Protein AF-0000000065975258 (afdb_homodimer)

Organism: Sulfurovum sp. (strain NBC37-1) (NCBI:txid387093)

Foldseek 3Di:
DEEEEAAFPPLCSVVLVVVVCVVPVQEAEAEPQPRDPVSVVLVVVLVVVPDPDLVVSLVSSLQSQLVCLVPPVVVQVVGHYYYHDDLLLSLLLSVLPDDDDLVVSVVSNCVSNVNDDGQEYEYRDEDDVVVVVVPDPDDDDPVRSVVSVSRNSSSVSSVVSCVVVVHHYHYDHSVDDSVVRSVVVCVSVVD/DEEEEAADPPLCSVVLVVVVCVVPVQEAEAEPQPRDPVSVVLVVVLVVVPDPDLVVSLVSSLQSQLVCLVPPVVVQVVGHYYYHDDLLLSLLLSVLPDDDDLVVSVVSNCVSNVNDDGQEYEYRDEDDVVVVVVPPPDDDDPVRSVVSVSRNSSSVSSVVSCVVVVHHYHYHHSVDDSVVRSVVVCVSVVD

InterPro domains:
  IPR018094 Thymidylate kinase [MF_001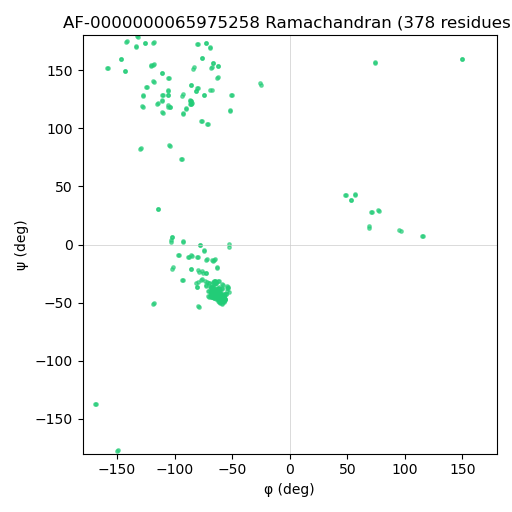65] (1-189)
  IPR018094 Thymidylate kinase [TIGR00041] (1-185)
  IPR027417 P-loop containing nucleoside triphosphate hydrolase [G3DSA:3.40.50.300] (1-191)
  IPR027417 P-loop containing nucleoside triphosphate hydrolase [SSF52540] (1-189)
  IPR039430 Thymidylate kinase-like domain [PF02223] (5-185)

Secondary structure (DSSP, 8-state):
-EEEEEESTTSSHHHHHHHHHHH-TT-EEEETTTSSHHHHHHHHHHHTT--S-HHHHHHHHHHHHHHHIIIIIGGGTTS-EEEES-HHHHHHHHHHHS---HHHHHHHHHHHTTT---SEEEEEE--HHHHHHHS-SS---HHHHHHHHHHHHHHHHHHHHHHHHT--EEEEETTS-HHHHHHHHHHHHT-/-EEEEEESTTSSHHHHHHHHHHH-TT-EEEETTTSSHHHHHHHHHHHTT--S-HHHHHHHHHHHHHHHIIIIIGGGTTS-EEEES-HHHHHHHHHHHS---HHHHHHHHHHHTTT---SEEEEEE--HHHHHHHS-SS---HHHHHHHHHHHHHHHHHHHHHHHHT--EEEEETTS-HHHHHHHHHHHHT-

Structure (mmCIF, N/CA/C/O backbone):
data_AF-0000000065975258-model_v1
#
loop_
_entity.id
_entity.type
_entity.pdbx_descript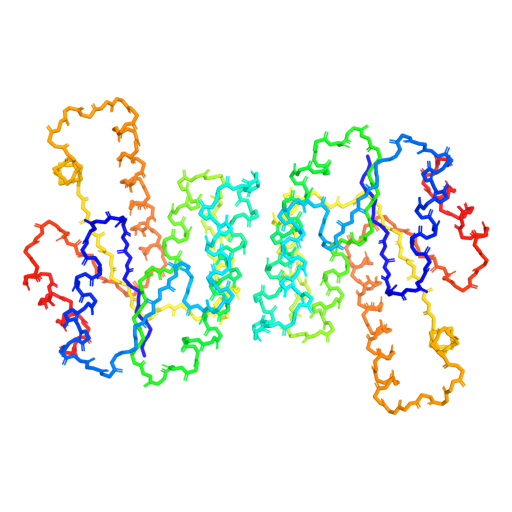ion
1 polymer 'Thymidylate kinase'
#
loop_
_atom_site.group_PDB
_atom_site.id
_atom_site.type_symbol
_atom_site.label_atom_id
_atom_site.label_alt_id
_atom_site.label_comp_id
_atom_site.label_asym_id
_atom_site.label_entity_id
_atom_site.label_seq_id
_atom_site.pdbx_PDB_ins_code
_atom_site.Cartn_x
_atom_site.Cartn_y
_atom_site.Cartn_z
_atom_site.occupancy
_atom_site.B_iso_or_equiv
_atom_site.auth_seq_id
_atom_site.auth_comp_id
_atom_site.auth_asym_id
_atom_site.auth_atom_id
_atom_site.pdbx_PDB_model_num
ATOM 1 N N . MET A 1 1 ? -16.219 18.641 6.871 1 95.94 1 MET A N 1
ATOM 2 C CA . MET A 1 1 ? -14.984 19.281 6.43 1 95.94 1 MET A CA 1
ATOM 3 C C . MET A 1 1 ? -13.766 18.5 6.922 1 95.94 1 MET A C 1
ATOM 5 O O . MET A 1 1 ? -13.648 18.203 8.109 1 95.94 1 MET A O 1
ATOM 9 N N . TYR A 1 2 ? -12.898 18.109 6.039 1 98.44 2 TYR A N 1
ATOM 10 C CA . TYR A 1 2 ? -11.688 17.344 6.336 1 98.44 2 TYR A CA 1
ATOM 11 C C . TYR A 1 2 ? -10.453 18.234 6.234 1 98.44 2 TYR A C 1
ATOM 13 O O . TYR A 1 2 ? -10.172 18.797 5.172 1 98.44 2 TYR A O 1
ATOM 21 N N . ILE A 1 3 ? -9.695 18.375 7.367 1 98.56 3 ILE A N 1
ATOM 22 C CA . ILE A 1 3 ? -8.57 19.312 7.457 1 98.56 3 ILE A CA 1
ATOM 23 C C . ILE A 1 3 ? -7.309 18.562 7.875 1 98.56 3 ILE A C 1
ATOM 25 O O . ILE A 1 3 ? -7.348 17.719 8.773 1 98.56 3 ILE A O 1
ATOM 29 N N . LEU A 1 4 ? -6.223 18.875 7.191 1 98.81 4 LEU A N 1
ATOM 30 C CA . LEU A 1 4 ? -4.945 18.297 7.59 1 98.81 4 LEU A CA 1
ATOM 31 C C . LEU A 1 4 ? -4.074 19.344 8.281 1 98.81 4 LEU A C 1
ATOM 33 O O . LEU A 1 4 ? -3.898 20.453 7.762 1 98.81 4 LEU A O 1
ATOM 37 N N . PHE A 1 5 ? -3.576 18.969 9.469 1 98.81 5 PHE A N 1
ATOM 38 C CA . PHE A 1 5 ? -2.443 19.672 10.062 1 98.81 5 PHE A CA 1
ATOM 39 C C . PHE A 1 5 ? -1.13 19 9.672 1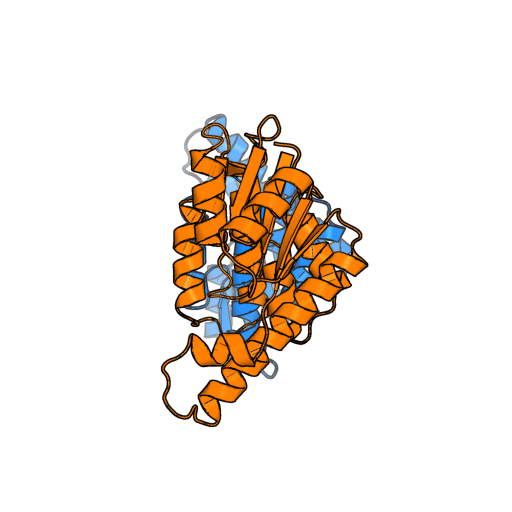 98.81 5 PHE A C 1
ATOM 41 O O . PHE A 1 5 ? -0.869 17.859 10.055 1 98.81 5 PHE A O 1
ATOM 48 N N . GLU A 1 6 ? -0.323 19.703 8.875 1 98.88 6 GLU A N 1
ATOM 49 C CA . GLU A 1 6 ? 0.906 19.156 8.305 1 98.88 6 GLU A CA 1
ATOM 50 C C . GLU A 1 6 ? 2.127 19.953 8.773 1 98.88 6 GLU A C 1
ATOM 52 O O . GLU A 1 6 ? 2.016 21.125 9.141 1 98.88 6 GLU A O 1
ATOM 57 N N . GLY A 1 7 ? 3.232 19.312 8.773 1 98.38 7 GLY A N 1
ATOM 58 C CA . GLY A 1 7 ? 4.488 19.906 9.219 1 98.38 7 GLY A CA 1
ATOM 59 C C . GLY A 1 7 ? 5.441 18.891 9.812 1 98.38 7 GLY A C 1
ATOM 60 O O . GLY A 1 7 ? 5.023 17.797 10.227 1 98.38 7 GLY A O 1
ATOM 61 N N . ILE A 1 8 ? 6.699 19.281 9.828 1 96.56 8 ILE A N 1
ATOM 62 C CA . ILE A 1 8 ? 7.695 18.406 10.43 1 96.56 8 ILE A CA 1
ATOM 63 C C . ILE A 1 8 ? 7.543 18.406 11.953 1 96.56 8 ILE A C 1
ATOM 65 O O . ILE A 1 8 ? 6.711 19.141 12.492 1 96.56 8 ILE A O 1
ATOM 69 N N . ASP A 1 9 ? 8.281 17.562 12.617 1 90.44 9 ASP A N 1
ATOM 70 C CA . ASP A 1 9 ? 8.156 17.406 14.062 1 90.44 9 ASP A CA 1
ATOM 71 C C . ASP A 1 9 ? 8.516 18.703 14.781 1 90.44 9 ASP A C 1
ATOM 73 O O . ASP A 1 9 ? 9.352 19.484 14.297 1 90.44 9 ASP A O 1
ATOM 77 N N . THR A 1 10 ? 7.848 19.031 15.844 1 87.06 10 THR A N 1
ATOM 78 C CA . THR A 1 10 ? 8.133 20.109 16.781 1 87.06 10 THR A CA 1
ATOM 79 C C . THR A 1 10 ? 7.707 21.453 16.203 1 87.06 10 THR A C 1
ATOM 81 O O . THR A 1 10 ? 8.312 22.484 16.516 1 87.06 10 THR A O 1
ATOM 84 N N . CYS A 1 11 ? 6.719 21.375 15.367 1 93.38 11 CYS A N 1
ATOM 85 C CA . CYS A 1 11 ? 6.281 22.625 14.766 1 93.38 11 CYS A CA 1
ATOM 86 C C . CYS A 1 11 ? 4.996 23.125 15.414 1 93.38 11 CYS A C 1
ATOM 88 O O . CYS A 1 11 ? 4.395 24.094 14.953 1 93.38 11 CYS A O 1
ATOM 90 N N . GLY A 1 12 ? 4.523 22.438 16.422 1 93.69 12 GLY A N 1
ATOM 91 C CA . GLY A 1 12 ? 3.436 22.953 17.234 1 93.69 12 GLY A CA 1
ATOM 92 C C . GLY A 1 12 ? 2.07 22.453 16.797 1 93.69 12 GLY A C 1
ATOM 93 O O . GLY A 1 12 ? 1.043 22.969 17.234 1 93.69 12 GLY A O 1
ATOM 94 N N . LYS A 1 13 ? 1.968 21.422 15.906 1 96.56 13 LYS A N 1
ATOM 95 C CA . LYS A 1 13 ? 0.709 20.875 15.414 1 96.56 13 LYS A CA 1
ATOM 96 C C . LYS A 1 13 ? -0.174 20.391 16.562 1 96.56 13 LYS A C 1
ATOM 98 O O . LYS A 1 13 ? -1.342 20.766 16.656 1 96.56 13 LYS A O 1
ATOM 103 N N . SER A 1 14 ? 0.444 19.594 17.469 1 95.88 14 SER A N 1
ATOM 104 C CA . SER A 1 14 ? -0.313 19 18.547 1 95.88 14 SER A CA 1
ATOM 105 C C . SER A 1 14 ? -0.888 20.047 19.484 1 95.88 14 SER A C 1
ATOM 107 O O . SER A 1 14 ? -2.029 19.938 19.938 1 95.88 14 SER A O 1
ATOM 109 N N . THR A 1 15 ? -0.123 21.078 19.766 1 97 15 THR A N 1
ATOM 110 C CA . THR A 1 15 ? -0.577 22.172 20.609 1 97 15 THR A CA 1
ATOM 111 C C . THR A 1 15 ? -1.782 22.875 19.984 1 97 15 THR A C 1
ATOM 113 O O . THR A 1 15 ? -2.775 23.141 20.672 1 97 15 THR A O 1
ATOM 116 N N . GLN A 1 16 ? -1.658 23.156 18.75 1 98.19 16 GLN A N 1
ATOM 117 C CA . GLN A 1 16 ? -2.727 23.891 18.078 1 98.19 16 GLN A CA 1
ATOM 118 C C . GLN A 1 16 ? -3.979 23.016 17.938 1 98.19 16 GLN A C 1
ATOM 120 O O . GLN A 1 16 ? -5.098 23.531 18 1 98.19 16 GLN A O 1
ATOM 125 N N . MET A 1 17 ? -3.826 21.734 17.703 1 97.38 17 MET A N 1
ATOM 126 C CA . MET A 1 17 ? -4.965 20.828 17.641 1 97.38 17 MET A CA 1
ATOM 127 C C . MET A 1 17 ? -5.699 20.766 18.969 1 97.38 17 MET A C 1
ATOM 129 O O . MET A 1 17 ? -6.93 20.734 19.016 1 97.38 17 MET A O 1
ATOM 133 N N . GLU A 1 18 ? -4.941 20.719 20.031 1 97.06 18 GLU A N 1
ATOM 134 C CA . GLU A 1 18 ? -5.527 20.688 21.375 1 97.06 18 GLU A CA 1
ATOM 135 C C . GLU A 1 18 ? -6.328 21.953 21.656 1 97.06 18 GLU A C 1
ATOM 137 O O . GLU A 1 18 ? -7.441 21.891 22.172 1 97.06 18 GLU A O 1
ATOM 142 N N . LEU A 1 19 ? -5.781 23.078 21.344 1 97.5 19 LEU A N 1
ATOM 143 C CA . LEU A 1 19 ? -6.461 24.359 21.547 1 97.5 19 LEU A CA 1
ATOM 144 C C . LEU A 1 19 ? -7.754 24.422 20.734 1 97.5 19 LEU A C 1
ATOM 146 O O . LEU A 1 19 ? -8.781 24.891 21.234 1 97.5 19 LEU A O 1
ATOM 150 N N . LEU A 1 20 ? -7.684 23.953 19.5 1 96.62 20 LEU A N 1
ATOM 151 C CA . LEU A 1 20 ? -8.836 23.953 18.609 1 96.62 20 LEU A CA 1
ATOM 152 C C . LEU A 1 20 ? -9.969 23.094 19.188 1 96.62 20 LEU A C 1
ATOM 154 O O . LEU A 1 20 ? -11.133 23.5 19.141 1 96.62 20 LEU A O 1
ATOM 158 N N . THR A 1 21 ? -9.633 21.906 19.703 1 95.06 21 THR A N 1
ATOM 159 C CA . THR A 1 21 ? -10.648 20.984 20.188 1 95.06 21 THR A CA 1
ATOM 160 C C . THR A 1 21 ? -11.234 21.469 21.516 1 95.06 21 THR A C 1
ATOM 162 O O . THR A 1 21 ? -12.406 21.219 21.812 1 95.06 21 THR A O 1
ATOM 165 N N . GLN A 1 22 ? -10.422 22.141 22.312 1 95.44 22 GLN A N 1
ATOM 166 C CA . GLN A 1 22 ? -10.922 22.734 23.547 1 95.44 22 GLN A CA 1
ATOM 167 C C . GLN A 1 22 ? -11.984 23.797 23.25 1 95.44 22 GLN A C 1
ATOM 169 O O . GLN A 1 22 ? -13 23.875 23.938 1 95.44 22 GLN A O 1
ATOM 174 N N . LYS A 1 23 ? -11.758 24.5 22.281 1 94.06 23 LYS A N 1
ATOM 175 C CA . LYS A 1 23 ? -12.68 25.578 21.906 1 94.06 23 LYS A CA 1
ATOM 176 C C . LYS A 1 23 ? -13.883 25.031 21.141 1 94.06 23 LYS A C 1
ATOM 178 O O . LYS A 1 23 ? -14.977 25.594 21.219 1 94.06 23 LYS A O 1
ATOM 183 N N . HIS A 1 24 ? -13.648 23.984 20.391 1 95.44 24 HIS A N 1
ATOM 184 C CA . HIS A 1 24 ? -14.695 23.375 19.578 1 95.44 24 HIS A CA 1
ATOM 185 C C . HIS A 1 24 ? -14.75 21.859 19.797 1 95.44 24 HIS A C 1
ATOM 187 O O . HIS A 1 24 ? -14.32 21.094 18.938 1 95.44 24 HIS A O 1
ATOM 193 N N . PRO A 1 25 ? -15.414 21.406 20.859 1 93.31 25 PRO A N 1
ATOM 194 C CA . PRO A 1 25 ? -15.398 19.984 21.25 1 93.31 25 PRO A CA 1
ATOM 195 C C . PRO A 1 25 ? -16.062 19.078 20.219 1 93.31 25 PRO A C 1
ATOM 197 O O . PRO A 1 25 ? -15.906 17.859 20.266 1 93.31 25 PRO A O 1
ATOM 200 N N . GLY A 1 26 ? -16.766 19.625 19.281 1 94.75 26 GLY A N 1
ATOM 201 C CA . GLY A 1 26 ? -17.422 18.828 18.25 1 94.75 26 GLY A CA 1
ATOM 202 C C . GLY A 1 26 ? -16.484 18.391 17.141 1 94.75 26 GLY A C 1
ATOM 203 O O . GLY A 1 26 ? -16.797 17.5 16.359 1 94.75 26 GLY A O 1
ATOM 204 N N . ILE A 1 27 ? -15.305 18.922 17.094 1 96.81 27 ILE A N 1
ATOM 205 C CA . ILE A 1 27 ? -14.312 18.578 16.094 1 96.81 27 ILE A CA 1
ATOM 206 C C . ILE A 1 27 ? -13.719 17.203 16.391 1 96.81 27 ILE A C 1
ATOM 208 O O . ILE A 1 27 ? -13.359 16.906 17.531 1 96.81 27 ILE A O 1
ATOM 212 N N . ILE A 1 28 ? -13.727 16.359 15.383 1 97.69 28 ILE A N 1
ATOM 213 C CA . ILE A 1 28 ? -13.094 15.047 15.484 1 97.69 28 ILE A CA 1
ATOM 214 C C . ILE A 1 28 ? -11.609 15.172 15.141 1 97.69 28 ILE A C 1
ATOM 216 O O . ILE A 1 28 ? -11.25 15.695 14.086 1 97.69 28 ILE A O 1
ATOM 220 N N . THR A 1 29 ? -10.758 14.734 16.109 1 98 29 THR A N 1
ATOM 221 C CA . THR A 1 29 ? -9.328 14.742 15.852 1 98 29 THR A CA 1
ATOM 222 C C . THR A 1 29 ? -8.82 13.32 15.602 1 98 29 THR A C 1
ATOM 224 O O . THR A 1 29 ? -9.32 12.367 16.188 1 98 29 THR A O 1
ATOM 227 N N . THR A 1 30 ? -7.867 13.164 14.688 1 98.44 30 THR A N 1
ATOM 228 C CA . THR A 1 30 ? -7.234 11.891 14.344 1 98.44 30 THR A CA 1
ATOM 229 C C . THR A 1 30 ? -5.793 12.109 13.898 1 98.44 30 THR A C 1
ATOM 231 O O . THR A 1 30 ? -5.23 13.195 14.102 1 98.44 30 THR A O 1
ATOM 234 N N . HIS A 1 31 ? -5.117 11.047 13.484 1 98.5 31 HIS A N 1
ATOM 235 C CA . HIS A 1 31 ? -3.723 11.188 13.086 1 98.5 31 HIS A CA 1
ATOM 236 C C . HIS A 1 31 ? -3.297 10.039 12.172 1 98.5 31 HIS A C 1
ATOM 238 O O . HIS A 1 31 ? -3.939 8.984 12.148 1 98.5 31 HIS A O 1
ATOM 244 N N . GLU A 1 32 ? -2.348 10.328 11.344 1 98.25 32 GLU A N 1
ATOM 245 C CA . GLU A 1 32 ? -1.677 9.312 10.539 1 98.25 32 GLU A CA 1
ATOM 246 C C . GLU A 1 32 ? -0.178 9.281 10.82 1 98.25 32 GLU A C 1
ATOM 248 O O . GLU A 1 32 ? 0.432 10.32 11.078 1 98.25 32 GLU A O 1
ATOM 253 N N . PRO A 1 33 ? 0.448 8.156 10.602 1 98.12 33 PRO A N 1
ATOM 254 C CA . PRO A 1 33 ? -0.196 6.844 10.656 1 98.12 33 PRO A CA 1
ATOM 255 C C . PRO A 1 33 ? -0.664 6.477 12.062 1 98.12 33 PRO A C 1
ATOM 257 O O . PRO A 1 33 ? -0.174 7.039 13.047 1 98.12 33 PRO A O 1
ATOM 260 N N . GLY A 1 34 ? -1.674 5.57 12.18 1 98.25 34 GLY A N 1
ATOM 261 C CA . GLY A 1 34 ? -1.959 4.996 13.484 1 98.25 34 GLY A CA 1
ATOM 262 C C . GLY A 1 34 ? -3.328 5.375 14.016 1 98.25 34 GLY A C 1
ATOM 263 O O . GLY A 1 34 ? -3.66 5.07 15.164 1 98.25 34 GLY A O 1
ATOM 264 N N . GLY A 1 35 ? -4.098 6.012 13.195 1 98.31 35 GLY A N 1
ATOM 265 C CA . GLY A 1 35 ? -5.379 6.512 13.664 1 98.31 35 GLY A CA 1
ATOM 266 C C . GLY A 1 35 ? -6.441 5.434 13.758 1 98.31 35 GLY A C 1
ATOM 267 O O . GLY A 1 35 ? -7.582 5.711 14.148 1 98.31 35 GLY A O 1
ATOM 268 N N . THR A 1 36 ? -6.133 4.176 13.406 1 98.5 36 THR A N 1
ATOM 269 C CA . THR A 1 36 ? -7 3.004 13.5 1 98.5 36 THR A CA 1
ATOM 270 C C . THR A 1 36 ? -6.25 1.828 14.125 1 98.5 36 THR A C 1
ATOM 272 O O . THR A 1 36 ? -5.039 1.896 14.328 1 98.5 36 THR A O 1
ATOM 275 N N . ALA A 1 37 ? -6.992 0.749 14.453 1 97.81 37 ALA A N 1
ATOM 276 C CA . ALA A 1 37 ? -6.336 -0.438 15 1 97.81 37 ALA A CA 1
ATOM 277 C C . ALA A 1 37 ? -5.285 -0.976 14.031 1 97.81 37 ALA A C 1
ATOM 279 O O . ALA A 1 37 ? -4.152 -1.255 14.438 1 97.81 37 ALA A O 1
ATOM 280 N N . PHE A 1 38 ? -5.688 -1.111 12.797 1 98.06 38 PHE A N 1
ATOM 281 C CA . PHE A 1 38 ? -4.711 -1.507 11.789 1 98.06 38 PHE A CA 1
ATOM 282 C C . PHE A 1 38 ? -3.584 -0.488 11.695 1 98.06 38 PHE A C 1
ATOM 284 O O . PHE A 1 38 ? -2.414 -0.858 11.57 1 98.06 38 PHE A O 1
ATOM 291 N N . GLY A 1 39 ? -3.971 0.781 11.695 1 98.19 39 GLY A N 1
ATOM 292 C CA . GLY A 1 39 ? -2.977 1.84 11.609 1 98.19 39 GLY A CA 1
ATOM 293 C C . GLY A 1 39 ? -1.902 1.736 12.672 1 98.19 39 GLY A C 1
ATOM 294 O O . GLY A 1 39 ? -0.735 2.037 12.414 1 98.19 39 GLY A O 1
ATOM 295 N N . GLN A 1 40 ? -2.307 1.331 13.859 1 97.75 40 GLN A N 1
ATOM 296 C CA . GLN A 1 40 ? -1.338 1.17 14.938 1 97.75 40 GLN A CA 1
ATOM 297 C C . GLN A 1 40 ? -0.341 0.059 14.617 1 97.75 40 GLN A C 1
ATOM 299 O O . GLN A 1 40 ? 0.853 0.189 14.898 1 97.75 40 GLN A O 1
ATOM 304 N N . GLN A 1 41 ? -0.791 -1.03 14.07 1 95.94 41 GLN A N 1
ATOM 305 C CA . GLN A 1 41 ? 0.099 -2.102 13.633 1 95.94 41 GLN A CA 1
ATOM 306 C C . GLN A 1 41 ? 1.048 -1.618 12.539 1 95.94 41 GLN A C 1
ATOM 308 O O . GLN A 1 41 ? 2.248 -1.892 12.586 1 95.94 41 GLN A O 1
ATOM 313 N N . ALA A 1 42 ? 0.451 -0.912 11.547 1 96.94 42 ALA A N 1
ATOM 314 C CA . ALA A 1 42 ? 1.261 -0.367 10.461 1 96.94 42 ALA A CA 1
ATOM 315 C C . ALA A 1 42 ? 2.332 0.58 10.992 1 96.94 42 ALA A C 1
ATOM 317 O O . ALA A 1 42 ? 3.482 0.535 10.555 1 96.94 42 ALA A O 1
ATOM 318 N N . ARG A 1 43 ? 1.918 1.402 11.906 1 96.56 43 ARG A N 1
ATOM 319 C CA . ARG A 1 43 ? 2.834 2.361 12.516 1 96.56 43 ARG A CA 1
ATOM 320 C C . ARG A 1 43 ? 4.012 1.65 13.18 1 96.56 43 ARG A C 1
ATOM 322 O O . ARG A 1 43 ? 5.156 2.09 13.055 1 96.56 43 ARG A O 1
ATOM 329 N N . GLU A 1 44 ? 3.717 0.604 13.867 1 95.19 44 GLU A N 1
ATOM 330 C CA . GLU A 1 44 ? 4.773 -0.162 14.523 1 95.19 44 GLU A CA 1
ATOM 331 C C . GLU A 1 44 ? 5.777 -0.699 13.508 1 95.19 44 GLU A C 1
ATOM 333 O O . GLU A 1 44 ? 6.988 -0.63 13.727 1 95.19 44 GLU A O 1
ATOM 338 N N . ILE A 1 45 ? 5.309 -1.179 12.414 1 95.38 45 ILE A N 1
ATOM 339 C CA . ILE A 1 45 ? 6.172 -1.709 11.367 1 95.38 45 ILE A CA 1
ATOM 340 C C . ILE A 1 45 ? 6.992 -0.577 10.75 1 95.38 45 ILE A C 1
ATOM 342 O O . ILE A 1 45 ? 8.203 -0.714 10.555 1 95.38 45 ILE A O 1
ATOM 346 N N . LEU A 1 46 ? 6.355 0.525 10.516 1 95.31 46 LEU A N 1
ATOM 347 C CA . LEU A 1 46 ? 6.992 1.671 9.867 1 95.31 46 LEU A CA 1
ATOM 348 C C . LEU A 1 46 ? 8.07 2.268 10.766 1 95.31 46 LEU A C 1
ATOM 350 O O . LEU A 1 46 ? 9.125 2.693 10.281 1 95.31 46 LEU A O 1
ATOM 354 N N . LEU A 1 47 ? 7.828 2.285 12.047 1 91.62 47 LEU A N 1
ATOM 355 C CA . LEU A 1 47 ? 8.758 2.873 13 1 91.62 47 LEU A CA 1
ATOM 356 C C . LEU A 1 47 ? 9.953 1.951 13.242 1 91.62 47 LEU A C 1
ATOM 358 O O . LEU A 1 47 ? 11.031 2.408 13.633 1 91.62 47 LEU A O 1
ATOM 362 N N . SER A 1 48 ? 9.758 0.665 12.984 1 89.31 48 SER A N 1
ATOM 363 C CA . SER A 1 48 ? 10.859 -0.28 13.164 1 89.31 48 SER A CA 1
ATOM 364 C C . SER A 1 48 ? 11.914 -0.118 12.07 1 89.31 48 SER A C 1
ATOM 366 O O . SER A 1 48 ? 13.031 -0.613 12.203 1 89.31 48 SER A O 1
ATOM 368 N N . ASP A 1 49 ? 11.617 0.591 11.031 1 86 49 ASP A N 1
ATOM 369 C CA . ASP A 1 49 ? 12.508 0.819 9.898 1 86 49 ASP A CA 1
ATOM 370 C C . ASP A 1 49 ? 13.109 -0.492 9.406 1 86 49 ASP A C 1
ATOM 372 O O . ASP A 1 49 ? 14.312 -0.563 9.125 1 86 49 ASP A O 1
ATOM 376 N N . SER A 1 50 ? 12.312 -1.506 9.328 1 89.56 50 SER A N 1
ATOM 377 C CA . SER A 1 50 ? 12.789 -2.84 8.977 1 89.56 50 SER A CA 1
ATOM 378 C C . SER A 1 50 ? 12.594 -3.125 7.492 1 89.56 50 SER A C 1
ATOM 380 O O . SER A 1 50 ? 13.109 -4.117 6.973 1 89.56 50 SER A O 1
ATOM 382 N N . LEU A 1 51 ? 11.891 -2.277 6.797 1 95.31 51 LEU A N 1
ATOM 383 C CA . LEU A 1 51 ? 11.617 -2.51 5.383 1 95.31 51 LEU A CA 1
ATOM 384 C C . LEU A 1 51 ? 12.805 -2.092 4.527 1 95.31 51 LEU A C 1
ATOM 386 O O . LEU A 1 51 ? 13.383 -1.022 4.738 1 95.31 51 LEU A O 1
ATOM 390 N N . ARG A 1 52 ? 13.172 -2.938 3.641 1 95.69 52 ARG A N 1
ATOM 391 C CA . ARG A 1 52 ? 14.234 -2.635 2.688 1 95.69 52 ARG A CA 1
ATOM 392 C C . ARG A 1 52 ? 13.711 -1.793 1.53 1 95.69 52 ARG A C 1
ATOM 394 O O . ARG A 1 52 ? 14.398 -0.891 1.048 1 95.69 52 ARG A O 1
ATOM 401 N N . SER A 1 53 ? 12.484 -2.051 1.104 1 96.94 53 SER A N 1
ATOM 402 C CA . SER A 1 53 ? 11.867 -1.411 -0.058 1 96.94 53 SER A CA 1
ATOM 403 C C . SER A 1 53 ? 11.211 -0.09 0.322 1 96.94 53 SER A C 1
ATOM 405 O O . SER A 1 53 ? 10.281 -0.065 1.133 1 96.94 53 SER A O 1
ATOM 407 N N . LYS A 1 54 ? 11.656 1.012 -0.31 1 96.31 54 LYS A N 1
ATOM 408 C CA . LYS A 1 54 ? 11 2.301 -0.132 1 96.31 54 LYS A CA 1
ATOM 409 C C . LYS A 1 54 ? 9.578 2.27 -0.685 1 96.31 54 LYS A C 1
ATOM 411 O O . LYS A 1 54 ? 8.68 2.934 -0.154 1 96.31 54 LYS A O 1
ATOM 416 N N . ARG A 1 55 ? 9.375 1.475 -1.705 1 97.69 55 ARG A N 1
ATOM 417 C CA . ARG A 1 55 ? 8.031 1.322 -2.268 1 97.69 55 ARG A CA 1
ATOM 418 C C . ARG A 1 55 ? 7.113 0.591 -1.298 1 97.69 55 ARG A C 1
ATOM 420 O O . ARG A 1 55 ? 5.941 0.946 -1.16 1 97.69 55 ARG A O 1
ATOM 427 N N . ALA A 1 56 ? 7.68 -0.467 -0.642 1 98.31 56 ALA A N 1
ATOM 428 C CA . ALA A 1 56 ? 6.887 -1.168 0.365 1 98.31 56 ALA A CA 1
ATOM 429 C C . ALA A 1 56 ? 6.48 -0.226 1.494 1 98.31 56 ALA A C 1
ATOM 431 O O . ALA A 1 56 ? 5.336 -0.259 1.956 1 98.31 56 ALA A O 1
ATOM 432 N N . GLU A 1 57 ? 7.414 0.587 1.929 1 97.62 57 GLU A N 1
ATOM 433 C CA . GLU A 1 57 ? 7.141 1.565 2.977 1 97.62 57 GLU A CA 1
ATOM 434 C C . GLU A 1 57 ? 6.023 2.52 2.566 1 97.62 57 GLU A C 1
ATOM 436 O O . GLU A 1 57 ? 5.074 2.738 3.324 1 97.62 57 GLU A O 1
ATOM 441 N N . LEU A 1 58 ? 6.172 3.068 1.398 1 98.06 58 LEU A N 1
ATOM 442 C CA . LEU A 1 58 ? 5.168 3.992 0.875 1 98.06 58 LEU A CA 1
ATOM 443 C C . LEU A 1 58 ? 3.801 3.324 0.796 1 98.06 58 LEU A C 1
ATOM 445 O O . LEU A 1 58 ? 2.797 3.902 1.22 1 98.06 58 LEU A O 1
ATOM 449 N N . LEU A 1 59 ? 3.773 2.121 0.27 1 98.75 59 LEU A N 1
ATOM 450 C CA . LEU A 1 59 ? 2.518 1.402 0.094 1 98.75 59 LEU A CA 1
ATOM 451 C C . LEU A 1 59 ? 1.888 1.07 1.443 1 98.75 59 LEU A C 1
ATOM 453 O O . LEU A 1 59 ? 0.661 1.05 1.572 1 98.75 59 LEU A O 1
ATOM 457 N N . LEU A 1 60 ? 2.705 0.796 2.449 1 98.62 60 LEU A N 1
ATOM 458 C CA . LEU A 1 60 ? 2.174 0.539 3.783 1 98.62 60 LEU A CA 1
ATOM 459 C C . LEU A 1 60 ? 1.559 1.802 4.375 1 98.62 60 LEU A C 1
ATOM 461 O O . LEU A 1 60 ? 0.512 1.742 5.023 1 98.62 60 LEU A O 1
ATOM 465 N N . PHE A 1 61 ? 2.207 2.986 4.168 1 98.5 61 PHE A N 1
ATOM 466 C CA . PHE A 1 61 ? 1.605 4.258 4.559 1 98.5 61 PHE A CA 1
ATOM 467 C C . PHE A 1 61 ? 0.253 4.445 3.885 1 98.5 61 PHE A C 1
ATOM 469 O O . PHE A 1 61 ? -0.703 4.902 4.516 1 98.5 61 PHE A O 1
ATOM 476 N N . LEU A 1 62 ? 0.206 4.105 2.625 1 98.88 62 LEU A N 1
ATOM 477 C CA . LEU A 1 62 ? -1.02 4.277 1.853 1 98.88 62 LEU A CA 1
ATOM 478 C C . LEU A 1 62 ? -2.105 3.32 2.338 1 98.88 62 LEU A C 1
ATOM 480 O O . LEU A 1 62 ? -3.289 3.66 2.322 1 98.88 62 LEU A O 1
ATOM 484 N N . ALA A 1 63 ? -1.699 2.111 2.717 1 98.81 63 ALA A N 1
ATOM 485 C CA . ALA A 1 63 ? -2.668 1.184 3.293 1 98.81 63 ALA A CA 1
ATOM 486 C C . ALA A 1 63 ? -3.275 1.748 4.574 1 98.81 63 ALA A C 1
ATOM 488 O O . ALA A 1 63 ? -4.488 1.684 4.773 1 98.81 63 ALA A O 1
ATOM 489 N N . ASP A 1 64 ? -2.439 2.309 5.457 1 98.81 64 ASP A N 1
ATOM 490 C CA . ASP A 1 64 ? -2.914 2.979 6.664 1 98.81 64 ASP A CA 1
ATOM 491 C C . ASP A 1 64 ? -3.893 4.102 6.32 1 98.81 64 ASP A C 1
ATOM 493 O O . ASP A 1 64 ? -4.953 4.215 6.938 1 98.81 64 ASP A O 1
ATOM 497 N N . ARG A 1 65 ? -3.518 4.891 5.363 1 98.88 65 ARG A N 1
ATOM 498 C CA . ARG A 1 65 ? -4.309 6.047 4.961 1 98.88 65 ARG A CA 1
ATOM 499 C C . ARG A 1 65 ? -5.676 5.621 4.43 1 98.88 65 ARG A C 1
ATOM 501 O O . ARG A 1 65 ? -6.691 6.234 4.754 1 98.88 65 ARG A O 1
ATOM 508 N N . ALA A 1 66 ? -5.691 4.574 3.578 1 98.81 66 ALA A N 1
ATOM 509 C CA . ALA A 1 66 ? -6.953 4.078 3.025 1 98.81 66 ALA A CA 1
ATOM 510 C C . ALA A 1 66 ? -7.879 3.59 4.133 1 98.81 66 ALA A C 1
ATOM 512 O O . ALA A 1 66 ? -9.086 3.861 4.109 1 98.81 66 ALA A O 1
ATOM 513 N N . GLU A 1 67 ? -7.32 2.863 5.062 1 98.81 67 GLU A N 1
ATOM 514 C CA . GLU A 1 67 ? -8.117 2.387 6.188 1 98.81 67 GLU A CA 1
ATOM 515 C C . GLU A 1 67 ? -8.625 3.549 7.035 1 98.81 67 GLU A C 1
ATOM 517 O O . GLU A 1 67 ? -9.781 3.561 7.457 1 98.81 67 GLU A O 1
ATOM 522 N N . HIS A 1 68 ? -7.746 4.504 7.309 1 98.88 68 HIS A N 1
ATOM 523 C CA . HIS A 1 68 ? -8.07 5.699 8.078 1 98.88 68 HIS A CA 1
ATOM 524 C C . HIS A 1 68 ? -9.211 6.477 7.43 1 98.88 68 HIS A C 1
ATOM 526 O O . HIS A 1 68 ? -10.156 6.891 8.109 1 98.88 68 HIS A O 1
ATOM 532 N N . TYR A 1 69 ? -9.102 6.617 6.133 1 98.81 69 TYR A N 1
ATOM 533 C CA . TYR A 1 69 ? -10.172 7.293 5.41 1 98.81 69 TYR A CA 1
ATOM 534 C C . TYR A 1 69 ? -11.492 6.551 5.57 1 98.81 69 TYR A C 1
ATOM 536 O O . TYR A 1 69 ? -12.523 7.164 5.867 1 98.81 69 TYR A O 1
ATOM 544 N N . GLU A 1 70 ? -11.422 5.27 5.387 1 98.62 70 GLU A N 1
ATOM 545 C CA . GLU A 1 70 ? -12.625 4.441 5.41 1 98.62 70 GLU A CA 1
ATOM 546 C C . GLU A 1 70 ? -13.25 4.422 6.801 1 98.62 70 GLU A C 1
ATOM 548 O O . GLU A 1 70 ? -14.477 4.477 6.938 1 98.62 70 GLU A O 1
ATOM 553 N N . GLU A 1 71 ? -12.492 4.402 7.797 1 98.5 71 GLU A N 1
ATOM 554 C CA . GLU A 1 71 ? -12.992 4.168 9.148 1 98.5 71 GLU A CA 1
ATOM 555 C C . GLU A 1 71 ? -13.289 5.484 9.859 1 98.5 71 GLU A C 1
ATOM 557 O O . GLU A 1 71 ? -14.188 5.555 10.703 1 98.5 71 GLU A O 1
ATOM 562 N N . VAL A 1 72 ? -12.586 6.523 9.555 1 98.62 72 VAL A N 1
ATOM 563 C CA . VAL A 1 72 ? -12.648 7.727 10.383 1 98.62 72 VAL A CA 1
ATOM 564 C C . VAL A 1 72 ? -13.18 8.891 9.555 1 98.62 72 VAL A C 1
ATOM 566 O O . VAL A 1 72 ? -14.156 9.547 9.945 1 98.62 72 VAL A O 1
ATOM 569 N N . VAL A 1 73 ? -12.656 9.156 8.383 1 98.69 73 VAL A N 1
ATOM 570 C CA . VAL A 1 73 ? -12.938 10.383 7.645 1 98.69 73 VAL A CA 1
ATOM 571 C C . VAL A 1 73 ? -14.289 10.266 6.945 1 98.69 73 VAL A C 1
ATOM 573 O O . VAL A 1 73 ? -15.188 11.086 7.164 1 98.69 73 VAL A O 1
ATOM 576 N N . GLU A 1 74 ? -14.438 9.18 6.176 1 98.38 74 GLU A N 1
ATOM 577 C CA . GLU A 1 74 ? -15.625 9.031 5.336 1 98.38 74 GLU A CA 1
ATOM 578 C C . GLU A 1 74 ? -16.891 8.984 6.18 1 98.38 74 GLU A C 1
ATOM 580 O O . GLU A 1 74 ? -17.891 9.641 5.855 1 98.38 74 GLU A O 1
ATOM 585 N N . PRO A 1 75 ? -16.906 8.219 7.293 1 98.31 75 PRO A N 1
ATOM 586 C CA . PRO A 1 75 ? -18.156 8.164 8.07 1 98.31 75 PRO A CA 1
ATOM 587 C C . PRO A 1 75 ? -18.484 9.5 8.742 1 98.31 75 PRO A C 1
ATOM 589 O O . PRO A 1 75 ? -19.609 9.695 9.211 1 98.31 75 PRO A O 1
ATOM 592 N N . ASN A 1 76 ? -17.562 10.453 8.82 1 98.19 76 ASN A N 1
ATOM 593 C CA . ASN A 1 76 ? -17.766 11.734 9.5 1 98.19 76 ASN A CA 1
ATOM 594 C C . ASN A 1 76 ? -17.734 12.898 8.523 1 98.19 76 ASN A C 1
ATOM 596 O O . ASN A 1 76 ? -17.25 13.984 8.859 1 98.19 76 ASN A O 1
ATOM 600 N N . HIS A 1 77 ? -18.156 12.633 7.305 1 95.19 77 HIS A N 1
ATOM 601 C CA . HIS A 1 77 ? -18.094 13.609 6.223 1 95.19 77 HIS A CA 1
ATOM 602 C C . HIS A 1 77 ? -18.969 14.828 6.531 1 95.19 77 HIS A C 1
ATOM 604 O O . HIS A 1 77 ? -18.766 15.898 5.949 1 95.19 77 HIS A O 1
ATOM 610 N N . ASP A 1 78 ? -19.922 14.664 7.453 1 96.25 78 ASP A N 1
ATOM 611 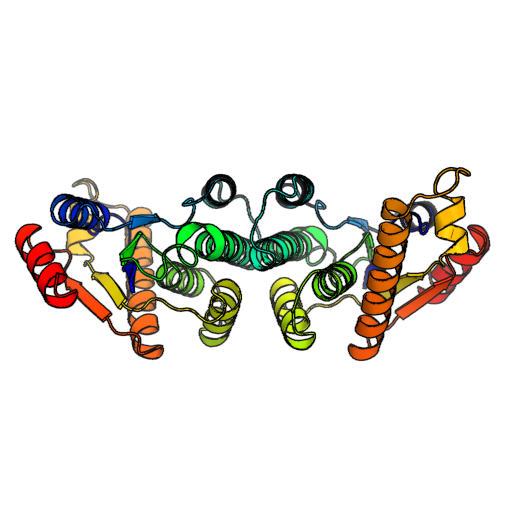C CA . ASP A 1 78 ? -20.828 15.758 7.797 1 96.25 78 ASP A CA 1
ATOM 612 C C . ASP A 1 78 ? -20.297 16.547 8.984 1 96.25 78 ASP A C 1
ATOM 614 O O . ASP A 1 78 ? -20.938 17.516 9.43 1 96.25 78 ASP A O 1
ATOM 618 N N . LYS A 1 79 ? -19.125 16.203 9.5 1 96.94 79 LYS A N 1
ATOM 619 C CA . LYS A 1 79 ? -18.469 16.859 10.633 1 96.94 79 LYS A CA 1
ATOM 620 C C . LYS A 1 79 ? -17.141 17.469 10.227 1 96.94 79 LYS A C 1
ATOM 622 O O . LYS A 1 79 ? -16.75 17.422 9.062 1 96.94 79 LYS A O 1
ATOM 627 N N . ILE A 1 80 ? -16.578 18.156 11.164 1 97.25 80 ILE A N 1
ATOM 628 C CA . ILE A 1 80 ? -15.211 18.641 10.977 1 97.25 80 ILE A CA 1
ATOM 629 C C . ILE A 1 80 ? -14.227 17.609 11.5 1 97.25 80 ILE A C 1
ATOM 631 O O . ILE A 1 80 ? -14.273 17.234 12.68 1 97.25 80 ILE A O 1
ATOM 635 N N . VAL A 1 81 ? -13.422 17.078 10.625 1 98.44 81 VAL A N 1
ATOM 636 C CA . VAL A 1 81 ? -12.367 16.141 10.977 1 98.44 81 VAL A CA 1
ATOM 637 C C . VAL A 1 81 ? -11 16.797 10.773 1 98.44 81 VAL A C 1
ATOM 639 O O . VAL A 1 81 ? -10.711 17.297 9.688 1 98.44 81 VAL A O 1
ATOM 642 N N . VAL A 1 82 ? -10.156 16.828 11.82 1 98.44 82 VAL A N 1
ATOM 643 C CA . VAL A 1 82 ? -8.797 17.359 11.742 1 98.44 82 VAL A CA 1
ATOM 644 C C . VAL A 1 82 ? -7.793 16.234 11.992 1 98.44 82 VAL A C 1
ATOM 646 O O . VAL A 1 82 ? -7.836 15.57 13.031 1 98.44 82 VAL A O 1
ATOM 649 N N . SER A 1 83 ? -6.965 16.016 11.062 1 98.69 83 SER A N 1
ATOM 650 C CA . SER A 1 83 ? -5.977 14.961 11.172 1 98.69 83 SER A CA 1
ATOM 651 C C . SER A 1 83 ? -4.57 15.523 11.336 1 98.69 83 SER A C 1
ATOM 653 O O . SER A 1 83 ? -4.156 16.406 10.578 1 98.69 83 SER A O 1
ATOM 655 N N . ASP A 1 84 ? -3.867 15.031 12.367 1 98.5 84 ASP A N 1
ATOM 656 C CA . ASP A 1 84 ? -2.43 15.273 12.461 1 98.5 84 ASP A CA 1
ATOM 657 C C . ASP A 1 84 ? -1.669 14.469 11.406 1 98.5 84 ASP A C 1
ATOM 659 O O . ASP A 1 84 ? -1.445 13.266 11.578 1 98.5 84 ASP A O 1
ATOM 663 N N . ARG A 1 85 ? -1.241 15.07 10.398 1 98.56 85 ARG A N 1
ATOM 664 C CA . ARG A 1 85 ? -0.555 14.516 9.234 1 98.56 85 ARG A CA 1
ATOM 665 C C . ARG A 1 85 ? -1.527 13.766 8.328 1 98.56 85 ARG A C 1
ATOM 667 O O . ARG A 1 85 ? -2.635 13.43 8.75 1 98.56 85 ARG A O 1
ATOM 674 N N . GLY A 1 86 ? -1.159 13.648 7.07 1 98.31 86 GLY A N 1
ATOM 675 C CA . GLY A 1 86 ? -1.847 12.922 6.012 1 98.31 86 GLY A CA 1
ATOM 676 C C . GLY A 1 86 ? -1.008 12.75 4.762 1 98.31 86 GLY A C 1
ATOM 677 O O . GLY A 1 86 ? 0.164 12.375 4.84 1 98.31 86 GLY A O 1
ATOM 678 N N . PHE A 1 87 ? -1.671 12.961 3.623 1 98.56 87 PHE A N 1
ATOM 679 C CA . PHE A 1 87 ? -1.017 12.594 2.373 1 98.56 87 PHE A CA 1
ATOM 680 C C . PHE A 1 87 ? 0.102 13.578 2.041 1 98.56 87 PHE A C 1
ATOM 682 O O . PHE A 1 87 ? 1.079 13.211 1.383 1 98.56 87 PHE A O 1
ATOM 689 N N . VAL A 1 88 ? 0.049 14.859 2.564 1 98.75 88 VAL A N 1
ATOM 690 C CA . VAL A 1 88 ? 1.09 15.844 2.277 1 98.75 88 VAL A CA 1
ATOM 691 C C . VAL A 1 88 ? 2.406 15.398 2.908 1 98.75 88 VAL A C 1
ATOM 693 O O . VAL A 1 88 ? 3.465 15.477 2.279 1 98.75 88 VAL A O 1
ATOM 696 N N . SER A 1 89 ? 2.27 14.969 4.168 1 98.19 89 SER A N 1
ATOM 697 C CA . SER A 1 89 ? 3.434 14.367 4.809 1 98.19 89 SER A CA 1
ATOM 698 C C . SER A 1 89 ? 3.949 13.172 4.008 1 98.19 89 SER A C 1
ATOM 700 O O . SER A 1 89 ? 5.152 13.047 3.771 1 98.19 89 SER A O 1
ATOM 702 N N . GLY A 1 90 ? 3.023 12.352 3.578 1 97.75 90 GLY A N 1
ATOM 703 C CA . GLY A 1 90 ? 3.406 11.188 2.795 1 97.75 90 GLY A CA 1
ATOM 704 C C . GLY A 1 90 ? 4.199 11.547 1.55 1 97.75 90 GLY A C 1
ATOM 705 O O . GLY A 1 90 ? 5.246 10.953 1.286 1 97.75 90 GLY A O 1
ATOM 706 N N . ILE A 1 91 ? 3.736 12.484 0.823 1 98.44 91 ILE A N 1
ATOM 707 C CA . ILE A 1 91 ? 4.391 12.898 -0.415 1 98.44 91 ILE A CA 1
ATOM 708 C C . ILE A 1 91 ? 5.727 13.57 -0.095 1 98.44 91 ILE A C 1
ATOM 710 O O . ILE A 1 91 ? 6.742 13.281 -0.733 1 98.44 91 ILE A O 1
ATOM 714 N N . GLY A 1 92 ? 5.754 14.461 0.896 1 98.31 92 GLY A N 1
ATOM 715 C CA . GLY A 1 92 ? 6.977 15.156 1.275 1 98.31 92 GLY A CA 1
ATOM 716 C C . GLY A 1 92 ? 8.109 14.211 1.627 1 98.31 92 GLY A C 1
ATOM 717 O O . GLY A 1 92 ? 9.227 14.359 1.124 1 98.31 92 GLY A O 1
ATOM 718 N N . TYR A 1 93 ? 7.793 13.242 2.426 1 96.88 93 TYR A N 1
ATOM 719 C CA . TYR A 1 93 ? 8.812 12.297 2.85 1 96.88 93 TYR A CA 1
ATOM 720 C C . TYR A 1 93 ? 9.234 11.391 1.693 1 96.88 93 TYR A C 1
ATOM 722 O O . TYR A 1 93 ? 10.414 11.055 1.555 1 96.88 93 TYR A O 1
ATOM 730 N N . ALA A 1 94 ? 8.297 10.953 0.882 1 97.38 94 ALA A N 1
ATOM 731 C CA . ALA A 1 94 ? 8.617 10.102 -0.259 1 97.38 94 ALA A CA 1
ATOM 732 C C . ALA A 1 94 ? 9.555 10.812 -1.229 1 97.38 94 ALA A C 1
ATOM 734 O O . ALA A 1 94 ? 10.523 10.227 -1.709 1 97.38 94 ALA A O 1
ATOM 735 N N . LEU A 1 95 ? 9.266 12.086 -1.508 1 97.38 95 LEU A N 1
ATOM 736 C CA . LEU A 1 95 ? 10.086 12.859 -2.428 1 97.38 95 LEU A CA 1
ATOM 737 C C . LEU A 1 95 ? 11.477 13.094 -1.847 1 97.38 95 LEU A C 1
ATOM 739 O O . LEU A 1 95 ? 12.461 13.141 -2.586 1 97.38 95 LEU A O 1
ATOM 743 N N . ALA A 1 96 ? 11.547 13.211 -0.515 1 95.31 96 ALA A N 1
ATOM 744 C CA . ALA A 1 96 ? 12.836 13.453 0.135 1 95.31 96 ALA A CA 1
ATOM 745 C C . ALA A 1 96 ? 13.664 12.18 0.201 1 95.31 96 ALA A C 1
ATOM 747 O O . ALA A 1 96 ? 14.898 12.234 0.243 1 95.31 96 ALA A O 1
ATOM 748 N N . ASN A 1 97 ? 13.07 10.984 0.289 1 90.06 97 ASN A N 1
ATOM 749 C CA . ASN A 1 97 ? 13.758 9.727 0.58 1 90.06 97 ASN A CA 1
ATOM 750 C C . ASN A 1 97 ? 13.977 8.898 -0.686 1 90.06 97 ASN A C 1
ATOM 752 O O . ASN A 1 97 ? 14.781 7.965 -0.69 1 90.06 97 ASN A O 1
ATOM 756 N N . GLY A 1 98 ? 13.258 9.18 -1.656 1 81.25 98 GLY A N 1
ATOM 757 C CA . GLY A 1 98 ? 13.32 8.273 -2.787 1 81.25 98 GLY A CA 1
ATOM 758 C C . GLY A 1 98 ? 13.234 8.977 -4.129 1 81.25 98 GLY A C 1
ATOM 759 O O . GLY A 1 98 ? 13.117 10.195 -4.184 1 81.25 98 GLY A O 1
ATOM 760 N N . ASP A 1 99 ? 13.406 8.141 -5.09 1 86.31 99 ASP A N 1
ATOM 761 C CA . ASP A 1 99 ? 13.227 8.609 -6.461 1 86.31 99 ASP A CA 1
ATOM 762 C C . ASP A 1 99 ? 11.805 8.336 -6.953 1 86.31 99 ASP A C 1
ATOM 764 O O . ASP A 1 99 ? 11.562 7.34 -7.633 1 86.31 99 ASP A O 1
ATOM 768 N N . PHE A 1 100 ? 10.938 9.133 -6.422 1 95.56 100 PHE A N 1
ATOM 769 C CA . PHE A 1 100 ? 9.547 9.023 -6.828 1 95.56 100 PHE A CA 1
ATOM 770 C C . PHE A 1 100 ? 9.117 10.242 -7.637 1 95.56 100 PHE A C 1
ATOM 772 O O . PHE A 1 100 ? 9.648 11.344 -7.441 1 95.56 100 PHE A O 1
ATOM 779 N N . ASP A 1 101 ? 8.25 9.984 -8.516 1 95.5 101 ASP A N 1
ATOM 780 C CA . ASP A 1 101 ? 7.637 11.039 -9.312 1 95.5 101 ASP A CA 1
ATOM 781 C C . ASP A 1 101 ? 6.43 11.641 -8.586 1 95.5 101 ASP A C 1
ATOM 783 O O . ASP A 1 101 ? 5.617 10.906 -8.016 1 95.5 101 ASP A O 1
ATOM 787 N N . PHE A 1 102 ? 6.348 12.977 -8.641 1 97.81 102 PHE A N 1
ATOM 788 C CA . PHE A 1 102 ? 5.281 13.672 -7.938 1 97.81 102 PHE A CA 1
ATOM 789 C C . PHE A 1 102 ? 3.914 13.195 -8.406 1 97.81 102 PHE A C 1
ATOM 791 O O . PHE A 1 102 ? 3.039 12.891 -7.594 1 97.81 102 PHE A O 1
ATOM 798 N N . ASP A 1 103 ? 3.74 13.062 -9.695 1 97.56 103 ASP A N 1
ATOM 799 C CA . ASP A 1 103 ? 2.438 12.695 -10.242 1 97.56 103 ASP A CA 1
ATOM 800 C C . ASP A 1 103 ? 2.072 11.258 -9.859 1 97.56 103 ASP A C 1
ATOM 802 O O . ASP A 1 103 ? 0.899 10.953 -9.633 1 97.56 103 ASP A O 1
ATOM 806 N N . GLU A 1 104 ? 3.039 10.422 -9.844 1 96.62 104 GLU A N 1
ATOM 807 C CA . GLU A 1 104 ? 2.822 9.047 -9.398 1 96.62 104 GLU A CA 1
ATOM 808 C C . GLU A 1 104 ? 2.365 9 -7.945 1 96.62 104 GLU A C 1
ATOM 810 O O . GLU A 1 104 ? 1.45 8.25 -7.602 1 96.62 104 GLU A O 1
ATOM 815 N N . LEU A 1 105 ? 3.008 9.812 -7.125 1 98.31 105 LEU A N 1
ATOM 816 C CA . LEU A 1 105 ? 2.646 9.883 -5.715 1 98.31 105 LEU A CA 1
ATOM 817 C C . LEU A 1 105 ? 1.223 10.406 -5.543 1 98.31 105 LEU A C 1
ATOM 819 O O . LEU A 1 105 ? 0.47 9.898 -4.703 1 98.31 105 LEU A O 1
ATOM 823 N N . VAL A 1 106 ? 0.862 11.375 -6.328 1 98.44 106 VAL A N 1
ATOM 824 C CA . VAL A 1 106 ? -0.482 11.945 -6.262 1 98.44 106 VAL A CA 1
ATOM 825 C C . VAL A 1 106 ? -1.508 10.883 -6.66 1 98.44 106 VAL A C 1
ATOM 827 O O . VAL A 1 106 ? -2.545 10.742 -6.012 1 98.44 106 VAL A O 1
ATOM 830 N N . ALA A 1 107 ? -1.21 10.125 -7.719 1 97.88 107 ALA A N 1
ATOM 831 C CA . ALA A 1 107 ? -2.123 9.094 -8.195 1 97.88 107 ALA A CA 1
ATOM 832 C C . ALA A 1 107 ? -2.328 8.016 -7.133 1 97.88 107 ALA A C 1
ATOM 834 O O . ALA A 1 107 ? -3.449 7.539 -6.926 1 97.88 107 ALA A O 1
ATOM 835 N N . LEU A 1 108 ? -1.296 7.633 -6.484 1 98.5 108 LEU A N 1
ATOM 836 C CA . LEU A 1 108 ? -1.368 6.629 -5.426 1 98.5 108 LEU A CA 1
ATOM 837 C C . LEU A 1 108 ? -2.234 7.121 -4.27 1 98.5 108 LEU A C 1
ATOM 839 O O . LEU A 1 108 ? -3.047 6.363 -3.734 1 98.5 108 LEU A O 1
ATOM 843 N N . ASN A 1 109 ? -2.039 8.367 -3.869 1 98.75 109 ASN A N 1
ATOM 844 C CA . ASN A 1 109 ? -2.85 8.93 -2.795 1 98.75 109 ASN A CA 1
ATOM 845 C C . ASN A 1 109 ? -4.309 9.094 -3.219 1 98.75 109 ASN A C 1
ATOM 847 O O . ASN A 1 109 ? -5.219 8.891 -2.412 1 98.75 109 ASN A O 1
ATOM 851 N N . ARG A 1 110 ? -4.512 9.492 -4.48 1 98.12 110 ARG A N 1
ATOM 852 C CA . ARG A 1 110 ? -5.871 9.562 -5.008 1 98.12 110 ARG A CA 1
ATOM 853 C C . ARG A 1 110 ? -6.566 8.211 -4.898 1 98.12 110 ARG A C 1
ATOM 855 O O . ARG A 1 110 ? -7.742 8.141 -4.531 1 98.12 110 ARG A O 1
ATOM 862 N N . PHE A 1 111 ? -5.887 7.184 -5.219 1 98.19 111 PHE A N 1
ATOM 863 C CA . PHE A 1 111 ? -6.422 5.832 -5.094 1 98.19 111 PHE A CA 1
ATOM 864 C C . PHE A 1 111 ? -6.781 5.527 -3.645 1 98.19 111 PHE A C 1
ATOM 866 O O . PHE A 1 111 ? -7.895 5.086 -3.354 1 98.19 111 PHE A O 1
ATOM 873 N N . ALA A 1 112 ? -5.852 5.781 -2.709 1 98.56 112 ALA A N 1
ATOM 874 C CA . ALA A 1 112 ? -6.039 5.449 -1.299 1 98.56 112 ALA A CA 1
ATOM 875 C C . ALA A 1 112 ? -7.227 6.203 -0.711 1 98.56 112 ALA A C 1
ATOM 877 O O . ALA A 1 112 ? -7.938 5.684 0.15 1 98.56 112 ALA A O 1
ATOM 878 N N . LEU A 1 113 ? -7.469 7.449 -1.255 1 98.5 113 LEU A N 1
ATOM 879 C CA . LEU A 1 113 ? -8.445 8.344 -0.648 1 98.5 113 LEU A CA 1
ATOM 880 C C . LEU A 1 113 ? -9.75 8.344 -1.438 1 98.5 113 LEU A C 1
ATOM 882 O O . LEU A 1 113 ? -10.641 9.148 -1.171 1 98.5 113 LEU A O 1
ATOM 886 N N . LYS A 1 114 ? -9.883 7.504 -2.408 1 96.81 114 LYS A N 1
ATOM 887 C CA . LYS A 1 114 ? -11.055 7.434 -3.27 1 96.81 114 LYS A CA 1
ATOM 888 C C . LYS A 1 114 ? -11.375 8.797 -3.879 1 96.81 114 LYS A C 1
ATOM 890 O O . LYS A 1 114 ? -12.531 9.219 -3.893 1 96.81 114 LYS A O 1
ATOM 895 N N . ASP A 1 115 ? -10.258 9.5 -4.219 1 96.5 115 ASP A N 1
ATOM 896 C CA . ASP A 1 115 ? -10.32 10.805 -4.867 1 96.5 115 ASP A CA 1
ATOM 897 C C . ASP A 1 115 ? -10.859 11.867 -3.914 1 96.5 115 ASP A C 1
ATOM 899 O O . ASP A 1 115 ? -11.266 12.953 -4.348 1 96.5 115 ASP A O 1
ATOM 903 N N . HIS A 1 116 ? -10.898 11.609 -2.623 1 97.56 116 HIS A N 1
ATOM 904 C CA . HIS A 1 116 ? -11.375 12.594 -1.652 1 97.56 116 HIS A CA 1
ATOM 905 C C . HIS A 1 116 ? -10.211 13.203 -0.877 1 97.56 116 HIS A C 1
ATOM 907 O O . HIS A 1 116 ? -9.906 12.766 0.236 1 97.56 116 HIS A O 1
ATOM 913 N N . PHE A 1 117 ? -9.641 14.211 -1.447 1 98.12 117 PHE A N 1
ATOM 914 C CA . PHE A 1 117 ? -8.586 14.969 -0.774 1 98.12 117 PHE A CA 1
ATOM 915 C C . PHE A 1 117 ? -9.18 15.883 0.286 1 98.12 117 PHE A C 1
ATOM 917 O O . PHE A 1 117 ? -10.383 16.156 0.28 1 98.12 117 PHE A O 1
ATOM 924 N N . PRO A 1 118 ? -8.375 16.328 1.233 1 98.5 118 PRO A N 1
ATOM 925 C CA . PRO A 1 118 ? -8.883 17.219 2.275 1 98.5 118 PRO A CA 1
ATOM 926 C C . PRO A 1 118 ? -9.406 18.547 1.716 1 98.5 118 PRO A C 1
ATOM 928 O O . PRO A 1 118 ? -8.938 19.016 0.671 1 98.5 118 PRO A O 1
ATOM 931 N N . ASP A 1 119 ? -10.328 19.094 2.488 1 98.25 119 ASP A N 1
ATOM 932 C CA . ASP A 1 119 ? -10.891 20.391 2.115 1 98.25 119 ASP A CA 1
ATOM 933 C C . ASP A 1 119 ? -9.875 21.516 2.342 1 98.25 119 ASP A C 1
ATOM 935 O O . ASP A 1 119 ? -9.875 22.516 1.618 1 98.25 119 ASP A O 1
ATOM 939 N N . ARG A 1 120 ? -9.102 21.375 3.369 1 98.44 120 ARG A N 1
ATOM 940 C CA . ARG A 1 120 ? -8.133 22.391 3.762 1 98.44 120 ARG A CA 1
ATOM 941 C C . ARG A 1 120 ? -6.852 21.75 4.297 1 98.44 120 ARG A C 1
ATOM 943 O O . ARG A 1 120 ? -6.895 20.672 4.898 1 98.44 120 ARG A O 1
ATOM 950 N N . ILE A 1 121 ? -5.785 22.469 4.07 1 98.88 121 ILE A N 1
ATOM 951 C CA . ILE A 1 121 ? -4.492 22.062 4.613 1 98.88 121 ILE A CA 1
ATOM 952 C C . ILE A 1 121 ? -3.871 23.234 5.379 1 98.88 121 ILE A C 1
ATOM 954 O O . ILE A 1 121 ? -3.84 24.359 4.887 1 98.88 121 ILE A O 1
ATOM 958 N N . ILE A 1 122 ? -3.484 22.953 6.566 1 98.88 122 ILE A N 1
ATOM 959 C CA . ILE A 1 122 ? -2.684 23.906 7.344 1 98.88 122 ILE A CA 1
ATOM 960 C C . ILE A 1 122 ? -1.266 23.359 7.508 1 98.88 122 ILE A C 1
ATOM 962 O O . ILE A 1 122 ? -1.062 22.328 8.156 1 98.88 122 ILE A O 1
ATOM 966 N N . LEU A 1 123 ? -0.293 24.047 6.898 1 98.94 123 LEU A N 1
ATOM 967 C CA . LEU A 1 123 ? 1.102 23.625 6.98 1 98.94 123 LEU A CA 1
ATOM 968 C C . LEU A 1 123 ? 1.881 24.5 7.945 1 98.94 123 LEU A C 1
ATOM 970 O O . LEU A 1 123 ? 1.983 25.719 7.742 1 98.94 123 LEU A O 1
ATOM 974 N N . PHE A 1 124 ? 2.385 23.859 8.969 1 98.75 124 PHE A N 1
ATOM 975 C CA . PHE A 1 124 ? 3.264 24.531 9.914 1 98.75 124 PHE A CA 1
ATOM 976 C C . PHE A 1 124 ? 4.707 24.516 9.422 1 98.75 124 PHE A C 1
ATOM 978 O O . PHE A 1 124 ? 5.281 23.453 9.211 1 98.75 124 PHE A O 1
ATOM 985 N N . MET A 1 125 ? 5.262 25.688 9.273 1 98.31 125 MET A N 1
ATOM 986 C CA . MET A 1 125 ? 6.617 25.781 8.734 1 98.31 125 MET A CA 1
ATOM 987 C C . MET A 1 125 ? 7.555 26.422 9.75 1 98.31 125 MET A C 1
ATOM 989 O O . MET A 1 125 ? 7.164 27.359 10.461 1 98.31 125 MET A O 1
ATOM 993 N N . THR A 1 126 ? 8.727 25.891 9.797 1 97.06 126 THR A N 1
ATOM 994 C CA . THR A 1 126 ? 9.75 26.422 10.703 1 97.06 126 THR A CA 1
ATOM 995 C C . THR A 1 126 ? 11.078 26.609 9.969 1 97.06 126 THR A C 1
ATOM 997 O O . THR A 1 126 ? 11.133 26.516 8.742 1 97.06 126 THR A O 1
ATOM 1000 N N . ASP A 1 127 ? 12.07 27.109 10.711 1 95.38 127 ASP A N 1
ATOM 1001 C CA . ASP A 1 127 ? 13.367 27.375 10.086 1 95.38 127 ASP A CA 1
ATOM 1002 C C . ASP A 1 127 ? 14.492 26.672 10.844 1 95.38 127 ASP A C 1
ATOM 1004 O O . ASP A 1 127 ? 14.266 26.078 11.898 1 95.38 127 ASP A O 1
ATOM 1008 N N . MET A 1 128 ? 15.641 26.766 10.242 1 93.88 128 MET A N 1
ATOM 1009 C CA . MET A 1 128 ? 16.812 26.062 10.773 1 93.88 128 MET A CA 1
ATOM 1010 C C . MET A 1 128 ? 17.141 26.547 12.18 1 93.88 128 MET A C 1
ATOM 1012 O O . MET A 1 128 ? 17.453 25.75 13.062 1 93.88 128 MET A O 1
ATOM 1016 N N . GLU A 1 129 ? 17.109 27.797 12.383 1 91.81 129 GLU A N 1
ATOM 1017 C CA . GLU A 1 129 ? 17.453 28.391 13.672 1 91.81 129 GLU A CA 1
ATOM 1018 C C . GLU A 1 129 ? 16.531 27.875 14.773 1 91.81 129 GLU A C 1
ATOM 1020 O O . GLU A 1 129 ? 17 27.516 15.852 1 91.81 129 GLU A O 1
ATOM 1025 N N . THR A 1 130 ? 15.305 27.906 14.5 1 91 130 THR A N 1
ATOM 1026 C CA . THR A 1 130 ? 14.312 27.438 15.461 1 91 130 THR A CA 1
ATOM 1027 C C . THR A 1 130 ? 14.492 25.953 15.742 1 91 130 THR A C 1
ATOM 1029 O O . THR A 1 130 ? 14.383 25.516 16.891 1 91 130 THR A O 1
ATOM 1032 N N . LEU A 1 131 ? 14.719 25.109 14.695 1 90.19 131 LEU A N 1
ATOM 1033 C CA . LEU A 1 131 ? 14.93 23.672 14.859 1 90.19 131 LEU A CA 1
ATOM 1034 C C . LEU A 1 131 ? 16.125 23.406 15.758 1 90.19 131 LEU A C 1
ATOM 1036 O O . LEU A 1 131 ? 16.094 22.5 16.594 1 90.19 131 LEU A O 1
ATOM 1040 N N . LYS A 1 132 ? 17.156 24.188 15.633 1 87.69 132 LYS A N 1
ATOM 1041 C CA . LYS A 1 132 ? 18.375 24.031 16.422 1 87.69 132 LYS A CA 1
ATOM 1042 C C . LYS A 1 132 ? 18.125 24.344 17.891 1 87.69 132 LYS A C 1
ATOM 1044 O O . LYS A 1 132 ? 18.672 23.672 18.766 1 87.69 132 LYS A O 1
ATOM 1049 N N . GLN A 1 133 ? 17.391 25.328 18.078 1 85.44 133 GLN A N 1
ATOM 1050 C CA . GLN A 1 133 ? 17.109 25.75 19.453 1 85.44 133 GLN A CA 1
ATOM 1051 C C . GLN A 1 133 ? 16.297 24.703 20.203 1 85.44 133 GLN A C 1
ATOM 1053 O O . GLN A 1 133 ? 16.438 24.547 21.406 1 85.44 133 GLN A O 1
ATOM 1058 N N . ARG A 1 134 ? 15.516 24.062 19.438 1 78.06 134 ARG A N 1
ATOM 1059 C CA . ARG A 1 134 ? 14.633 23.078 20.047 1 78.06 134 ARG A CA 1
ATOM 1060 C C . ARG A 1 134 ? 15.383 21.781 20.344 1 78.06 134 ARG A C 1
ATOM 1062 O O . ARG A 1 134 ? 14.961 21 21.188 1 78.06 134 ARG A O 1
ATOM 1069 N N . ILE A 1 135 ? 16.406 21.672 19.578 1 74.38 135 ILE A N 1
ATOM 1070 C CA . ILE A 1 135 ? 17.312 20.547 19.859 1 74.38 135 ILE A CA 1
ATOM 1071 C C . ILE A 1 135 ? 18.422 21 20.797 1 74.38 135 ILE A C 1
ATOM 1073 O O . ILE A 1 135 ? 18.812 22.172 20.797 1 74.38 135 ILE A O 1
ATOM 1077 N N . SER A 1 136 ? 18.688 20.344 21.844 1 65.31 136 SER A N 1
ATOM 1078 C CA . SER A 1 136 ? 19.625 20.75 22.891 1 65.31 136 SER A CA 1
ATOM 1079 C C . SER A 1 136 ? 20.672 21.703 22.359 1 65.31 136 SER A C 1
ATOM 1081 O O . SER A 1 136 ? 21.031 21.656 21.188 1 65.31 136 SER A O 1
ATOM 1083 N N . GLU A 1 137 ? 20.922 22.734 23.203 1 60.47 137 GLU A N 1
ATOM 1084 C CA . GLU A 1 137 ? 21.812 23.891 23.109 1 60.47 137 GLU A CA 1
ATOM 1085 C C . GLU A 1 137 ? 23.234 23.469 22.781 1 60.47 137 GLU A C 1
ATOM 1087 O O . GLU A 1 137 ? 24.109 24.312 22.562 1 60.47 137 GLU A O 1
ATOM 1092 N N . LYS A 1 138 ? 23.438 22.234 22.688 1 63.09 138 LYS A N 1
ATOM 1093 C CA . LYS A 1 138 ? 24.812 21.859 22.375 1 63.09 138 LYS A CA 1
ATOM 1094 C C . LYS A 1 138 ? 25.094 21.938 20.875 1 63.09 138 LYS A C 1
ATOM 1096 O O . LYS A 1 138 ? 24.156 21.984 20.078 1 63.09 138 LYS A O 1
ATOM 1101 N N . GLU A 1 139 ? 26.328 22.172 20.578 1 69.38 139 GLU A N 1
ATOM 1102 C CA . GLU A 1 139 ? 26.812 22.172 19.203 1 69.38 139 GLU A CA 1
ATOM 1103 C C . GLU A 1 139 ? 26.406 20.891 18.484 1 69.38 139 GLU A C 1
ATOM 1105 O O . GLU A 1 139 ? 26.703 19.797 18.953 1 69.38 139 GLU A O 1
ATOM 1110 N N . LEU A 1 140 ? 25.594 21.094 17.5 1 74.94 140 LEU A N 1
ATOM 1111 C CA . LEU A 1 140 ? 25.141 19.953 16.719 1 74.94 140 LEU A CA 1
ATOM 1112 C C . LEU A 1 140 ? 26.297 19.375 15.898 1 74.94 140 LEU A C 1
ATOM 1114 O O . LEU A 1 140 ? 27.078 20.125 15.305 1 74.94 140 LEU A O 1
ATOM 1118 N N . ASP A 1 141 ? 26.391 18.141 15.969 1 80.38 141 ASP A N 1
ATOM 1119 C CA . ASP A 1 141 ? 27.391 17.531 15.094 1 80.38 141 A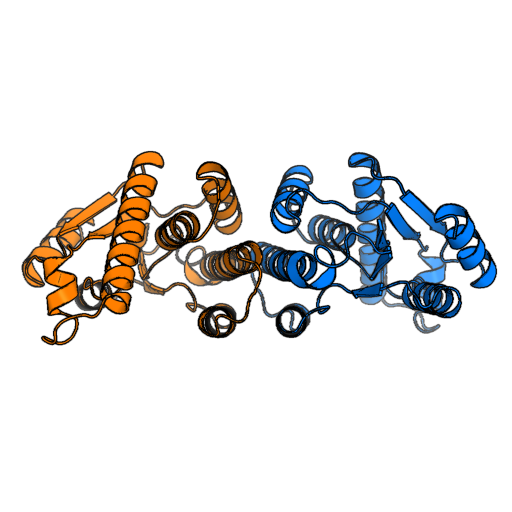SP A CA 1
ATOM 1120 C C . ASP A 1 141 ? 26.875 17.391 13.672 1 80.38 141 ASP A C 1
ATOM 1122 O O . ASP A 1 141 ? 25.766 17.828 13.359 1 80.38 141 ASP A O 1
ATOM 1126 N N . GLY A 1 142 ? 27.766 17 12.789 1 78.81 142 GLY A N 1
ATOM 1127 C CA . GLY A 1 142 ? 27.453 16.891 11.375 1 78.81 142 GLY A CA 1
ATOM 1128 C C . GLY A 1 142 ? 26.25 16.016 11.094 1 78.81 142 GLY A C 1
ATOM 1129 O O . GLY A 1 142 ? 25.438 16.328 10.211 1 78.81 142 GLY A O 1
ATOM 1130 N N . ILE A 1 143 ? 26.062 15 11.828 1 78.44 143 ILE A N 1
ATOM 1131 C CA . ILE A 1 143 ? 24.953 14.07 11.648 1 78.44 143 ILE A CA 1
ATOM 1132 C C . ILE A 1 143 ? 23.641 14.742 12.055 1 78.44 143 ILE A C 1
ATOM 1134 O O . ILE A 1 143 ? 22.641 14.664 11.344 1 78.44 143 ILE A O 1
ATOM 1138 N N . GLU A 1 144 ? 23.594 15.422 13.125 1 82.5 144 GLU A N 1
ATOM 1139 C CA . GLU A 1 144 ? 22.422 16.141 13.609 1 82.5 144 GLU A CA 1
ATOM 1140 C C . GLU A 1 144 ? 22.016 17.234 12.625 1 82.5 144 GLU A C 1
ATOM 1142 O O . GLU A 1 144 ? 20.828 17.422 12.352 1 82.5 144 GLU A O 1
ATOM 1147 N N . LEU A 1 145 ? 23.016 17.859 12.164 1 83.69 145 LEU A N 1
ATOM 1148 C CA . LEU A 1 145 ? 22.75 18.938 11.227 1 83.69 145 LEU A CA 1
ATOM 1149 C C . LEU A 1 145 ? 22.141 18.391 9.938 1 83.69 145 LEU A C 1
ATOM 1151 O O . LEU A 1 145 ? 21.219 18.984 9.375 1 83.69 145 LEU A O 1
ATOM 1155 N N . ARG A 1 146 ? 22.672 17.391 9.422 1 83.69 146 ARG A N 1
ATOM 1156 C CA . ARG A 1 146 ? 22.141 16.766 8.219 1 83.69 146 ARG A CA 1
ATOM 1157 C C . ARG A 1 146 ? 20.688 16.312 8.43 1 83.69 146 ARG A C 1
ATOM 1159 O O . ARG A 1 146 ? 19.875 16.375 7.512 1 83.69 146 ARG A O 1
ATOM 1166 N N . GLY A 1 147 ? 20.438 15.906 9.625 1 91.44 147 GLY A N 1
ATOM 1167 C CA . GLY A 1 147 ? 19.078 15.539 9.977 1 91.44 147 GLY A CA 1
ATOM 1168 C C . GLY A 1 147 ? 18.109 16.719 9.922 1 91.44 147 GLY A C 1
ATOM 1169 O O . GLY A 1 147 ? 17 16.578 9.422 1 91.44 147 GLY A O 1
ATOM 1170 N N . LEU A 1 148 ? 18.594 17.781 10.422 1 92.94 148 LEU A N 1
ATOM 1171 C CA . LEU A 1 148 ? 17.75 18.969 10.398 1 92.94 148 LEU A CA 1
ATOM 1172 C C . LEU A 1 148 ? 17.531 19.453 8.969 1 92.94 148 LEU A C 1
ATOM 1174 O O . LEU A 1 148 ? 16.438 19.875 8.602 1 92.94 148 LEU A O 1
ATOM 1178 N N . GLU A 1 149 ? 18.562 19.422 8.164 1 94.94 149 GLU A N 1
ATOM 1179 C CA . GLU A 1 149 ? 18.453 19.812 6.758 1 94.94 149 GLU A CA 1
ATOM 1180 C C . GLU A 1 149 ? 17.469 18.906 6.016 1 94.94 149 GLU A C 1
ATOM 1182 O O . GLU A 1 149 ? 16.719 19.375 5.156 1 94.94 149 GLU A O 1
ATOM 1187 N N . TYR A 1 150 ? 17.516 17.75 6.383 1 95.88 150 TYR A N 1
ATOM 1188 C CA . TYR A 1 150 ? 16.594 16.766 5.809 1 95.88 150 TYR A CA 1
ATOM 1189 C C . TYR A 1 150 ? 15.156 17.156 6.105 1 95.88 150 TYR A C 1
ATOM 1191 O O . TYR A 1 150 ? 14.312 17.172 5.207 1 95.88 150 TYR A O 1
ATOM 1199 N N . LEU A 1 151 ? 14.914 17.484 7.316 1 96.38 151 LEU A N 1
ATOM 1200 C CA . LEU A 1 151 ? 13.562 17.859 7.723 1 96.38 151 LEU A CA 1
ATOM 1201 C C . LEU A 1 151 ? 13.094 19.109 6.984 1 96.38 151 LEU A C 1
ATOM 1203 O O . LEU A 1 151 ? 11.93 19.188 6.578 1 96.38 151 LEU A O 1
ATOM 1207 N N . LEU A 1 152 ? 13.945 20 6.809 1 97.12 152 LEU A N 1
ATOM 1208 C CA . LEU A 1 152 ? 13.586 21.234 6.113 1 97.12 152 LEU A CA 1
ATOM 1209 C C . LEU A 1 152 ? 13.344 20.969 4.629 1 97.12 152 LEU A C 1
ATOM 1211 O O . LEU A 1 152 ? 12.5 21.609 4.008 1 97.12 152 LEU A O 1
ATOM 1215 N N . ARG A 1 153 ? 14.07 20.031 4.066 1 97.62 153 ARG A N 1
ATOM 1216 C CA . ARG A 1 153 ? 13.797 19.609 2.697 1 97.62 153 ARG A CA 1
ATOM 1217 C C . ARG A 1 153 ? 12.414 18.984 2.584 1 97.62 153 ARG A C 1
ATOM 1219 O O . ARG A 1 153 ? 11.68 19.234 1.624 1 97.62 153 ARG A O 1
ATOM 1226 N N . VAL A 1 154 ? 12.031 18.188 3.539 1 98.06 154 VAL A N 1
ATOM 1227 C CA . VAL A 1 154 ? 10.703 17.578 3.586 1 98.06 154 VAL A CA 1
ATOM 1228 C C . VAL A 1 154 ? 9.641 18.688 3.629 1 98.06 154 VAL A C 1
ATOM 1230 O O . VAL A 1 154 ? 8.664 18.641 2.877 1 98.06 154 VAL A O 1
ATOM 1233 N N . GLN A 1 155 ? 9.891 19.641 4.5 1 98.44 155 GLN A N 1
ATOM 1234 C CA . GLN A 1 155 ? 8.984 20.766 4.621 1 98.44 155 GLN A CA 1
ATOM 1235 C C . GLN A 1 155 ? 8.789 21.469 3.277 1 98.44 155 GLN A C 1
ATOM 1237 O O . GLN A 1 155 ? 7.664 21.812 2.906 1 98.44 155 GLN A O 1
ATOM 1242 N N . GLU A 1 156 ? 9.844 21.641 2.564 1 98.38 156 GLU A N 1
ATOM 1243 C CA . GLU A 1 156 ? 9.766 22.312 1.271 1 98.38 156 GLU A CA 1
ATOM 1244 C C . GLU A 1 156 ? 8.984 21.484 0.262 1 98.38 156 GLU A C 1
ATOM 1246 O O . GLU A 1 156 ? 8.211 22.016 -0.531 1 98.38 156 GLU A O 1
ATOM 1251 N N . HIS A 1 157 ? 9.188 20.203 0.266 1 98.5 157 HIS A N 1
ATOM 1252 C CA . HIS A 1 157 ? 8.43 19.312 -0.604 1 98.5 157 HIS A CA 1
ATOM 1253 C C . HIS A 1 157 ? 6.941 19.359 -0.276 1 98.5 157 HIS A C 1
ATOM 1255 O O . HIS A 1 157 ? 6.102 19.312 -1.178 1 98.5 157 HIS A O 1
ATOM 1261 N N . MET A 1 158 ? 6.641 19.469 1.022 1 98.75 158 MET A N 1
ATOM 1262 C CA . MET A 1 158 ? 5.242 19.594 1.426 1 98.75 158 MET A CA 1
ATOM 1263 C C . MET A 1 158 ? 4.625 20.875 0.862 1 98.75 158 MET A C 1
ATOM 1265 O O . MET A 1 158 ? 3.553 20.828 0.257 1 98.75 158 MET A O 1
ATOM 1269 N N . LYS A 1 159 ? 5.344 21.906 1.062 1 98.81 159 LYS A N 1
ATOM 1270 C CA . LYS A 1 159 ? 4.871 23.203 0.59 1 98.81 159 LYS A CA 1
ATOM 1271 C C . LYS A 1 159 ? 4.637 23.188 -0.918 1 98.81 159 LYS A C 1
ATOM 1273 O O . LYS A 1 159 ? 3.57 23.578 -1.391 1 98.81 159 LYS A O 1
ATOM 1278 N N . GLU A 1 160 ? 5.59 22.688 -1.654 1 98.5 160 GLU A N 1
ATOM 1279 C CA . GLU A 1 160 ? 5.5 22.641 -3.109 1 98.5 160 GLU A CA 1
ATOM 1280 C C . GLU A 1 160 ? 4.34 21.75 -3.561 1 98.5 160 GLU A C 1
ATOM 1282 O O . GLU A 1 160 ? 3.66 22.062 -4.539 1 98.5 160 GLU A O 1
ATOM 1287 N N . SER A 1 161 ? 4.137 20.688 -2.881 1 98.5 161 SER A N 1
ATOM 1288 C CA . SER A 1 161 ? 3.064 19.766 -3.221 1 98.5 161 SER A CA 1
ATOM 1289 C C . SER A 1 161 ? 1.694 20.406 -3.051 1 98.5 161 SER A C 1
ATOM 1291 O O . SER A 1 161 ? 0.811 20.234 -3.893 1 98.5 161 SER A O 1
ATOM 1293 N N . ILE A 1 162 ? 1.545 21.141 -1.963 1 98.75 162 ILE A N 1
ATOM 1294 C CA . ILE A 1 162 ? 0.288 21.828 -1.693 1 98.75 162 ILE A CA 1
ATOM 1295 C C . ILE A 1 162 ? -0.003 22.828 -2.812 1 98.75 162 ILE A C 1
ATOM 1297 O O . ILE A 1 162 ? -1.118 22.875 -3.336 1 98.75 162 ILE A O 1
ATOM 1301 N N . LEU A 1 163 ? 0.977 23.516 -3.191 1 98.62 163 LEU A N 1
ATOM 1302 C CA . LEU A 1 163 ? 0.827 24.547 -4.211 1 98.62 163 LEU A CA 1
ATOM 1303 C C . LEU A 1 163 ? 0.515 23.922 -5.57 1 98.62 163 LEU A C 1
ATOM 1305 O O . LEU A 1 163 ? -0.352 24.422 -6.297 1 98.62 163 LEU A O 1
ATOM 1309 N N . LYS A 1 164 ? 1.175 22.875 -5.91 1 98.31 164 LYS A N 1
ATOM 1310 C CA . LYS A 1 164 ? 0.959 22.203 -7.188 1 98.31 164 LYS A CA 1
ATOM 1311 C C . LYS A 1 164 ? -0.453 21.625 -7.273 1 98.31 164 LYS A C 1
ATOM 1313 O O . LYS A 1 164 ? -1.047 21.594 -8.352 1 98.31 164 LYS A O 1
ATOM 1318 N N . LEU A 1 165 ? -0.969 21.203 -6.168 1 98.12 165 LEU A N 1
ATOM 1319 C CA . LEU A 1 165 ? -2.273 20.547 -6.152 1 98.12 165 LEU A CA 1
ATOM 1320 C C . LEU A 1 165 ? -3.396 21.578 -6.07 1 98.12 165 LEU A C 1
ATOM 1322 O O . LEU A 1 165 ? -4.555 21.266 -6.348 1 98.12 165 LEU A O 1
ATOM 1326 N N . GLY A 1 166 ? -3.068 22.719 -5.621 1 98.12 166 GLY A N 1
ATOM 1327 C CA . GLY A 1 166 ? -4.035 23.812 -5.566 1 98.12 166 GLY A CA 1
ATOM 1328 C C . GLY A 1 166 ? -5.094 23.609 -4.5 1 98.12 166 GLY A C 1
ATOM 1329 O O . GLY A 1 166 ? -6.234 24.047 -4.66 1 98.12 166 GLY A O 1
ATOM 1330 N N . ILE A 1 167 ? -4.82 22.938 -3.494 1 97.88 167 ILE A N 1
ATOM 1331 C CA . ILE A 1 167 ? -5.758 22.734 -2.396 1 97.88 167 ILE A CA 1
ATOM 1332 C C . ILE A 1 167 ? -5.77 23.969 -1.488 1 97.88 167 ILE A C 1
ATOM 1334 O O . ILE A 1 167 ? -4.711 24.5 -1.154 1 97.88 167 ILE A O 1
ATOM 1338 N N . PRO A 1 168 ? -7.016 24.453 -1.073 1 98.62 168 PRO A N 1
ATOM 1339 C CA . PRO A 1 168 ? -7.039 25.578 -0.127 1 98.62 168 PRO A CA 1
ATOM 1340 C C . PRO A 1 168 ? -6.152 25.328 1.094 1 98.62 168 PRO A C 1
ATOM 1342 O O . PRO A 1 168 ? -6.223 24.266 1.706 1 98.62 168 PRO A O 1
ATOM 1345 N N . HIS A 1 169 ? -5.285 26.344 1.352 1 98.88 169 HIS A N 1
ATOM 1346 C CA . HIS A 1 169 ? -4.285 26.078 2.379 1 98.88 169 HIS A CA 1
ATOM 1347 C C . HIS A 1 169 ? -3.949 27.359 3.152 1 98.88 169 HIS A C 1
ATOM 1349 O O . HIS A 1 169 ? -4.309 28.453 2.729 1 98.88 169 HIS A O 1
ATOM 1355 N N . LEU A 1 170 ? -3.393 27.109 4.352 1 98.81 170 LEU A N 1
ATOM 1356 C CA . LEU A 1 170 ? -2.797 28.156 5.184 1 98.81 170 LEU A CA 1
ATOM 1357 C C . LEU A 1 170 ? -1.378 27.781 5.598 1 98.81 170 LEU A C 1
ATOM 1359 O O . LEU A 1 170 ? -1.16 26.719 6.18 1 98.81 170 LEU A O 1
ATOM 1363 N N . PHE A 1 171 ? -0.425 28.594 5.191 1 98.81 171 PHE A N 1
ATOM 1364 C CA . PHE A 1 171 ? 0.93 28.406 5.699 1 98.81 171 PHE A CA 1
ATOM 1365 C C . PHE A 1 171 ? 1.122 29.156 7.012 1 98.81 171 PHE A C 1
ATOM 1367 O O . PHE A 1 171 ? 0.887 30.359 7.082 1 98.81 171 PHE A O 1
ATOM 1374 N N . ILE A 1 172 ? 1.522 28.438 8 1 98.62 172 ILE A N 1
ATOM 1375 C CA . ILE A 1 172 ? 1.719 29.016 9.336 1 98.62 172 ILE A CA 1
ATOM 1376 C C . ILE A 1 172 ? 3.213 29.156 9.617 1 98.62 172 ILE A C 1
ATOM 1378 O O . ILE A 1 172 ? 3.986 28.219 9.391 1 98.62 172 ILE A O 1
ATOM 1382 N N . ASP A 1 173 ? 3.613 30.344 10.109 1 98.12 173 ASP A N 1
ATOM 1383 C CA . ASP A 1 173 ? 4.934 30.5 10.719 1 98.12 173 ASP A CA 1
ATOM 1384 C C . ASP A 1 173 ? 4.977 29.906 12.117 1 98.12 173 ASP A C 1
ATOM 1386 O O . ASP A 1 173 ? 4.527 30.531 13.078 1 98.12 173 ASP A O 1
ATOM 1390 N N . ALA A 1 174 ? 5.625 28.781 12.219 1 96.94 174 ALA A N 1
ATOM 1391 C CA . ALA A 1 174 ? 5.605 28.031 13.469 1 96.94 174 ALA A CA 1
ATOM 1392 C C . ALA A 1 174 ? 6.484 28.688 14.523 1 96.94 174 ALA A C 1
ATOM 1394 O O . ALA A 1 174 ? 6.512 28.266 15.68 1 96.94 174 ALA A O 1
ATOM 1395 N N . THR A 1 175 ? 7.176 29.75 14.117 1 95.69 175 THR A N 1
ATOM 1396 C CA . THR A 1 175 ? 8 30.469 15.086 1 95.69 175 THR A CA 1
ATOM 1397 C C . THR A 1 175 ? 7.191 31.547 15.797 1 95.69 175 THR A C 1
ATOM 1399 O O . THR A 1 175 ? 7.648 32.125 16.781 1 95.69 175 THR A O 1
ATOM 1402 N N . ASP A 1 176 ? 6.047 31.812 15.336 1 96.94 176 ASP A N 1
ATOM 1403 C CA . ASP A 1 176 ? 5.16 32.781 15.969 1 96.94 176 ASP A CA 1
ATOM 1404 C C . ASP A 1 176 ? 4.645 32.281 17.312 1 96.94 176 ASP A C 1
ATOM 1406 O O . ASP A 1 176 ? 4.875 31.125 17.672 1 96.94 176 ASP A O 1
ATOM 1410 N N . SER A 1 177 ? 4 33.156 18.078 1 97.19 177 SER A N 1
ATOM 1411 C CA . SER A 1 177 ? 3.465 32.75 19.375 1 97.19 177 SER A CA 1
ATOM 1412 C C . SER A 1 177 ? 2.297 31.781 19.219 1 97.19 177 SER A C 1
ATOM 1414 O O . SER A 1 177 ? 1.608 31.797 18.188 1 97.19 177 SER A O 1
ATOM 1416 N N . ILE A 1 178 ? 2.096 30.938 20.188 1 97.75 178 ILE A N 1
ATOM 1417 C CA . ILE A 1 178 ? 1.009 29.969 20.219 1 97.75 178 ILE A CA 1
ATOM 1418 C C . ILE A 1 178 ? -0.323 30.688 19.984 1 97.75 178 ILE A C 1
ATOM 1420 O O . ILE A 1 178 ? -1.151 30.219 19.188 1 97.75 178 ILE A O 1
ATOM 1424 N N . GLU A 1 179 ? -0.473 31.844 20.594 1 97.81 179 GLU A N 1
ATOM 1425 C CA . GLU A 1 179 ? -1.72 32.594 20.516 1 97.81 179 GLU A CA 1
ATOM 1426 C C . GLU A 1 179 ? -1.953 33.156 19.109 1 97.81 179 GLU A C 1
ATOM 1428 O O . GLU A 1 179 ? -3.068 33.094 18.594 1 97.81 179 GLU A O 1
ATOM 1433 N N . ASN A 1 180 ? -0.921 33.688 18.547 1 98.25 180 ASN A N 1
ATOM 1434 C CA . ASN A 1 180 ? -1.033 34.219 17.203 1 98.25 180 ASN A CA 1
ATOM 1435 C C . ASN A 1 180 ? -1.357 33.125 16.172 1 98.25 180 ASN A C 1
ATOM 1437 O O . ASN A 1 180 ? -2.186 33.344 15.289 1 98.25 180 ASN A O 1
ATOM 1441 N N . ILE A 1 181 ? -0.708 32.031 16.312 1 98.44 181 ILE A N 1
ATOM 1442 C CA . ILE A 1 181 ? -0.95 30.906 15.414 1 98.44 181 ILE A CA 1
ATOM 1443 C C . ILE A 1 181 ? -2.395 30.438 15.555 1 98.44 181 ILE A C 1
ATOM 1445 O O . ILE A 1 181 ? -3.086 30.219 14.555 1 98.44 181 ILE A O 1
ATOM 1449 N N . HIS A 1 182 ? -2.828 30.344 16.766 1 98.19 182 HIS A N 1
ATOM 1450 C CA . HIS A 1 182 ? -4.184 29.875 17.031 1 98.19 182 HIS A CA 1
ATOM 1451 C C . HIS A 1 182 ? -5.223 30.797 16.406 1 98.19 182 HIS A C 1
ATOM 1453 O O . HIS A 1 182 ? -6.184 30.328 15.789 1 98.19 182 HIS A O 1
ATOM 1459 N N . GLN A 1 183 ? -5.023 32.094 16.547 1 97.75 183 GLN A N 1
ATOM 1460 C CA . GLN A 1 183 ? -5.949 33.062 15.977 1 97.75 183 GLN A CA 1
ATOM 1461 C C . GLN A 1 183 ? -5.98 32.969 14.453 1 97.75 183 GLN A C 1
ATOM 1463 O O . GLN A 1 183 ? -7.043 33.094 13.836 1 97.75 183 GLN A O 1
ATOM 1468 N N . SER A 1 184 ? -4.82 32.781 13.836 1 98.19 184 SER A N 1
ATOM 1469 C CA . SER A 1 184 ? -4.734 32.656 12.383 1 98.19 184 SER A CA 1
ATOM 1470 C C . SER A 1 184 ? -5.52 31.422 11.906 1 98.19 184 SER A C 1
ATOM 1472 O O . SER A 1 184 ? -6.203 31.484 10.883 1 98.19 184 SER A O 1
ATOM 1474 N N . ILE A 1 185 ? -5.457 30.344 12.648 1 98.19 185 ILE A N 1
ATOM 1475 C CA . ILE A 1 185 ? -6.137 29.094 12.305 1 98.19 185 ILE A CA 1
ATOM 1476 C C . ILE A 1 185 ? -7.648 29.281 12.43 1 98.19 185 ILE A C 1
ATOM 1478 O O . ILE A 1 185 ? -8.398 28.906 11.523 1 98.19 185 ILE A O 1
ATOM 1482 N N . LEU A 1 186 ? -8.109 29.922 13.5 1 96.88 186 LEU A N 1
ATOM 1483 C CA . LEU A 1 186 ? -9.531 30.156 13.703 1 96.88 186 LEU A CA 1
ATOM 1484 C C . LEU A 1 186 ? -10.102 31.016 12.586 1 96.88 186 LEU A C 1
ATOM 1486 O O . LEU A 1 186 ? -11.195 30.734 12.078 1 96.88 186 LEU A O 1
ATOM 1490 N N . THR A 1 187 ? -9.391 32.031 12.297 1 97.38 187 THR A N 1
ATOM 1491 C CA . THR A 1 187 ? -9.828 32.938 11.234 1 97.38 187 THR A CA 1
ATOM 1492 C C . THR A 1 187 ? -9.938 32.188 9.906 1 97.38 187 THR A C 1
ATOM 1494 O O . THR A 1 187 ? -10.914 32.375 9.18 1 97.38 187 THR A O 1
ATOM 1497 N N . TYR A 1 188 ? -8.938 31.344 9.617 1 97.69 188 TYR A N 1
ATOM 1498 C CA . TYR A 1 188 ? -8.891 30.625 8.352 1 97.69 188 TYR A CA 1
ATOM 1499 C C . TYR A 1 188 ? -10.023 29.609 8.258 1 97.69 188 TYR A C 1
ATOM 1501 O O . TYR A 1 188 ? -10.641 29.453 7.203 1 97.69 188 TYR A O 1
ATOM 1509 N N . LEU A 1 189 ? -10.297 28.922 9.352 1 96.12 189 LEU A N 1
ATOM 1510 C CA . LEU A 1 189 ? -11.297 27.859 9.359 1 96.12 189 LEU A CA 1
ATOM 1511 C C . LEU A 1 189 ? -12.695 28.438 9.594 1 96.12 189 LEU A C 1
ATOM 1513 O O . LEU A 1 189 ? -13.688 27.719 9.43 1 96.12 189 LEU A O 1
ATOM 1517 N N . LYS A 1 190 ? -12.805 29.719 9.938 1 92 190 LYS A N 1
ATOM 1518 C CA . LYS A 1 190 ? -14.062 30.406 10.219 1 92 190 LYS A CA 1
ATOM 1519 C C . LYS A 1 190 ? -14.828 29.688 11.336 1 92 190 LYS A C 1
ATOM 1521 O O . LYS A 1 190 ? -16.016 29.391 11.18 1 92 190 LYS A O 1
ATOM 1526 N N . VAL A 1 191 ? -14.18 29.344 12.266 1 84.62 191 VAL A N 1
ATOM 1527 C CA . VAL A 1 191 ? -14.781 28.703 13.445 1 84.62 191 VAL A CA 1
ATOM 1528 C C . VAL A 1 191 ? -14.445 29.531 14.688 1 84.62 191 VAL A C 1
ATOM 1530 O O . VAL A 1 191 ? -13.469 30.281 14.703 1 84.62 191 VAL A O 1
ATOM 1533 N N . MET B 1 1 ? 15.398 -15.734 -14.258 1 95.88 1 MET B N 1
ATOM 1534 C CA . MET B 1 1 ? 14.031 -15.914 -14.734 1 95.88 1 MET B CA 1
ATOM 1535 C C . MET B 1 1 ? 13.047 -15.938 -13.578 1 95.88 1 MET B C 1
ATOM 1537 O O . MET B 1 1 ? 13.227 -16.688 -12.609 1 95.88 1 MET B O 1
ATOM 1541 N N . TYR B 1 2 ? 12.047 -15.094 -13.609 1 98.38 2 TYR B N 1
ATOM 1542 C CA . TYR B 1 2 ? 11.023 -14.977 -12.578 1 98.38 2 TYR B CA 1
ATOM 1543 C C . TYR B 1 2 ? 9.703 -15.586 -13.047 1 98.38 2 TYR B C 1
ATOM 1545 O O . TYR B 1 2 ? 9.133 -15.148 -14.047 1 98.38 2 TYR B O 1
ATOM 1553 N N . ILE B 1 3 ? 9.219 -16.641 -12.32 1 98.56 3 ILE B N 1
ATOM 1554 C CA . ILE B 1 3 ? 8.055 -17.406 -12.734 1 98.56 3 ILE B CA 1
ATOM 1555 C C . ILE B 1 3 ? 7.008 -17.406 -11.625 1 98.56 3 ILE B C 1
ATOM 1557 O O . ILE B 1 3 ? 7.336 -17.578 -10.445 1 98.56 3 ILE B O 1
ATOM 1561 N N . LEU B 1 4 ? 5.766 -17.188 -12.023 1 98.81 4 LEU B N 1
ATOM 1562 C CA . LEU B 1 4 ? 4.676 -17.281 -11.055 1 98.81 4 LEU B CA 1
ATOM 1563 C C . LEU B 1 4 ? 3.877 -18.562 -11.258 1 98.81 4 LEU B C 1
ATOM 1565 O O . LEU B 1 4 ? 3.477 -18.875 -12.383 1 98.81 4 LEU B O 1
ATOM 1569 N N . PHE B 1 5 ? 3.705 -19.297 -10.156 1 98.81 5 PHE B N 1
ATOM 1570 C CA . PHE B 1 5 ? 2.664 -20.328 -10.094 1 98.81 5 PHE B CA 1
ATOM 1571 C C . PHE B 1 5 ? 1.377 -19.75 -9.516 1 98.81 5 PHE B C 1
ATOM 1573 O O . PHE B 1 5 ? 1.334 -19.359 -8.344 1 98.81 5 PHE B O 1
ATOM 1580 N N . GLU B 1 6 ? 0.341 -19.656 -10.352 1 98.88 6 GLU B N 1
ATOM 1581 C CA . GLU B 1 6 ? -0.918 -19.016 -9.984 1 98.88 6 GLU B CA 1
ATOM 1582 C C . GLU B 1 6 ? -2.08 -20 -10.039 1 98.88 6 GLU B C 1
ATOM 1584 O O . GLU B 1 6 ? -2.016 -21 -10.758 1 98.88 6 GLU B O 1
ATOM 1589 N N 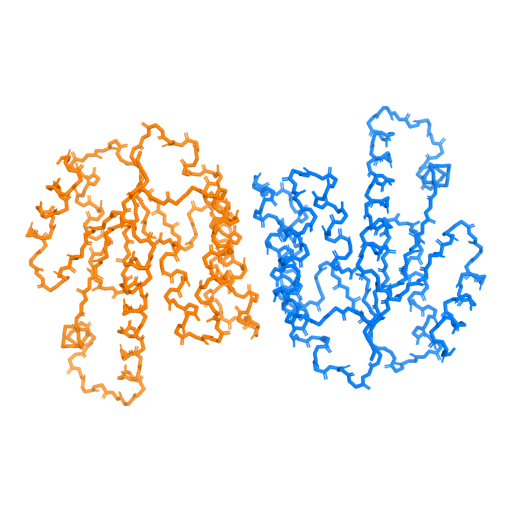. GLY B 1 7 ? -3.082 -19.719 -9.305 1 98.38 7 GLY B N 1
ATOM 1590 C CA . GLY B 1 7 ? -4.258 -20.562 -9.211 1 98.38 7 GLY B CA 1
ATOM 1591 C C . GLY B 1 7 ? -4.941 -20.484 -7.859 1 98.38 7 GLY B C 1
ATOM 1592 O O . GLY B 1 7 ? -4.332 -20.078 -6.871 1 98.38 7 GLY B O 1
ATOM 1593 N N . ILE B 1 8 ? -6.211 -20.891 -7.8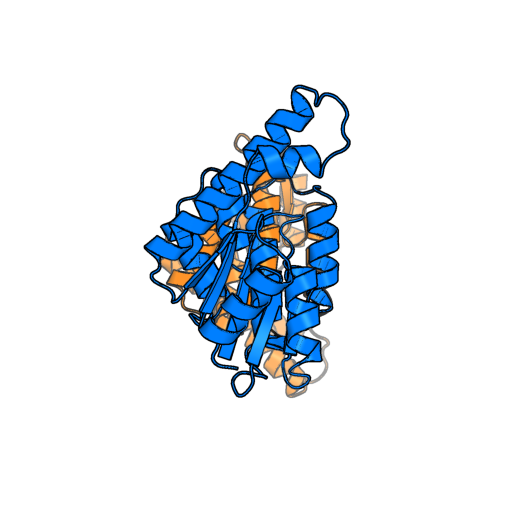83 1 96.56 8 ILE B N 1
ATOM 1594 C CA . ILE B 1 8 ? -6.945 -20.922 -6.621 1 96.56 8 ILE B CA 1
ATOM 1595 C C . ILE B 1 8 ? -6.457 -22.078 -5.758 1 96.56 8 ILE B C 1
ATOM 1597 O O . ILE B 1 8 ? -5.605 -22.859 -6.184 1 96.56 8 ILE B O 1
ATOM 1601 N N . ASP B 1 9 ? -6.934 -22.141 -4.531 1 90.44 9 ASP B N 1
ATOM 1602 C CA . ASP B 1 9 ? -6.469 -23.156 -3.586 1 90.44 9 ASP B CA 1
ATOM 1603 C C . ASP B 1 9 ? -6.797 -24.562 -4.086 1 90.44 9 ASP B C 1
ATOM 1605 O O . ASP B 1 9 ? -7.785 -24.766 -4.793 1 90.44 9 ASP B O 1
ATOM 1609 N N . THR B 1 10 ? -5.953 -25.5 -3.846 1 87 10 THR B N 1
ATOM 1610 C CA . THR B 1 10 ? -6.129 -26.938 -4.059 1 87 10 THR B CA 1
ATOM 1611 C C . THR B 1 10 ? -5.992 -27.281 -5.535 1 87 10 THR B C 1
ATOM 1613 O O . THR B 1 10 ? -6.617 -28.234 -6.016 1 87 10 THR B O 1
ATOM 1616 N N . CYS B 1 11 ? -5.203 -26.484 -6.199 1 93.44 11 CYS B N 1
ATOM 1617 C CA . CYS B 1 11 ? -5.051 -26.75 -7.625 1 93.44 11 CYS B CA 1
ATOM 1618 C C . CYS B 1 11 ? -3.717 -27.438 -7.914 1 93.44 11 CYS B C 1
ATOM 1620 O O . CYS B 1 11 ? -3.342 -27.609 -9.078 1 93.44 11 CYS B O 1
ATOM 1622 N N . GLY B 1 12 ? -2.953 -27.719 -6.887 1 93.69 12 GLY B N 1
ATOM 1623 C CA . GLY B 1 12 ? -1.779 -28.562 -7.059 1 93.69 12 GLY B CA 1
ATOM 1624 C C . GLY B 1 12 ? -0.498 -27.766 -7.227 1 93.69 12 GLY B C 1
ATOM 1625 O O . GLY B 1 12 ? 0.538 -28.312 -7.602 1 93.69 12 GLY B O 1
ATOM 1626 N N . LYS B 1 13 ? -0.489 -26.406 -6.977 1 96.62 13 LYS B N 1
ATOM 1627 C CA . LYS B 1 13 ? 0.68 -25.547 -7.133 1 96.62 13 LYS B CA 1
ATOM 1628 C C . LYS B 1 13 ? 1.844 -26.047 -6.277 1 96.62 13 LYS B C 1
ATOM 1630 O O . LYS B 1 13 ? 2.955 -26.234 -6.777 1 96.62 13 LYS B O 1
ATOM 1635 N N . SER B 1 14 ? 1.535 -26.312 -4.992 1 95.88 14 SER B N 1
ATOM 1636 C CA . SER B 1 14 ? 2.578 -26.703 -4.047 1 95.88 14 SER B CA 1
ATOM 1637 C C . SER B 1 14 ? 3.23 -28.016 -4.441 1 95.88 14 SER B C 1
ATOM 1639 O O . SER B 1 14 ? 4.449 -28.172 -4.344 1 95.88 14 SER B O 1
ATOM 1641 N N . THR B 1 15 ? 2.443 -28.953 -4.891 1 97 15 THR B N 1
ATOM 1642 C CA . THR B 1 15 ? 2.955 -30.25 -5.344 1 97 15 THR B CA 1
ATOM 1643 C C . THR B 1 15 ? 3.904 -30.062 -6.523 1 97 15 THR B C 1
ATOM 1645 O O . THR B 1 15 ? 4.992 -30.656 -6.547 1 97 15 THR B O 1
ATOM 1648 N N . GLN B 1 16 ? 3.477 -29.312 -7.441 1 98.19 16 GLN B N 1
ATOM 1649 C CA . GLN B 1 16 ? 4.281 -29.125 -8.648 1 98.19 16 GLN B CA 1
ATOM 1650 C C . GLN B 1 16 ? 5.555 -28.344 -8.344 1 98.19 16 GLN B C 1
ATOM 1652 O O . GLN B 1 16 ? 6.598 -28.594 -8.953 1 98.19 16 GLN B O 1
ATOM 1657 N N . MET B 1 17 ? 5.488 -27.375 -7.449 1 97.38 17 MET B N 1
ATOM 1658 C CA . MET B 1 17 ? 6.676 -26.625 -7.043 1 97.38 17 MET B CA 1
ATOM 1659 C C . MET B 1 17 ? 7.691 -27.547 -6.371 1 97.38 17 MET B C 1
ATOM 1661 O O . MET B 1 17 ? 8.898 -27.422 -6.602 1 97.38 17 MET B O 1
ATOM 1665 N N . GLU B 1 18 ? 7.207 -28.422 -5.535 1 97.06 18 GLU B N 1
ATOM 1666 C CA . GLU B 1 18 ? 8.086 -29.359 -4.852 1 97.06 18 GLU B CA 1
ATOM 1667 C C . GLU B 1 18 ? 8.781 -30.281 -5.852 1 97.06 18 GLU B C 1
ATOM 1669 O O . GLU B 1 18 ? 9.984 -30.531 -5.738 1 97.06 18 GLU B O 1
ATOM 1674 N N . LEU B 1 19 ? 8.062 -30.828 -6.781 1 97.56 19 LEU B N 1
ATOM 1675 C CA . LEU B 1 19 ? 8.633 -31.688 -7.809 1 97.56 19 LEU B CA 1
ATOM 1676 C C . LEU B 1 19 ? 9.688 -30.953 -8.625 1 97.56 19 LEU B C 1
ATOM 1678 O O . LEU B 1 19 ? 10.742 -31.516 -8.922 1 97.56 19 LEU B O 1
ATOM 1682 N N . LEU B 1 20 ? 9.398 -29.719 -8.969 1 96.69 20 LEU B N 1
ATOM 1683 C CA . LEU B 1 20 ? 10.312 -28.906 -9.758 1 96.69 20 LEU B CA 1
ATOM 1684 C C . LEU B 1 20 ? 11.625 -28.688 -9.016 1 96.69 20 LEU B C 1
ATOM 1686 O O . LEU B 1 20 ? 12.703 -28.781 -9.609 1 96.69 20 LEU B O 1
ATOM 1690 N N . THR B 1 21 ? 11.547 -28.375 -7.715 1 95.19 21 THR B N 1
ATOM 1691 C CA . THR B 1 21 ? 12.742 -28.078 -6.934 1 95.19 21 THR B CA 1
ATOM 1692 C C . THR B 1 21 ? 13.555 -29.328 -6.668 1 95.19 21 THR B C 1
ATOM 1694 O O . THR B 1 21 ? 14.781 -29.281 -6.559 1 95.19 21 THR B O 1
ATOM 1697 N N . GLN B 1 22 ? 12.875 -30.469 -6.539 1 95.5 22 GLN B N 1
ATOM 1698 C CA . GLN B 1 22 ? 13.57 -31.734 -6.387 1 95.5 22 GLN B CA 1
ATOM 1699 C C . GLN B 1 22 ? 14.422 -32.062 -7.617 1 95.5 22 GLN B C 1
ATOM 1701 O O . GLN B 1 22 ? 15.547 -32.531 -7.492 1 95.5 22 GLN B O 1
ATOM 1706 N N . LYS B 1 23 ? 13.906 -31.766 -8.672 1 94.06 23 LYS B N 1
ATOM 1707 C CA . LYS B 1 23 ? 14.594 -32.062 -9.93 1 94.06 23 LYS B CA 1
ATOM 1708 C C . LYS B 1 23 ? 15.656 -30.984 -10.234 1 94.06 23 LYS B C 1
ATOM 1710 O O . LYS B 1 23 ? 16.672 -31.281 -10.875 1 94.06 23 LYS B O 1
ATOM 1715 N N . HIS B 1 24 ? 15.359 -29.766 -9.82 1 95.5 24 HIS B N 1
ATOM 1716 C CA . HIS B 1 24 ? 16.266 -28.641 -10.055 1 95.5 24 HIS B CA 1
ATOM 1717 C C . HIS B 1 24 ? 16.531 -27.875 -8.766 1 95.5 24 HIS B C 1
ATOM 1719 O O . HIS B 1 24 ? 16 -26.781 -8.578 1 95.5 24 HIS B O 1
ATOM 1725 N N . PRO B 1 25 ? 17.469 -28.328 -7.941 1 93.25 25 PRO B N 1
ATOM 1726 C CA . PRO B 1 25 ? 17.703 -27.766 -6.613 1 93.25 25 PRO B CA 1
ATOM 1727 C C . PRO B 1 25 ? 18.203 -26.328 -6.668 1 93.25 25 PRO B C 1
ATOM 1729 O O . PRO B 1 25 ? 18.188 -25.625 -5.656 1 93.25 25 PRO B O 1
ATOM 1732 N N . GLY B 1 26 ? 18.609 -25.859 -7.793 1 94.75 26 GLY B N 1
ATOM 1733 C CA . GLY B 1 26 ? 19.094 -24.5 -7.93 1 94.75 26 GLY B CA 1
ATOM 1734 C C . GLY B 1 26 ? 17.984 -23.469 -8.039 1 94.75 26 GLY B C 1
ATOM 1735 O O . GLY B 1 26 ? 18.219 -22.266 -7.879 1 94.75 26 GLY B O 1
ATOM 1736 N N . ILE B 1 27 ? 16.781 -23.891 -8.211 1 96.81 27 ILE B N 1
ATOM 1737 C CA . ILE B 1 27 ? 15.625 -23 -8.32 1 96.81 27 ILE B CA 1
ATOM 1738 C C . ILE B 1 27 ? 15.273 -22.438 -6.945 1 96.81 27 ILE B C 1
ATOM 1740 O O . ILE B 1 27 ? 15.219 -23.172 -5.961 1 96.81 27 ILE B O 1
ATOM 1744 N N . ILE B 1 28 ? 15.148 -21.141 -6.891 1 97.69 28 ILE B N 1
ATOM 1745 C CA . ILE B 1 28 ? 14.688 -20.469 -5.672 1 97.69 28 ILE B CA 1
ATOM 1746 C C . ILE B 1 28 ? 13.164 -20.438 -5.641 1 97.69 28 ILE B C 1
ATOM 1748 O O . ILE B 1 28 ? 12.523 -19.984 -6.598 1 97.69 28 ILE B O 1
ATOM 1752 N N . THR B 1 29 ? 12.602 -21 -4.555 1 98 29 THR B N 1
ATOM 1753 C CA . THR B 1 29 ? 11.156 -20.969 -4.391 1 98 29 THR B CA 1
ATOM 1754 C C . THR B 1 29 ? 10.766 -19.938 -3.328 1 98 29 THR B C 1
ATOM 1756 O O . THR B 1 29 ? 11.484 -19.75 -2.348 1 98 29 THR B O 1
ATOM 1759 N N . THR B 1 30 ? 9.656 -19.25 -3.527 1 98.44 30 THR B N 1
ATOM 1760 C CA . THR B 1 30 ? 9.109 -18.25 -2.609 1 98.44 30 THR B CA 1
ATOM 1761 C C . THR B 1 30 ? 7.586 -18.203 -2.719 1 98.44 30 THR B C 1
ATOM 1763 O O . THR B 1 30 ? 6.973 -19.094 -3.311 1 98.44 30 THR B O 1
ATOM 1766 N N . HIS B 1 31 ? 6.957 -17.297 -1.981 1 98.44 31 HIS B N 1
ATOM 1767 C CA . HIS B 1 31 ? 5.5 -17.219 -2.012 1 98.44 31 HIS B CA 1
ATOM 1768 C C . HIS B 1 31 ? 5.008 -15.852 -1.571 1 98.44 31 HIS B C 1
ATOM 1770 O O . HIS B 1 31 ? 5.742 -15.109 -0.913 1 98.44 31 HIS B O 1
ATOM 1776 N N . GLU B 1 32 ? 3.877 -15.5 -2.074 1 98.25 32 GLU B N 1
ATOM 1777 C CA . GLU B 1 32 ? 3.154 -14.312 -1.623 1 98.25 32 GLU B CA 1
ATOM 1778 C C . GLU B 1 32 ? 1.773 -14.68 -1.09 1 98.25 32 GLU B C 1
ATOM 1780 O O . GLU B 1 32 ? 1.126 -15.594 -1.602 1 98.25 32 GLU B O 1
ATOM 1785 N N . PRO B 1 33 ? 1.231 -13.875 -0.206 1 98.12 33 PRO B N 1
ATOM 1786 C CA . PRO B 1 33 ? 2.012 -13.023 0.699 1 98.12 33 PRO B CA 1
ATOM 1787 C C . PRO B 1 33 ? 2.816 -13.836 1.716 1 98.12 33 PRO B C 1
ATOM 1789 O O . PRO B 1 33 ? 2.502 -15 1.975 1 98.12 33 PRO B O 1
ATOM 1792 N N . GLY B 1 34 ? 3.918 -13.25 2.252 1 98.25 34 GLY B N 1
ATOM 1793 C CA . GLY B 1 34 ? 4.547 -13.867 3.408 1 98.25 34 GLY B CA 1
ATOM 1794 C C . GLY B 1 34 ? 5.953 -14.359 3.127 1 98.25 34 GLY B C 1
ATOM 1795 O O . GLY B 1 34 ? 6.57 -15.008 3.977 1 98.25 34 GLY B O 1
ATOM 1796 N N . GLY B 1 35 ? 6.449 -14.047 1.976 1 98.31 35 GLY B N 1
ATOM 1797 C CA . GLY B 1 35 ? 7.738 -14.586 1.58 1 98.31 35 GLY B CA 1
ATOM 1798 C C . GLY B 1 35 ? 8.906 -13.867 2.232 1 98.31 35 GLY B C 1
ATOM 1799 O O . GLY B 1 35 ? 10.062 -14.219 2.002 1 98.31 35 GLY B O 1
ATOM 1800 N N . THR B 1 36 ? 8.664 -12.844 3.062 1 98.5 36 THR B N 1
ATOM 1801 C CA . THR B 1 36 ? 9.656 -12.094 3.832 1 98.5 36 THR B CA 1
ATOM 1802 C C . THR B 1 36 ? 9.195 -11.914 5.277 1 98.5 36 THR B C 1
ATOM 1804 O O . THR B 1 36 ? 8.055 -12.242 5.617 1 98.5 36 THR B O 1
ATOM 1807 N N . ALA B 1 37 ? 10.102 -11.414 6.137 1 97.75 37 ALA B N 1
ATOM 1808 C CA . ALA B 1 37 ? 9.719 -11.164 7.523 1 97.75 37 ALA B CA 1
ATOM 1809 C C . ALA B 1 37 ? 8.539 -10.195 7.602 1 97.75 37 ALA B C 1
ATOM 1811 O O . ALA B 1 37 ? 7.566 -10.453 8.312 1 97.75 37 ALA B O 1
ATOM 1812 N N . PHE B 1 38 ? 8.664 -9.117 6.891 1 98 38 PHE B N 1
ATOM 1813 C CA . PHE B 1 38 ? 7.539 -8.195 6.812 1 98 38 PHE B CA 1
ATOM 1814 C C . PHE B 1 38 ? 6.316 -8.883 6.223 1 98 38 PHE B C 1
ATOM 1816 O O . PHE B 1 38 ? 5.195 -8.672 6.691 1 98 38 PHE B O 1
ATOM 1823 N N . GLY B 1 39 ? 6.551 -9.625 5.148 1 98.19 39 GLY B N 1
ATOM 1824 C CA . GLY B 1 39 ? 5.453 -10.328 4.504 1 98.19 39 GLY B CA 1
ATOM 1825 C C . GLY B 1 39 ? 4.66 -11.203 5.457 1 98.19 39 GLY B C 1
ATOM 1826 O O . GLY B 1 39 ? 3.441 -11.32 5.332 1 98.19 39 GLY B O 1
ATOM 1827 N N . GLN B 1 40 ? 5.363 -11.82 6.383 1 97.69 40 GLN B N 1
ATOM 1828 C CA . GLN B 1 40 ? 4.684 -12.656 7.367 1 97.69 40 GLN B CA 1
ATOM 1829 C C . GLN B 1 40 ? 3.771 -11.828 8.266 1 97.69 40 GLN B C 1
ATOM 1831 O O . GLN B 1 40 ? 2.664 -12.25 8.594 1 97.69 40 GLN B O 1
ATOM 1836 N N . GLN B 1 41 ? 4.211 -10.672 8.68 1 95.88 41 GLN B N 1
ATOM 1837 C CA . GLN B 1 41 ? 3.371 -9.766 9.453 1 95.88 41 GLN B CA 1
ATOM 1838 C C . GLN B 1 41 ? 2.152 -9.328 8.641 1 95.88 41 GLN B C 1
ATOM 1840 O O . GLN B 1 41 ? 1.03 -9.32 9.156 1 95.88 41 GLN B O 1
ATOM 1845 N N . ALA B 1 42 ? 2.424 -8.938 7.371 1 96.94 42 ALA B N 1
ATOM 1846 C CA . ALA B 1 42 ? 1.336 -8.523 6.488 1 96.94 42 ALA B CA 1
ATOM 1847 C C . ALA B 1 42 ? 0.316 -9.641 6.309 1 96.94 42 ALA B C 1
ATOM 1849 O O . ALA B 1 42 ? -0.893 -9.398 6.34 1 96.94 42 ALA B O 1
ATOM 1850 N N . ARG B 1 43 ? 0.828 -10.82 6.121 1 96.56 43 ARG B N 1
ATOM 1851 C CA . ARG B 1 43 ? -0.029 -11.984 5.941 1 96.56 43 ARG B CA 1
ATOM 1852 C C . ARG B 1 43 ? -0.944 -12.18 7.145 1 96.56 43 ARG B C 1
ATOM 1854 O O . ARG B 1 43 ? -2.129 -12.484 6.988 1 96.56 43 ARG B O 1
ATOM 1861 N N . GLU B 1 44 ? -0.39 -12.031 8.312 1 95.12 44 GLU B N 1
ATOM 1862 C CA . GLU B 1 44 ? -1.184 -12.18 9.523 1 95.12 44 GLU B CA 1
ATOM 1863 C C . GLU B 1 44 ? -2.324 -11.164 9.562 1 95.12 44 GLU B C 1
ATOM 1865 O O . GLU B 1 44 ? -3.455 -11.508 9.914 1 95.12 44 GLU B O 1
ATOM 1870 N N . ILE B 1 45 ? -2.057 -9.969 9.18 1 95.31 45 ILE B N 1
ATOM 1871 C CA . ILE B 1 45 ? -3.072 -8.922 9.164 1 95.31 45 ILE B CA 1
ATOM 1872 C C . ILE B 1 45 ? -4.129 -9.242 8.109 1 95.31 45 ILE B C 1
ATOM 1874 O O . ILE B 1 45 ? -5.328 -9.133 8.375 1 95.31 45 ILE B O 1
ATOM 1878 N N . LEU B 1 46 ? -3.688 -9.68 6.98 1 95.19 46 LEU B N 1
ATOM 1879 C CA . LEU B 1 46 ? -4.57 -9.961 5.855 1 95.19 46 LEU B CA 1
ATOM 1880 C C . LEU B 1 46 ? -5.48 -11.148 6.164 1 95.19 46 LEU B C 1
ATOM 1882 O O . LEU B 1 46 ? -6.652 -11.156 5.785 1 95.19 46 LEU B O 1
ATOM 1886 N N . LEU B 1 47 ? -4.957 -12.125 6.852 1 91.38 47 LEU B N 1
ATOM 1887 C CA . LEU B 1 47 ? -5.707 -13.336 7.172 1 91.38 47 LEU B CA 1
ATOM 1888 C C . LEU B 1 47 ? -6.707 -13.07 8.289 1 91.38 47 LEU B C 1
ATOM 1890 O O . LEU B 1 47 ? -7.715 -13.773 8.414 1 91.38 47 LEU B O 1
ATOM 1894 N N . SER B 1 48 ? -6.43 -12.055 9.102 1 89.19 48 SER B N 1
ATOM 1895 C CA . SER B 1 48 ? -7.352 -11.719 10.18 1 89.19 48 SER B CA 1
ATOM 1896 C C . SER B 1 48 ? -8.633 -11.086 9.641 1 89.19 48 SER B C 1
ATOM 1898 O O . SER B 1 48 ? -9.633 -11 10.352 1 89.19 48 SER B O 1
ATOM 1900 N N . ASP B 1 49 ? -8.664 -10.695 8.406 1 85.69 49 ASP B N 1
ATOM 1901 C CA . ASP B 1 49 ? -9.805 -10.055 7.754 1 85.69 49 ASP B CA 1
ATOM 1902 C C . ASP B 1 49 ? -10.359 -8.922 8.609 1 85.69 49 ASP B C 1
ATOM 1904 O O . ASP B 1 49 ? -11.57 -8.797 8.773 1 85.69 49 ASP B O 1
ATOM 1908 N N . SER B 1 50 ? -9.484 -8.148 9.172 1 89.44 50 SER B N 1
ATOM 1909 C CA . SER B 1 50 ? -9.875 -7.102 10.102 1 89.44 50 SER B CA 1
ATOM 1910 C C . SER B 1 50 ? -9.992 -5.75 9.406 1 89.44 50 SER B C 1
ATOM 1912 O O . SER B 1 50 ? -10.5 -4.789 9.977 1 89.44 50 SER B O 1
ATOM 1914 N N . LEU B 1 51 ? -9.562 -5.66 8.172 1 95.31 51 LEU B N 1
ATOM 1915 C CA . LEU B 1 51 ? -9.594 -4.391 7.457 1 95.31 51 LEU B CA 1
ATOM 1916 C C . LEU B 1 51 ? -10.984 -4.121 6.895 1 95.31 51 LEU B C 1
ATOM 1918 O O . LEU B 1 51 ? -11.617 -5.016 6.324 1 95.31 51 LEU B O 1
ATOM 1922 N N . ARG B 1 52 ? -11.445 -2.943 7.117 1 95.69 52 ARG B N 1
ATOM 1923 C CA . ARG B 1 52 ? -12.719 -2.51 6.559 1 95.69 52 ARG B CA 1
ATOM 1924 C C . ARG B 1 52 ? -12.562 -2.082 5.105 1 95.69 52 ARG B C 1
ATOM 1926 O O . ARG B 1 52 ? -13.438 -2.352 4.277 1 95.69 52 ARG B O 1
ATOM 1933 N N . SER B 1 53 ? -11.453 -1.466 4.766 1 96.94 53 SER B N 1
ATOM 1934 C CA . SER B 1 53 ? -11.188 -0.901 3.445 1 96.94 53 SER B CA 1
ATOM 1935 C C . SER B 1 53 ? -10.609 -1.949 2.5 1 96.94 53 SER B C 1
ATOM 1937 O O . SER B 1 53 ? -9.531 -2.49 2.752 1 96.94 53 SER B O 1
ATOM 1939 N N . LYS B 1 54 ? -11.297 -2.195 1.377 1 96.31 54 LYS B N 1
ATOM 1940 C CA . LYS B 1 54 ? -10.758 -3.064 0.336 1 96.31 54 LYS B CA 1
ATOM 1941 C C . LYS B 1 54 ? -9.5 -2.461 -0.288 1 96.31 54 LYS B C 1
ATOM 1943 O O . LYS B 1 54 ? -8.594 -3.189 -0.689 1 96.31 54 LYS B O 1
ATOM 1948 N N . ARG B 1 55 ? -9.445 -1.153 -0.326 1 97.69 55 ARG B N 1
ATOM 1949 C CA . ARG B 1 55 ? -8.266 -0.477 -0.843 1 97.69 55 ARG B CA 1
ATOM 1950 C C . ARG B 1 55 ? -7.07 -0.668 0.09 1 97.69 55 ARG B C 1
ATOM 1952 O O . ARG B 1 55 ? -5.945 -0.87 -0.368 1 97.69 55 ARG B O 1
ATOM 1959 N N . ALA B 1 56 ? -7.363 -0.572 1.427 1 98.31 56 ALA B N 1
ATOM 1960 C CA . ALA B 1 56 ? -6.289 -0.824 2.387 1 98.31 56 ALA B CA 1
ATOM 1961 C C . ALA B 1 56 ? -5.742 -2.24 2.236 1 98.31 56 ALA B C 1
ATOM 1963 O O . ALA B 1 56 ? -4.527 -2.451 2.279 1 98.31 56 ALA B O 1
ATOM 1964 N N . GLU B 1 57 ? -6.637 -3.188 2.068 1 97.62 57 GLU B N 1
ATOM 1965 C CA . GLU B 1 57 ? -6.242 -4.578 1.874 1 97.62 57 GLU B CA 1
ATOM 1966 C C . GLU B 1 57 ? -5.355 -4.734 0.641 1 97.62 57 GLU B C 1
ATOM 1968 O O . GLU B 1 57 ? -4.293 -5.355 0.708 1 97.62 57 GLU B O 1
ATOM 1973 N N . LEU B 1 58 ? -5.828 -4.199 -0.441 1 98.06 58 LEU B N 1
ATOM 1974 C CA . LEU B 1 58 ? -5.078 -4.262 -1.69 1 98.06 58 LEU B CA 1
ATOM 1975 C C . LEU B 1 58 ? -3.695 -3.637 -1.525 1 98.06 58 LEU B C 1
ATOM 1977 O O . LEU B 1 58 ? -2.691 -4.215 -1.945 1 98.06 58 LEU B O 1
ATOM 1981 N N . LEU B 1 59 ? -3.654 -2.471 -0.916 1 98.75 59 LEU B N 1
ATOM 1982 C CA . LEU B 1 59 ? -2.398 -1.749 -0.745 1 98.75 59 LEU B CA 1
ATOM 1983 C C . LEU B 1 59 ? -1.451 -2.516 0.172 1 98.75 59 LEU B C 1
ATOM 1985 O O . LEU B 1 59 ? -0.232 -2.471 -0.01 1 98.75 59 LEU B O 1
ATOM 1989 N N . LEU B 1 60 ? -1.987 -3.211 1.162 1 98.62 60 LEU B N 1
ATOM 1990 C CA . LEU B 1 60 ? -1.146 -4.023 2.033 1 98.62 60 LEU B CA 1
ATOM 1991 C C . LEU B 1 60 ? -0.554 -5.203 1.271 1 98.62 60 LEU B C 1
ATOM 1993 O O . LEU B 1 60 ? 0.612 -5.555 1.467 1 98.62 60 LEU B O 1
ATOM 1997 N N . PHE B 1 61 ? -1.356 -5.859 0.373 1 98.5 61 PHE B N 1
ATOM 1998 C CA . PHE B 1 61 ? -0.824 -6.891 -0.511 1 98.5 61 PHE B CA 1
ATOM 1999 C C . PHE B 1 61 ? 0.314 -6.34 -1.361 1 98.5 61 PHE B C 1
ATOM 2001 O O . PHE B 1 61 ? 1.332 -7.008 -1.553 1 98.5 61 PHE B O 1
ATOM 2008 N N . LEU B 1 62 ? 0.111 -5.148 -1.86 1 98.88 62 LEU B N 1
ATOM 2009 C CA . LEU B 1 62 ? 1.107 -4.527 -2.725 1 98.88 62 LEU B CA 1
ATOM 2010 C C . LEU B 1 62 ? 2.371 -4.188 -1.941 1 98.88 62 LEU B C 1
ATOM 2012 O O . LEU B 1 62 ? 3.479 -4.262 -2.479 1 98.88 62 LEU B O 1
ATOM 2016 N N . ALA B 1 63 ? 2.189 -3.766 -0.677 1 98.81 63 ALA B N 1
ATOM 2017 C CA . ALA B 1 63 ? 3.359 -3.525 0.166 1 98.81 63 ALA B CA 1
ATOM 2018 C C . ALA B 1 63 ? 4.172 -4.805 0.353 1 98.81 63 ALA B C 1
ATOM 2020 O O . ALA B 1 63 ? 5.398 -4.785 0.249 1 98.81 63 ALA B O 1
ATOM 2021 N N . ASP B 1 64 ? 3.504 -5.926 0.629 1 98.81 64 ASP B N 1
ATOM 2022 C CA . ASP B 1 64 ? 4.16 -7.227 0.718 1 98.81 64 ASP B CA 1
ATOM 2023 C C . ASP B 1 64 ? 4.91 -7.551 -0.572 1 98.81 64 ASP B C 1
ATOM 2025 O O . ASP B 1 64 ? 6.062 -7.984 -0.533 1 98.81 64 ASP B O 1
ATOM 2029 N N . ARG B 1 65 ? 4.25 -7.348 -1.672 1 98.88 65 ARG B N 1
ATOM 2030 C CA . ARG B 1 65 ? 4.801 -7.676 -2.982 1 98.88 65 ARG B CA 1
ATOM 2031 C C . ARG B 1 65 ? 6.051 -6.852 -3.273 1 98.88 65 ARG B C 1
ATOM 2033 O O . ARG B 1 65 ? 7.043 -7.375 -3.785 1 98.88 65 ARG B O 1
ATOM 2040 N N . ALA B 1 66 ? 5.984 -5.535 -2.971 1 98.81 66 ALA B N 1
ATOM 2041 C CA . ALA B 1 66 ? 7.133 -4.66 -3.197 1 98.81 66 ALA B CA 1
ATOM 2042 C C . ALA B 1 66 ? 8.336 -5.109 -2.369 1 98.81 66 ALA B C 1
ATOM 2044 O O . ALA B 1 66 ? 9.469 -5.133 -2.865 1 98.81 66 ALA B O 1
ATOM 2045 N N . GLU B 1 67 ? 8.086 -5.434 -1.1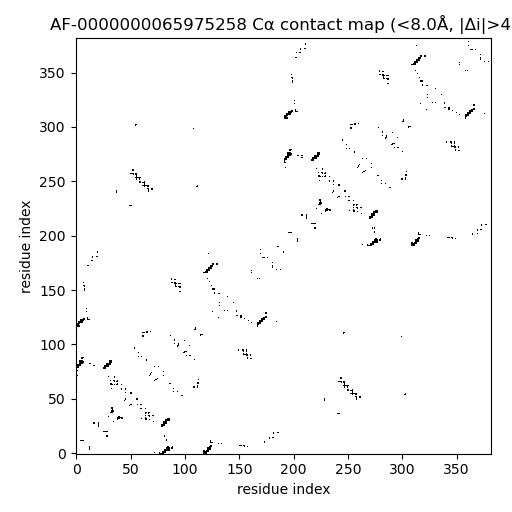36 1 98.81 67 GLU B N 1
ATOM 2046 C CA . GLU B 1 67 ? 9.172 -5.918 -0.282 1 98.81 67 GLU B CA 1
ATOM 2047 C C . GLU B 1 67 ? 9.719 -7.246 -0.789 1 98.81 67 GLU B C 1
ATOM 2049 O O . GLU B 1 67 ? 10.938 -7.453 -0.81 1 98.81 67 GLU B O 1
ATOM 2054 N N . HIS B 1 68 ? 8.82 -8.148 -1.165 1 98.88 68 HIS B N 1
ATOM 2055 C CA . HIS B 1 68 ? 9.18 -9.453 -1.71 1 98.88 68 HIS B CA 1
ATOM 2056 C C . HIS B 1 68 ? 10.055 -9.312 -2.947 1 98.88 68 HIS B C 1
ATOM 2058 O O . HIS B 1 68 ? 11.078 -9.992 -3.072 1 98.88 68 HIS B O 1
ATOM 2064 N N . TYR B 1 69 ? 9.641 -8.422 -3.801 1 98.81 69 TYR B N 1
ATOM 2065 C CA . TYR B 1 69 ? 10.445 -8.164 -4.992 1 98.81 69 TYR B CA 1
ATOM 2066 C C . TYR B 1 69 ? 11.836 -7.684 -4.621 1 98.81 69 TYR B C 1
ATOM 2068 O O . TYR B 1 69 ? 12.836 -8.18 -5.152 1 98.81 69 TYR B O 1
ATOM 2076 N N . GLU B 1 70 ? 11.859 -6.738 -3.723 1 98.62 70 GLU B N 1
ATOM 2077 C CA . GLU B 1 70 ? 13.125 -6.113 -3.332 1 98.62 70 GLU B CA 1
ATOM 2078 C C . GLU B 1 70 ? 14.039 -7.109 -2.635 1 98.62 70 GLU B C 1
ATOM 2080 O O . GLU B 1 70 ? 15.25 -7.117 -2.873 1 98.62 70 GLU B O 1
ATOM 2085 N N . GLU B 1 71 ? 13.531 -7.945 -1.857 1 98.5 71 GLU B N 1
ATOM 2086 C CA . GLU B 1 71 ? 14.344 -8.797 -0.988 1 98.5 71 GLU B CA 1
ATOM 2087 C C . GLU B 1 71 ? 14.648 -10.133 -1.652 1 98.5 71 GLU B C 1
ATOM 2089 O O . GLU B 1 71 ? 15.703 -10.727 -1.406 1 98.5 71 GLU B O 1
ATOM 2094 N N . VAL B 1 72 ? 13.797 -10.625 -2.486 1 98.62 72 VAL B N 1
ATOM 2095 C CA . VAL B 1 72 ? 13.906 -12.008 -2.939 1 98.62 72 VAL B CA 1
ATOM 2096 C C . VAL B 1 72 ? 14.117 -12.039 -4.453 1 98.62 72 VAL B C 1
ATOM 2098 O O . VAL B 1 72 ? 15.078 -12.633 -4.941 1 98.62 72 VAL B O 1
ATOM 2101 N N . VAL B 1 73 ? 13.305 -11.359 -5.23 1 98.69 73 VAL B N 1
ATOM 2102 C CA . VAL B 1 73 ? 13.281 -11.523 -6.68 1 98.69 73 VAL B CA 1
ATOM 2103 C C . VAL B 1 73 ? 14.453 -10.758 -7.305 1 98.69 73 VAL B C 1
ATOM 2105 O O . VAL B 1 73 ? 15.273 -11.344 -8.016 1 98.69 73 VAL B O 1
ATOM 2108 N N . GLU B 1 74 ? 14.539 -9.469 -6.961 1 98.38 74 GLU B N 1
ATOM 2109 C CA . GLU B 1 74 ? 15.516 -8.602 -7.613 1 98.38 74 GLU B CA 1
ATOM 2110 C C . GLU B 1 74 ? 16.938 -9.078 -7.363 1 98.38 74 GLU B C 1
ATOM 2112 O O . GLU B 1 74 ? 17.75 -9.125 -8.289 1 98.38 74 GLU B O 1
ATOM 2117 N N . PRO B 1 75 ? 17.281 -9.453 -6.109 1 98.31 75 PRO B N 1
ATOM 2118 C CA . PRO B 1 75 ? 18.656 -9.891 -5.887 1 98.31 75 PRO B CA 1
ATOM 2119 C C . PRO B 1 75 ? 18.984 -11.203 -6.598 1 98.31 75 PRO B C 1
ATOM 2121 O O . PRO B 1 75 ? 20.156 -11.562 -6.723 1 98.31 75 PRO B O 1
ATOM 2124 N N . ASN B 1 76 ? 18.016 -11.961 -7.082 1 98.19 76 ASN B N 1
ATOM 2125 C CA . ASN B 1 76 ? 18.234 -13.266 -7.711 1 98.19 76 ASN B CA 1
ATOM 2126 C C . ASN B 1 76 ? 17.859 -13.234 -9.188 1 98.19 76 ASN B C 1
ATOM 2128 O O . ASN B 1 76 ? 17.359 -14.227 -9.727 1 98.19 76 ASN B O 1
ATOM 2132 N N . HIS B 1 77 ? 18.016 -12.094 -9.805 1 95.12 77 HIS B N 1
ATOM 2133 C CA . HIS B 1 77 ? 17.609 -11.875 -11.188 1 95.12 77 HIS B CA 1
ATOM 2134 C C . HIS B 1 77 ? 18.391 -12.781 -12.133 1 95.12 77 HIS B C 1
ATOM 2136 O O . HIS B 1 77 ? 17.953 -13.023 -13.266 1 95.12 77 HIS B O 1
ATOM 2142 N N . ASP B 1 78 ? 19.531 -13.281 -11.68 1 96.19 78 ASP B N 1
ATOM 2143 C CA . ASP B 1 78 ? 20.375 -14.133 -12.516 1 96.19 78 ASP B CA 1
ATOM 2144 C C . ASP B 1 78 ? 20.047 -15.609 -12.305 1 96.19 78 ASP B C 1
ATOM 2146 O O . ASP B 1 78 ? 20.656 -16.484 -12.922 1 96.19 78 ASP B O 1
ATOM 2150 N N . LYS B 1 79 ? 19.047 -15.914 -11.477 1 96.88 79 LYS B N 1
ATOM 2151 C CA . LYS B 1 79 ? 18.609 -17.266 -11.156 1 96.88 79 LYS B CA 1
ATOM 2152 C C . LYS B 1 79 ? 17.156 -17.484 -11.57 1 96.88 79 LYS B C 1
ATOM 2154 O O . LYS B 1 79 ? 16.516 -16.594 -12.141 1 96.88 79 LYS B O 1
ATOM 2159 N N . ILE B 1 80 ? 16.75 -18.703 -11.438 1 97.25 80 ILE B N 1
ATOM 2160 C CA . ILE B 1 80 ? 15.336 -19 -11.617 1 97.25 80 ILE B CA 1
ATOM 2161 C C . ILE B 1 80 ? 14.609 -18.875 -10.273 1 97.25 80 ILE B C 1
ATOM 2163 O O . ILE B 1 80 ? 14.969 -19.531 -9.305 1 97.25 80 ILE B O 1
ATOM 2167 N N . VAL B 1 81 ? 13.695 -17.953 -10.211 1 98.44 81 VAL B N 1
ATOM 2168 C CA . VAL B 1 81 ? 12.852 -17.75 -9.031 1 98.44 81 VAL B CA 1
ATOM 2169 C C . VAL B 1 81 ? 11.414 -18.141 -9.352 1 98.44 81 VAL B C 1
ATOM 2171 O O . VAL B 1 81 ? 10.828 -17.641 -10.32 1 98.44 81 VAL B O 1
ATOM 2174 N N . VAL B 1 82 ? 10.836 -19.078 -8.578 1 98.44 82 VAL B N 1
ATOM 2175 C CA . VAL B 1 82 ? 9.445 -19.484 -8.727 1 98.44 82 VAL B CA 1
ATOM 2176 C C . VAL B 1 82 ? 8.648 -19.094 -7.488 1 98.44 82 VAL B C 1
ATOM 2178 O O . VAL B 1 82 ? 8.992 -19.469 -6.371 1 98.44 82 VAL B O 1
ATOM 2181 N N . SER B 1 83 ? 7.652 -18.328 -7.691 1 98.69 83 SER B N 1
ATOM 2182 C CA . SER B 1 83 ? 6.832 -17.859 -6.578 1 98.69 83 SER B CA 1
ATOM 2183 C C . SER B 1 83 ? 5.445 -18.484 -6.605 1 98.69 83 SER B C 1
ATOM 2185 O O . SER B 1 83 ? 4.781 -18.5 -7.645 1 98.69 83 SER B O 1
ATOM 2187 N N . ASP B 1 84 ? 5.055 -19.047 -5.453 1 98.5 84 ASP B N 1
ATOM 2188 C CA . ASP B 1 84 ? 3.656 -19.438 -5.262 1 98.5 84 ASP B CA 1
ATOM 2189 C C . ASP B 1 84 ? 2.771 -18.203 -5.094 1 98.5 84 ASP B C 1
ATOM 2191 O O . ASP B 1 84 ? 2.727 -17.609 -4.016 1 98.5 84 ASP B O 1
ATOM 2195 N N . ARG B 1 85 ? 2.062 -17.844 -6.066 1 98.5 85 ARG B N 1
ATOM 2196 C CA . ARG B 1 85 ? 1.196 -16.672 -6.18 1 98.5 85 ARG B CA 1
ATOM 2197 C C . ARG B 1 85 ? 2.016 -15.398 -6.352 1 98.5 85 ARG B C 1
ATOM 2199 O O . ARG B 1 85 ? 3.221 -15.391 -6.094 1 98.5 85 ARG B O 1
ATOM 2206 N N . GLY B 1 86 ? 1.388 -14.391 -6.914 1 98.31 86 GLY B N 1
ATOM 2207 C CA . GLY B 1 86 ? 1.897 -13.047 -7.133 1 98.31 86 GLY B CA 1
ATOM 2208 C C . GLY B 1 86 ? 0.823 -12.062 -7.559 1 98.31 86 GLY B C 1
ATOM 2209 O O . GLY B 1 86 ? -0.256 -12.016 -6.961 1 98.31 86 GLY B O 1
ATOM 2210 N N . PHE B 1 87 ? 1.189 -11.242 -8.539 1 98.56 87 PHE B N 1
ATOM 2211 C CA . PHE B 1 87 ? 0.315 -10.117 -8.852 1 98.56 87 PHE B CA 1
ATOM 2212 C C . PHE B 1 87 ? -0.949 -10.594 -9.555 1 98.56 87 PHE B C 1
ATOM 2214 O O . PHE B 1 87 ? -2.002 -9.969 -9.445 1 98.56 87 PHE B O 1
ATOM 2221 N N . VAL B 1 88 ? -0.918 -11.781 -10.25 1 98.75 88 VAL B N 1
ATOM 2222 C CA . VAL B 1 88 ? -2.098 -12.289 -10.945 1 98.75 88 VAL B CA 1
ATOM 2223 C C . VAL B 1 88 ? -3.184 -12.641 -9.938 1 98.75 88 VAL B C 1
ATOM 2225 O O . VAL B 1 88 ? -4.355 -12.32 -10.133 1 98.75 88 VAL B O 1
ATOM 2228 N N . SER B 1 89 ? -2.727 -13.336 -8.891 1 98.12 89 SER B N 1
ATOM 2229 C CA . SER B 1 89 ? -3.645 -13.578 -7.785 1 98.12 89 SER B CA 1
ATOM 2230 C C . SER B 1 89 ? -4.191 -12.273 -7.223 1 98.12 89 SER B C 1
ATOM 2232 O O . SER B 1 89 ? -5.395 -12.141 -7 1 98.12 89 SER B O 1
ATOM 2234 N N . GLY B 1 90 ? -3.303 -11.336 -7.043 1 97.75 90 GLY B N 1
ATOM 2235 C CA . GLY B 1 90 ? -3.721 -10.039 -6.52 1 97.75 90 GLY B CA 1
ATOM 2236 C C . GLY B 1 90 ? -4.805 -9.383 -7.352 1 97.75 90 GLY B C 1
ATOM 2237 O O . GLY B 1 90 ? -5.816 -8.93 -6.812 1 97.75 90 GLY B O 1
ATOM 2238 N N . ILE B 1 91 ? -4.621 -9.352 -8.617 1 98.38 91 ILE B N 1
ATOM 2239 C CA . ILE B 1 91 ? -5.574 -8.727 -9.523 1 98.38 91 ILE B CA 1
ATOM 2240 C C . ILE B 1 91 ? -6.871 -9.531 -9.547 1 98.38 91 ILE B C 1
ATOM 2242 O O . ILE B 1 91 ? -7.965 -8.969 -9.477 1 98.38 91 ILE B O 1
ATOM 2246 N N . GLY B 1 92 ? -6.777 -10.867 -9.648 1 98.31 92 GLY B N 1
ATOM 2247 C CA . GLY B 1 92 ? -7.953 -11.727 -9.688 1 98.31 92 GLY B CA 1
ATOM 2248 C C . GLY B 1 92 ? -8.867 -11.531 -8.492 1 98.31 92 GLY B C 1
ATOM 2249 O O . GLY B 1 92 ? -10.078 -11.359 -8.656 1 98.31 92 GLY B O 1
ATOM 2250 N N . TYR B 1 93 ? -8.273 -11.516 -7.34 1 96.81 93 TYR B N 1
ATOM 2251 C CA . TYR B 1 93 ? -9.07 -11.359 -6.125 1 96.81 93 TYR B CA 1
ATOM 2252 C C . TYR B 1 93 ? -9.633 -9.953 -6.02 1 96.81 93 TYR B C 1
ATOM 2254 O O . TYR B 1 93 ? -10.773 -9.766 -5.574 1 96.81 93 TYR B O 1
ATOM 2262 N N . ALA B 1 94 ? -8.859 -8.945 -6.371 1 97.38 94 ALA B N 1
ATOM 2263 C CA . ALA B 1 94 ? -9.336 -7.562 -6.316 1 97.38 94 ALA B CA 1
ATOM 2264 C C . ALA B 1 94 ? -10.539 -7.363 -7.234 1 97.38 94 ALA B C 1
ATOM 2266 O O . ALA B 1 94 ? -11.523 -6.734 -6.848 1 97.38 94 ALA B O 1
ATOM 2267 N N . LEU B 1 95 ? -10.461 -7.902 -8.445 1 97.38 95 LEU B N 1
ATOM 2268 C CA . LEU B 1 95 ? -11.547 -7.766 -9.406 1 97.38 95 LEU B CA 1
ATOM 2269 C C . LEU B 1 95 ? -12.789 -8.516 -8.93 1 97.38 95 LEU B C 1
ATOM 2271 O O . LEU B 1 95 ? -13.914 -8.086 -9.188 1 97.38 95 LEU B O 1
ATOM 2275 N N . ALA B 1 96 ? -12.57 -9.633 -8.219 1 95.25 96 ALA B N 1
ATOM 2276 C CA . ALA B 1 96 ? -13.695 -10.43 -7.73 1 95.25 96 ALA B CA 1
ATOM 2277 C C . ALA B 1 96 ? -14.352 -9.773 -6.52 1 95.25 96 ALA B C 1
ATOM 2279 O O . ALA B 1 96 ? -15.539 -9.977 -6.258 1 95.25 96 ALA B O 1
ATOM 2280 N N . ASN B 1 97 ? -13.633 -9.016 -5.676 1 90 97 ASN B N 1
ATOM 2281 C CA . ASN B 1 97 ? -14.094 -8.523 -4.379 1 90 97 ASN B CA 1
ATOM 2282 C C . ASN B 1 97 ? -14.5 -7.059 -4.445 1 90 97 ASN B C 1
ATOM 2284 O O . ASN B 1 97 ? -15.188 -6.559 -3.555 1 90 97 ASN B O 1
ATOM 2288 N N . GLY B 1 98 ? -14.023 -6.398 -5.391 1 81.12 98 GLY B N 1
ATOM 2289 C CA . GLY B 1 98 ? -14.242 -4.961 -5.344 1 81.12 98 GLY B CA 1
ATOM 2290 C C . GLY B 1 98 ? -14.539 -4.355 -6.703 1 81.12 98 GLY B C 1
ATOM 2291 O O . GLY B 1 98 ? -14.57 -5.066 -7.711 1 81.12 98 GLY B O 1
ATOM 2292 N N . ASP B 1 99 ? -14.828 -3.117 -6.578 1 86.19 99 ASP B N 1
ATOM 2293 C CA . ASP B 1 99 ? -15.016 -2.326 -7.789 1 86.19 99 ASP B CA 1
ATOM 2294 C C . ASP B 1 99 ? -13.719 -1.626 -8.195 1 86.19 99 ASP B C 1
ATOM 2296 O O . ASP B 1 99 ? -13.516 -0.454 -7.871 1 86.19 99 ASP B O 1
ATOM 2300 N N . PHE B 1 100 ? -12.852 -2.438 -8.703 1 95.5 100 PHE B N 1
ATOM 2301 C CA . PHE B 1 100 ? -11.578 -1.904 -9.172 1 95.5 100 PHE B CA 1
ATOM 2302 C C . PHE B 1 100 ? -11.484 -1.991 -10.688 1 95.5 100 PHE B C 1
ATOM 2304 O O . PHE B 1 100 ? -12.062 -2.889 -11.305 1 95.5 100 PHE B O 1
ATOM 2311 N N . ASP B 1 101 ? -10.812 -1.047 -11.203 1 95.5 101 ASP B N 1
ATOM 2312 C CA . ASP B 1 101 ? -10.508 -1.025 -12.625 1 95.5 101 ASP B CA 1
ATOM 2313 C C . ASP B 1 101 ? -9.242 -1.83 -12.93 1 95.5 101 ASP B C 1
ATOM 2315 O O . ASP B 1 101 ? -8.25 -1.729 -12.203 1 95.5 101 ASP B O 1
ATOM 2319 N N . PHE B 1 102 ? -9.32 -2.629 -14.031 1 97.81 102 PHE B N 1
ATOM 2320 C CA . PHE B 1 102 ? -8.203 -3.494 -14.391 1 97.81 102 PHE B CA 1
ATOM 2321 C C . PHE B 1 102 ? -6.934 -2.68 -14.602 1 97.81 102 PHE B C 1
ATOM 2323 O O . PHE B 1 102 ? -5.871 -3.029 -14.086 1 97.81 102 PHE B O 1
ATOM 2330 N N . ASP B 1 103 ? -7.039 -1.578 -15.305 1 97.56 103 ASP B N 1
ATOM 2331 C CA . ASP B 1 103 ? -5.859 -0.784 -15.625 1 97.56 103 ASP B CA 1
ATOM 2332 C C . ASP B 1 103 ? -5.266 -0.145 -14.375 1 97.56 103 ASP B C 1
ATOM 2334 O O . ASP B 1 103 ? -4.047 -0.001 -14.258 1 97.56 103 ASP B O 1
ATOM 2338 N N . GLU B 1 104 ? -6.105 0.261 -13.492 1 96.62 104 GLU B N 1
ATOM 2339 C CA . GLU B 1 104 ? -5.648 0.8 -12.219 1 96.62 104 GLU B CA 1
ATOM 2340 C C . GLU B 1 104 ? -4.875 -0.248 -11.422 1 96.62 104 GLU B C 1
ATOM 2342 O O . GLU B 1 104 ? -3.832 0.051 -10.836 1 96.62 104 GLU B O 1
ATOM 2347 N N . LEU B 1 105 ? -5.402 -1.459 -11.422 1 98.31 105 LEU B N 1
ATOM 2348 C CA . LEU B 1 105 ? -4.746 -2.555 -10.719 1 98.31 105 LEU B CA 1
ATOM 2349 C C . LEU B 1 105 ? -3.387 -2.859 -11.336 1 98.31 105 LEU B C 1
ATOM 2351 O O . LEU B 1 105 ? -2.416 -3.111 -10.617 1 98.31 105 LEU B O 1
ATOM 2355 N N . VAL B 1 106 ? -3.322 -2.824 -12.641 1 98.44 106 VAL B N 1
ATOM 2356 C CA . VAL B 1 106 ? -2.068 -3.082 -13.336 1 98.44 106 VAL B CA 1
ATOM 2357 C C . VAL B 1 106 ? -1.049 -2 -12.984 1 98.44 106 VAL B C 1
ATOM 2359 O O . VAL B 1 106 ? 0.118 -2.301 -12.719 1 98.44 106 VAL B O 1
ATOM 2362 N N . ALA B 1 107 ? -1.483 -0.737 -12.961 1 97.88 107 ALA B N 1
ATOM 2363 C CA . ALA B 1 107 ? -0.593 0.376 -12.641 1 97.88 107 ALA B CA 1
ATOM 2364 C C . ALA B 1 107 ? -0.042 0.251 -11.227 1 97.88 107 ALA B C 1
ATOM 2366 O O . ALA B 1 107 ? 1.141 0.508 -10.984 1 97.88 107 ALA B O 1
ATOM 2367 N N . LEU B 1 108 ? -0.859 -0.13 -10.32 1 98.5 108 LEU B N 1
ATOM 2368 C CA . LEU B 1 108 ? -0.442 -0.313 -8.938 1 98.5 108 LEU B CA 1
ATOM 2369 C C . LEU B 1 108 ? 0.601 -1.42 -8.82 1 98.5 108 LEU B C 1
ATOM 2371 O O . LEU B 1 108 ? 1.591 -1.275 -8.102 1 98.5 108 LEU B O 1
ATOM 2375 N N . ASN B 1 109 ? 0.364 -2.529 -9.5 1 98.75 109 ASN B N 1
ATOM 2376 C CA . ASN B 1 109 ? 1.33 -3.621 -9.484 1 98.75 109 ASN B CA 1
ATOM 2377 C C . ASN B 1 109 ? 2.629 -3.236 -10.188 1 98.75 109 ASN B C 1
ATOM 2379 O O . ASN B 1 109 ? 3.713 -3.639 -9.758 1 98.75 109 ASN B O 1
ATOM 2383 N N . ARG B 1 110 ? 2.508 -2.482 -11.281 1 98.12 110 ARG B N 1
ATOM 2384 C CA . ARG B 1 110 ? 3.697 -1.968 -11.953 1 98.12 110 ARG B CA 1
ATOM 2385 C C . ARG B 1 110 ? 4.543 -1.131 -11 1 98.12 110 ARG B C 1
ATOM 2387 O O . ARG B 1 110 ? 5.773 -1.241 -10.992 1 98.12 110 ARG B O 1
ATOM 2394 N N . PHE B 1 111 ? 3.926 -0.318 -10.25 1 98.19 111 PHE B N 1
ATOM 2395 C CA . PHE B 1 111 ? 4.621 0.484 -9.25 1 98.19 111 PHE B CA 1
ATOM 2396 C C . PHE B 1 111 ? 5.328 -0.408 -8.234 1 98.19 111 PHE B C 1
ATOM 2398 O O . PHE B 1 111 ? 6.52 -0.238 -7.977 1 98.19 111 PHE B O 1
ATOM 2405 N N . ALA B 1 112 ? 4.609 -1.396 -7.672 1 98.56 112 ALA B N 1
ATOM 2406 C CA . ALA B 1 112 ? 5.141 -2.262 -6.625 1 98.56 112 ALA B CA 1
ATOM 2407 C C . ALA B 1 112 ? 6.34 -3.059 -7.129 1 98.56 112 ALA B C 1
ATOM 2409 O O . ALA B 1 112 ? 7.281 -3.316 -6.375 1 98.56 112 ALA B O 1
ATOM 2410 N N . LEU B 1 113 ? 6.316 -3.389 -8.461 1 98.5 113 LEU B N 1
ATOM 2411 C CA . LEU B 1 113 ? 7.301 -4.312 -9.016 1 98.5 113 LEU B CA 1
ATOM 2412 C C . LEU B 1 113 ? 8.383 -3.559 -9.781 1 98.5 113 LEU B C 1
ATOM 2414 O O . LEU B 1 113 ? 9.227 -4.172 -10.445 1 98.5 113 LEU B O 1
ATOM 2418 N N . LYS B 1 114 ? 8.383 -2.281 -9.742 1 96.88 114 LYS B N 1
ATOM 2419 C CA . LYS B 1 114 ? 9.336 -1.443 -10.469 1 96.88 114 LYS B CA 1
ATOM 2420 C C . LYS B 1 114 ? 9.359 -1.792 -11.953 1 96.88 114 LYS B C 1
ATOM 2422 O O . LYS B 1 114 ? 10.43 -1.924 -12.547 1 96.88 114 LYS B O 1
ATOM 2427 N N . ASP B 1 115 ? 8.117 -2.09 -12.445 1 96.5 115 ASP B N 1
ATOM 2428 C CA . ASP B 1 115 ? 7.887 -2.402 -13.852 1 96.5 115 ASP B CA 1
ATOM 2429 C C . ASP B 1 115 ? 8.508 -3.746 -14.227 1 96.5 115 ASP B C 1
ATOM 2431 O O . ASP B 1 115 ? 8.672 -4.055 -15.406 1 96.5 115 ASP B O 1
ATOM 2435 N N . HIS B 1 116 ? 8.891 -4.574 -13.266 1 97.56 116 HIS B N 1
ATOM 2436 C CA . HIS B 1 116 ? 9.461 -5.887 -13.547 1 97.56 116 HIS B CA 1
ATOM 2437 C C . HIS B 1 116 ? 8.438 -6.992 -13.297 1 97.56 116 HIS B C 1
ATOM 2439 O O . HIS B 1 116 ? 8.453 -7.629 -12.242 1 97.56 116 HIS B O 1
ATOM 2445 N N . PHE B 1 117 ? 7.645 -7.23 -14.289 1 98.12 117 PHE B N 1
ATOM 2446 C CA . PHE B 1 117 ? 6.691 -8.336 -14.234 1 98.12 117 PHE B CA 1
ATOM 2447 C C . PHE B 1 117 ? 7.398 -9.664 -14.453 1 98.12 117 PHE B C 1
ATOM 2449 O O . PHE B 1 117 ? 8.531 -9.703 -14.938 1 98.12 117 PHE B O 1
ATOM 2456 N N . PRO B 1 118 ? 6.77 -10.766 -14.055 1 98.5 118 PRO B N 1
ATOM 2457 C CA . PRO B 1 118 ? 7.395 -12.078 -14.242 1 98.5 118 PRO B CA 1
ATOM 2458 C C . PRO B 1 118 ? 7.633 -12.414 -15.711 1 98.5 118 PRO B C 1
ATOM 2460 O O . PRO B 1 118 ? 6.891 -11.945 -16.578 1 98.5 118 PRO B O 1
ATOM 2463 N N . ASP B 1 119 ? 8.641 -13.25 -15.891 1 98.19 119 ASP B N 1
ATOM 2464 C CA . ASP B 1 119 ? 8.961 -13.711 -17.25 1 98.19 119 ASP B CA 1
ATOM 2465 C C . ASP B 1 119 ? 7.914 -14.695 -17.75 1 98.19 119 ASP B C 1
ATOM 2467 O O . ASP B 1 119 ? 7.641 -14.758 -18.953 1 98.19 119 ASP B O 1
ATOM 2471 N N . ARG B 1 120 ? 7.41 -15.484 -16.859 1 98.44 120 ARG B N 1
ATOM 2472 C CA . ARG B 1 120 ? 6.449 -16.531 -17.188 1 98.44 120 ARG B CA 1
ATOM 2473 C C . ARG B 1 120 ? 5.402 -16.688 -16.094 1 98.44 120 ARG B C 1
ATOM 2475 O O . ARG B 1 120 ? 5.695 -16.469 -14.914 1 98.44 120 ARG B O 1
ATOM 2482 N N . ILE B 1 121 ? 4.246 -17.078 -16.547 1 98.88 121 ILE B N 1
ATOM 2483 C CA . ILE B 1 121 ? 3.162 -17.391 -15.625 1 98.88 121 ILE B CA 1
ATOM 2484 C C . ILE B 1 121 ? 2.604 -18.766 -15.93 1 98.88 121 ILE B C 1
ATOM 2486 O O . ILE B 1 121 ? 2.342 -19.094 -17.094 1 98.88 121 ILE B O 1
ATOM 2490 N N . ILE B 1 122 ? 2.529 -19.562 -14.938 1 98.88 122 ILE B N 1
ATOM 2491 C CA . ILE B 1 122 ? 1.825 -20.828 -15.023 1 98.88 122 ILE B CA 1
ATOM 2492 C C . ILE B 1 122 ? 0.55 -20.781 -14.188 1 98.88 122 ILE B C 1
ATOM 2494 O O . ILE B 1 122 ? 0.61 -20.641 -12.961 1 98.88 122 ILE B O 1
ATOM 2498 N N . LEU B 1 123 ? -0.604 -20.844 -14.867 1 98.94 123 LEU B N 1
ATOM 2499 C CA . LEU B 1 123 ? -1.891 -20.781 -14.18 1 98.94 123 LEU B CA 1
ATOM 2500 C C . LEU B 1 123 ? -2.527 -22.172 -14.109 1 98.94 123 LEU B C 1
ATOM 2502 O O . LEU B 1 123 ? -2.807 -22.781 -15.148 1 98.94 123 LEU B O 1
ATOM 2506 N N . PHE B 1 124 ? -2.719 -22.625 -12.891 1 98.75 124 PHE B N 1
ATOM 2507 C CA . PHE B 1 124 ? -3.43 -23.875 -12.656 1 98.75 124 PHE B CA 1
ATOM 2508 C C . PHE B 1 124 ? -4.934 -23.641 -12.609 1 98.75 124 PHE B C 1
ATOM 2510 O O . PHE B 1 124 ? -5.422 -22.859 -11.773 1 98.75 124 PHE B O 1
ATOM 2517 N N . MET B 1 125 ? -5.633 -24.297 -13.477 1 98.31 125 MET B N 1
ATOM 2518 C CA . MET B 1 125 ? -7.078 -24.094 -13.57 1 98.31 125 MET B CA 1
ATOM 2519 C C . MET B 1 125 ? -7.828 -25.391 -13.258 1 98.31 125 MET B C 1
ATOM 2521 O O . MET B 1 125 ? -7.391 -26.469 -13.648 1 98.31 125 MET B O 1
ATOM 2525 N N . THR B 1 126 ? -8.898 -25.234 -12.547 1 97.06 126 THR B N 1
ATOM 2526 C CA . THR B 1 126 ? -9.742 -26.359 -12.188 1 97.06 126 THR B CA 1
ATOM 2527 C C . THR B 1 126 ? -11.211 -26.062 -12.469 1 97.06 126 THR B C 1
ATOM 2529 O O . THR B 1 126 ? -11.531 -25.047 -13.102 1 97.06 126 THR B O 1
ATOM 2532 N N . ASP B 1 127 ? -12.062 -27.062 -12.203 1 95.38 127 ASP B N 1
ATOM 2533 C CA . ASP B 1 127 ? -13.484 -26.875 -12.477 1 95.38 127 ASP B CA 1
ATOM 2534 C C . ASP B 1 127 ? -14.32 -27.156 -11.234 1 95.38 127 ASP B C 1
ATOM 2536 O O . ASP B 1 127 ? -13.797 -27.562 -10.203 1 95.38 127 ASP B O 1
ATOM 2540 N N . MET B 1 128 ? -15.586 -26.859 -11.398 1 93.88 128 MET B N 1
ATOM 2541 C CA . MET B 1 128 ? -16.516 -26.953 -10.273 1 93.88 128 MET B CA 1
ATOM 2542 C C . MET B 1 128 ? -16.578 -28.391 -9.742 1 93.88 128 MET B C 1
ATOM 2544 O O . MET B 1 128 ? -16.578 -28.594 -8.531 1 93.88 128 MET B O 1
ATOM 2548 N N . GLU B 1 129 ? -16.641 -29.312 -10.594 1 91.88 129 GLU B N 1
ATOM 2549 C CA . GLU B 1 129 ? -16.75 -30.719 -10.211 1 91.88 129 GLU B CA 1
ATOM 2550 C C . GLU B 1 129 ? -15.547 -31.156 -9.367 1 91.88 129 GLU B C 1
ATOM 2552 O O . GLU B 1 129 ? -15.711 -31.797 -8.328 1 91.88 129 GLU B O 1
ATOM 2557 N N . THR B 1 130 ? -14.422 -30.828 -9.836 1 90.88 130 THR B N 1
ATOM 2558 C CA . THR B 1 130 ? -13.195 -31.172 -9.125 1 90.88 130 THR B CA 1
ATOM 2559 C C . THR B 1 130 ? -13.141 -30.484 -7.766 1 90.88 130 THR B C 1
ATOM 2561 O O . THR B 1 130 ? -12.727 -31.078 -6.77 1 90.88 130 THR B O 1
ATOM 2564 N N . LEU B 1 131 ? -13.5 -29.156 -7.672 1 90.12 131 LEU B N 1
ATOM 2565 C CA . LEU B 1 131 ? -13.508 -28.406 -6.422 1 90.12 131 LEU B CA 1
ATOM 2566 C C . LEU B 1 131 ? -14.438 -29.062 -5.406 1 90.12 131 LEU B C 1
ATOM 2568 O O . LEU B 1 131 ? -14.109 -29.141 -4.219 1 90.12 131 LEU B O 1
ATOM 2572 N N . LYS B 1 132 ? -15.547 -29.578 -5.867 1 87.69 132 LYS B N 1
ATOM 2573 C CA . LYS B 1 132 ? -16.531 -30.219 -5 1 87.69 132 LYS B CA 1
ATOM 2574 C C . LYS B 1 132 ? -15.977 -31.516 -4.418 1 87.69 132 LYS B C 1
ATOM 2576 O O . LYS B 1 132 ? -16.234 -31.844 -3.254 1 87.69 132 LYS B O 1
ATOM 2581 N N . GLN B 1 133 ? -15.344 -32.219 -5.246 1 85.06 133 GLN B N 1
ATOM 2582 C CA . GLN B 1 133 ? -14.805 -33.5 -4.828 1 85.06 133 GLN B CA 1
ATOM 2583 C C . GLN B 1 133 ? -13.734 -33.344 -3.752 1 85.06 133 GLN B C 1
ATOM 2585 O O . GLN B 1 133 ? -13.578 -34.188 -2.881 1 85.06 133 GLN B O 1
ATOM 2590 N N . ARG B 1 134 ? -13.078 -32.25 -3.895 1 77.69 134 ARG B N 1
ATOM 2591 C CA . ARG B 1 134 ? -11.977 -32.031 -2.967 1 77.69 134 ARG B CA 1
ATOM 2592 C C . ARG B 1 134 ? -12.492 -31.531 -1.621 1 77.69 134 ARG B C 1
ATOM 2594 O O . ARG B 1 134 ? -11.805 -31.641 -0.606 1 77.69 134 ARG B O 1
ATOM 2601 N N . ILE B 1 135 ? -13.656 -31 -1.734 1 74.25 135 ILE B N 1
ATOM 2602 C CA . ILE B 1 135 ? -14.344 -30.609 -0.504 1 74.25 135 ILE B CA 1
ATOM 2603 C C . ILE B 1 135 ? -15.25 -31.75 -0.04 1 74.25 135 ILE B C 1
ATOM 2605 O O . ILE B 1 135 ? -15.781 -32.5 -0.86 1 74.25 135 ILE B O 1
ATOM 2609 N N . SER B 1 136 ? -15.172 -32.188 1.146 1 65.06 136 SER B N 1
ATOM 2610 C CA . SER B 1 136 ? -15.867 -33.375 1.669 1 65.06 136 SER B CA 1
ATOM 2611 C C . SER B 1 136 ? -17.141 -33.656 0.87 1 65.06 136 SER B C 1
ATOM 2613 O O . SER B 1 136 ? -17.75 -32.75 0.308 1 65.06 136 SER B O 1
ATOM 2615 N N . GLU B 1 137 ? -17.312 -35 0.631 1 60.06 137 GLU B N 1
ATOM 2616 C CA . GLU B 1 137 ? -18.344 -35.719 -0.104 1 60.06 137 GLU B CA 1
ATOM 2617 C C . GLU B 1 137 ? -19.734 -35.344 0.375 1 60.06 137 GLU B C 1
ATOM 2619 O O . GLU B 1 137 ? -20.734 -35.781 -0.191 1 60.06 137 GLU B O 1
ATOM 2624 N N . LYS B 1 138 ? -19.812 -34.5 1.279 1 63 138 LYS B N 1
ATOM 2625 C CA . LYS B 1 138 ? -21.156 -34.156 1.724 1 63 138 LYS B CA 1
ATOM 2626 C C . LYS B 1 138 ? -21.781 -33.094 0.825 1 63 138 LYS B C 1
ATOM 2628 O O . LYS B 1 138 ? -21.078 -32.406 0.077 1 63 138 LYS B O 1
ATOM 2633 N N . GLU B 1 139 ? -23.078 -33.156 0.762 1 69.12 139 GLU B N 1
ATOM 2634 C CA . GLU B 1 139 ? -23.859 -32.125 0.053 1 69.12 139 GLU B CA 1
ATOM 2635 C C . GLU B 1 139 ? -23.5 -30.734 0.513 1 69.12 139 GLU B C 1
ATOM 2637 O O . GLU B 1 139 ? -23.547 -30.422 1.706 1 69.12 139 GLU B O 1
ATOM 2642 N N . LEU B 1 140 ? -22.938 -30.016 -0.42 1 74.56 140 LEU B N 1
ATOM 2643 C CA . LEU B 1 140 ? -22.562 -28.641 -0.116 1 74.56 140 LEU B CA 1
ATOM 2644 C C . LEU B 1 140 ? -23.797 -27.781 0.099 1 74.56 140 LEU B C 1
ATOM 2646 O O . LEU B 1 140 ? -24.781 -27.891 -0.647 1 74.56 140 LEU B O 1
ATOM 2650 N N . ASP B 1 141 ? -23.75 -27.062 1.114 1 80.25 141 ASP B N 1
ATOM 2651 C CA . ASP B 1 141 ? -24.844 -26.125 1.29 1 80.25 141 ASP B CA 1
ATOM 2652 C C . ASP B 1 141 ? -24.641 -24.875 0.434 1 80.25 141 ASP B C 1
ATOM 2654 O O . ASP B 1 141 ? -23.703 -24.797 -0.345 1 80.25 141 ASP B O 1
ATOM 2658 N N . GLY B 1 142 ? -25.656 -24.062 0.418 1 78.88 142 GLY B N 1
ATOM 2659 C CA . GLY B 1 142 ? -25.656 -22.859 -0.413 1 78.88 142 GLY B CA 1
ATOM 2660 C C . GLY B 1 142 ? -24.453 -21.969 -0.185 1 78.88 142 GLY B C 1
ATOM 2661 O O . GLY B 1 142 ? -23.906 -21.391 -1.132 1 78.88 142 GLY B O 1
ATOM 2662 N N . ILE B 1 143 ? -24 -21.875 0.997 1 78.31 143 ILE B N 1
ATOM 2663 C CA . ILE B 1 143 ? -22.875 -21.031 1.352 1 78.31 143 ILE B CA 1
ATOM 2664 C C . ILE B 1 143 ? -21.594 -21.625 0.777 1 78.31 143 ILE B C 1
ATOM 2666 O O . ILE B 1 143 ? -20.781 -20.906 0.186 1 78.31 143 ILE B O 1
ATOM 2670 N N . GLU B 1 144 ? -21.375 -22.859 0.885 1 82.38 144 GLU B N 1
ATOM 2671 C CA . GLU B 1 144 ? -20.219 -23.562 0.34 1 82.38 144 GLU B CA 1
ATOM 2672 C C . GLU B 1 144 ? -20.156 -23.438 -1.18 1 82.38 144 GLU B C 1
ATOM 2674 O O . GLU B 1 144 ? -19.094 -23.203 -1.754 1 82.38 144 GLU B O 1
ATOM 2679 N N . LEU B 1 145 ? -21.297 -23.594 -1.701 1 83.94 145 LEU B N 1
ATOM 2680 C CA . LEU B 1 145 ? -21.375 -23.5 -3.156 1 83.94 145 LEU B CA 1
ATOM 2681 C C . LEU B 1 145 ? -21.016 -22.109 -3.639 1 83.94 145 LEU B C 1
ATOM 2683 O O . LEU B 1 145 ? -20.312 -21.953 -4.645 1 83.94 145 LEU B O 1
ATOM 2687 N N . ARG B 1 146 ? -21.547 -21.125 -3.041 1 83.88 146 ARG B N 1
ATOM 2688 C CA . ARG B 1 146 ? -21.219 -19.75 -3.396 1 83.88 146 ARG B CA 1
ATOM 2689 C C . ARG B 1 146 ? -19.734 -19.484 -3.25 1 83.88 146 ARG B C 1
ATOM 2691 O O . ARG B 1 146 ? -19.156 -18.719 -4.027 1 83.88 146 ARG B O 1
ATOM 2698 N N . GLY B 1 147 ? -19.188 -20.125 -2.271 1 91.5 147 GLY B N 1
ATOM 2699 C CA . GLY B 1 147 ? -17.734 -20.016 -2.092 1 91.5 147 GLY B CA 1
ATOM 2700 C C . GLY B 1 147 ? -16.953 -20.594 -3.246 1 91.5 147 GLY B C 1
ATOM 2701 O O . GLY B 1 147 ? -15.969 -20.016 -3.699 1 91.5 147 GLY B O 1
ATOM 2702 N N . LEU B 1 148 ? -17.422 -21.703 -3.67 1 93 148 LEU B N 1
ATOM 2703 C CA . LEU B 1 148 ? -16.75 -22.344 -4.793 1 93 148 LEU B CA 1
ATOM 2704 C C . LEU B 1 148 ? -16.906 -21.531 -6.07 1 93 148 LEU B C 1
ATOM 2706 O O . LEU B 1 148 ? -15.969 -21.391 -6.848 1 93 148 LEU B O 1
ATOM 2710 N N . GLU B 1 149 ? -18.078 -21 -6.289 1 94.94 149 GLU B N 1
ATOM 2711 C CA . GLU B 1 149 ? -18.328 -20.141 -7.438 1 94.94 149 GLU B CA 1
ATOM 2712 C C . GLU B 1 149 ? -17.438 -18.891 -7.41 1 94.94 149 GLU B C 1
ATOM 2714 O O . GLU B 1 149 ? -16.969 -18.438 -8.453 1 94.94 149 GLU B O 1
ATOM 2719 N N . TYR B 1 150 ? -17.297 -18.453 -6.277 1 95.88 150 TYR B N 1
ATOM 2720 C CA . TYR B 1 150 ? -16.422 -17.297 -6.074 1 95.88 150 TYR B CA 1
ATOM 2721 C C . TYR B 1 150 ? -15 -17.609 -6.52 1 95.88 150 TYR B C 1
ATOM 2723 O O . TYR B 1 150 ? -14.391 -16.828 -7.254 1 95.88 150 TYR B O 1
ATOM 2731 N N . LEU B 1 151 ? -14.539 -18.719 -6.117 1 96.31 151 LEU B N 1
ATOM 2732 C CA . LEU B 1 151 ? -13.172 -19.109 -6.465 1 96.31 151 LEU B CA 1
ATOM 2733 C C . LEU B 1 151 ? -13.023 -19.281 -7.973 1 96.31 151 LEU B C 1
ATOM 2735 O O . LEU B 1 151 ? -12 -18.891 -8.547 1 96.31 151 LEU B O 1
ATOM 2739 N N . LEU B 1 152 ? -13.984 -19.797 -8.57 1 97.06 152 LEU B N 1
ATOM 2740 C CA . LEU B 1 152 ? -13.922 -19.984 -10.016 1 97.06 152 LEU B CA 1
ATOM 2741 C C . LEU B 1 152 ? -13.992 -18.656 -10.75 1 97.06 152 LEU B C 1
ATOM 2743 O O . LEU B 1 152 ? -13.391 -18.484 -11.805 1 97.06 152 LEU B O 1
ATOM 2747 N N . ARG B 1 153 ? -14.719 -17.703 -10.195 1 97.56 153 ARG B N 1
ATOM 2748 C CA . ARG B 1 153 ? -14.719 -16.344 -10.742 1 97.56 153 ARG B CA 1
ATOM 2749 C C . ARG B 1 153 ? -13.336 -15.719 -10.641 1 97.56 153 ARG B C 1
ATOM 2751 O O . ARG B 1 153 ? -12.875 -15.062 -11.578 1 97.56 153 ARG B O 1
ATOM 2758 N N . VAL B 1 154 ? -12.672 -15.922 -9.547 1 98.06 154 VAL B N 1
ATOM 2759 C CA . VAL B 1 154 ? -11.312 -15.445 -9.352 1 98.06 154 VAL B CA 1
ATOM 2760 C C . VAL B 1 154 ? -10.391 -16.047 -10.414 1 98.06 154 VAL B C 1
ATOM 2762 O O . VAL B 1 154 ? -9.617 -15.328 -11.047 1 98.06 154 VAL B O 1
ATOM 2765 N N . GLN B 1 155 ? -10.539 -17.344 -10.578 1 98.44 155 GLN B N 1
ATOM 2766 C CA . GLN B 1 155 ? -9.758 -18.047 -11.586 1 98.44 155 GLN B CA 1
ATOM 2767 C C . GLN B 1 155 ? -9.945 -17.422 -12.969 1 98.44 155 GLN B C 1
ATOM 2769 O O . GLN B 1 155 ? -8.977 -17.234 -13.703 1 98.44 155 GLN B O 1
ATOM 2774 N N . GLU B 1 156 ? -11.148 -17.094 -13.297 1 98.44 156 GLU B N 1
ATOM 2775 C CA . GLU B 1 156 ? -11.438 -16.5 -14.602 1 98.44 156 GLU B CA 1
ATOM 2776 C C . GLU B 1 156 ? -10.812 -15.117 -14.727 1 98.44 156 GLU B C 1
ATOM 2778 O O . GLU B 1 156 ? -10.297 -14.758 -15.781 1 98.44 156 GLU B O 1
ATOM 2783 N N . HIS B 1 157 ? -10.875 -14.344 -13.68 1 98.5 157 HIS B N 1
ATOM 2784 C CA . HIS B 1 157 ? -10.234 -13.031 -13.68 1 98.5 157 HIS B CA 1
ATOM 2785 C C . HIS B 1 157 ? -8.727 -13.156 -13.867 1 98.5 157 HIS B C 1
ATOM 2787 O O . HIS B 1 157 ? -8.109 -12.344 -14.555 1 98.5 157 HIS B O 1
ATOM 2793 N N . MET B 1 158 ? -8.148 -14.195 -13.242 1 98.75 158 MET B N 1
ATOM 2794 C CA . MET B 1 158 ? -6.719 -14.438 -13.422 1 98.75 158 MET B CA 1
ATOM 2795 C C . MET B 1 158 ? -6.391 -14.727 -14.883 1 98.75 158 MET B C 1
ATOM 2797 O O . MET B 1 158 ? -5.484 -14.117 -15.453 1 98.75 158 MET B O 1
ATOM 2801 N N . LYS B 1 159 ? -7.16 -15.609 -15.398 1 98.81 159 LYS B N 1
ATOM 2802 C CA . LYS B 1 159 ? -6.949 -16 -16.781 1 98.81 159 LYS B CA 1
ATOM 2803 C C . LYS B 1 159 ? -7.062 -14.797 -17.719 1 98.81 159 LYS B C 1
ATOM 2805 O O . LYS B 1 159 ? -6.18 -14.57 -18.547 1 98.81 159 LYS B O 1
ATOM 2810 N N . GLU B 1 160 ? -8.094 -14.031 -17.562 1 98.5 160 GLU B N 1
ATOM 2811 C CA . GLU B 1 160 ? -8.328 -12.859 -18.406 1 98.5 160 GLU B CA 1
ATOM 2812 C C . GLU B 1 160 ? -7.215 -11.828 -18.25 1 98.5 160 GLU B C 1
ATOM 2814 O O . GLU B 1 160 ? -6.812 -11.188 -19.219 1 98.5 160 GLU B O 1
ATOM 2819 N N . SER B 1 161 ? -6.746 -11.664 -17.062 1 98.5 161 SER B N 1
ATOM 2820 C CA . SER B 1 161 ? -5.684 -10.703 -16.797 1 98.5 161 SER B CA 1
ATOM 2821 C C . SER B 1 161 ? -4.391 -11.094 -17.5 1 98.5 161 SER B C 1
ATOM 2823 O O . SER B 1 161 ? -3.705 -10.234 -18.062 1 98.5 161 SER B O 1
ATOM 2825 N N . ILE B 1 162 ? -4.078 -12.375 -17.453 1 98.75 162 ILE B N 1
ATOM 2826 C CA . ILE B 1 162 ? -2.877 -12.883 -18.109 1 98.75 162 ILE B CA 1
ATOM 2827 C C . ILE B 1 162 ? -2.957 -12.609 -19.625 1 98.75 162 ILE B C 1
ATOM 2829 O O . ILE B 1 162 ? -1.999 -12.109 -20.219 1 98.75 162 ILE B O 1
ATOM 2833 N N . LEU B 1 163 ? -4.062 -12.852 -20.156 1 98.62 163 LEU B N 1
ATOM 2834 C CA . LEU B 1 163 ? -4.262 -12.688 -21.594 1 98.62 163 LEU B CA 1
ATOM 2835 C C . LEU B 1 163 ? -4.195 -11.219 -21.984 1 98.62 163 LEU B C 1
ATOM 2837 O O . LEU B 1 163 ? -3.57 -10.867 -22.984 1 98.62 163 LEU B O 1
ATOM 2841 N N . LYS B 1 164 ? -4.793 -10.367 -21.219 1 98.31 164 LYS B N 1
ATOM 2842 C CA . LYS B 1 164 ? -4.797 -8.93 -21.5 1 98.31 164 LYS B CA 1
ATOM 2843 C C . LYS B 1 164 ? -3.387 -8.352 -21.422 1 98.31 164 LYS B C 1
ATOM 2845 O O . LYS B 1 164 ? -3.049 -7.434 -22.172 1 98.31 164 LYS B O 1
ATOM 2850 N N . LEU B 1 165 ? -2.592 -8.891 -20.562 1 98.12 165 LEU B N 1
ATOM 2851 C CA . LEU B 1 165 ? -1.254 -8.359 -20.344 1 98.12 165 LEU B CA 1
ATOM 2852 C C . LEU B 1 165 ? -0.261 -8.945 -21.344 1 98.12 165 LEU B C 1
ATOM 2854 O O . LEU B 1 165 ? 0.833 -8.406 -21.516 1 98.12 165 LEU B O 1
ATOM 2858 N N . GLY B 1 166 ? -0.602 -10.031 -21.891 1 98.12 166 GLY B N 1
ATOM 2859 C CA . GLY B 1 166 ? 0.229 -10.641 -22.906 1 98.12 166 GLY B CA 1
ATOM 2860 C C . GLY B 1 166 ? 1.519 -11.227 -22.359 1 98.12 166 GLY B C 1
ATOM 2861 O O . GLY B 1 166 ? 2.537 -11.25 -23.062 1 98.12 166 GLY B O 1
ATOM 2862 N N . ILE B 1 167 ? 1.548 -11.617 -21.188 1 97.88 167 ILE B N 1
ATOM 2863 C CA . ILE B 1 167 ? 2.727 -12.234 -20.594 1 97.88 167 ILE B CA 1
ATOM 2864 C C . ILE B 1 167 ? 2.805 -13.703 -21 1 97.88 167 ILE B C 1
ATOM 2866 O O . ILE B 1 167 ? 1.796 -14.414 -20.984 1 97.88 167 ILE B O 1
ATOM 2870 N N . PRO B 1 168 ? 4.055 -14.195 -21.422 1 98.62 168 PRO B N 1
ATOM 2871 C CA . PRO B 1 168 ? 4.168 -15.617 -21.719 1 98.62 168 PRO B CA 1
ATOM 2872 C C . PRO B 1 168 ? 3.611 -16.516 -20.609 1 98.62 168 PRO B C 1
ATOM 2874 O O . PRO B 1 168 ? 3.932 -16.312 -19.438 1 98.62 168 PRO B O 1
ATOM 2877 N N . HIS B 1 169 ? 2.725 -17.438 -21.047 1 98.88 169 HIS B N 1
ATOM 2878 C CA . HIS B 1 169 ? 2.014 -18.172 -20.016 1 98.88 169 HIS B CA 1
ATOM 2879 C C . HIS B 1 169 ? 1.723 -19.609 -20.469 1 98.88 169 HIS B C 1
ATOM 2881 O O . HIS B 1 169 ? 1.849 -19.922 -21.656 1 98.88 169 HIS B O 1
ATOM 2887 N N . LEU B 1 170 ? 1.477 -20.438 -19.438 1 98.81 170 LEU B N 1
ATOM 2888 C CA . LEU B 1 170 ? 0.974 -21.797 -19.625 1 98.81 170 LEU B CA 1
ATOM 2889 C C . LEU B 1 170 ? -0.266 -22.047 -18.766 1 98.81 170 LEU B C 1
ATOM 2891 O O . LEU B 1 170 ? -0.231 -21.859 -17.547 1 98.81 170 LEU B O 1
ATOM 2895 N N . PHE B 1 171 ? -1.363 -22.344 -19.422 1 98.81 171 PHE B N 1
ATOM 2896 C CA . PHE B 1 171 ? -2.543 -22.766 -18.688 1 98.81 171 PHE B CA 1
ATOM 2897 C C . PHE B 1 171 ? -2.512 -24.266 -18.438 1 98.81 171 PHE B C 1
ATOM 2899 O O . PHE B 1 171 ? -2.396 -25.062 -19.391 1 98.81 171 PHE B O 1
ATOM 2906 N N . ILE B 1 172 ? -2.6 -24.641 -17.203 1 98.62 172 ILE B N 1
ATOM 2907 C CA . ILE B 1 172 ? -2.555 -26.047 -16.812 1 98.62 172 ILE B CA 1
ATOM 2908 C C . ILE B 1 172 ? -3.951 -26.516 -16.422 1 98.62 172 ILE B C 1
ATOM 2910 O O . ILE B 1 172 ? -4.648 -25.844 -15.656 1 98.62 172 ILE B O 1
ATOM 2914 N N . ASP B 1 173 ? -4.355 -27.688 -16.953 1 98.12 173 ASP B N 1
ATOM 2915 C CA . ASP B 1 173 ? -5.52 -28.391 -16.438 1 98.12 173 ASP B CA 1
ATOM 2916 C C . ASP B 1 173 ? -5.18 -29.109 -15.125 1 98.12 173 ASP B C 1
ATOM 2918 O O . ASP B 1 173 ? -4.594 -30.188 -15.141 1 98.12 173 ASP B O 1
ATOM 2922 N N . ALA B 1 174 ? -5.664 -28.562 -14.062 1 96.88 174 ALA B N 1
ATOM 2923 C CA . ALA B 1 174 ? -5.281 -29.062 -12.742 1 96.88 174 ALA B CA 1
ATOM 2924 C C . ALA B 1 174 ? -5.969 -30.391 -12.43 1 96.88 174 ALA B C 1
ATOM 2926 O O . ALA B 1 174 ? -5.688 -31.016 -11.406 1 96.88 174 ALA B O 1
ATOM 2927 N N . THR B 1 175 ? -6.852 -30.797 -13.328 1 95.69 175 THR B N 1
ATOM 2928 C CA . THR B 1 175 ? -7.516 -32.094 -13.125 1 95.69 175 THR B CA 1
ATOM 2929 C C . THR B 1 175 ? -6.688 -33.219 -13.719 1 95.69 175 THR B C 1
ATOM 2931 O O . THR B 1 175 ? -6.969 -34.406 -13.477 1 95.69 175 THR B O 1
ATOM 2934 N N . ASP B 1 176 ? -5.715 -32.906 -14.453 1 96.94 176 ASP B N 1
ATOM 2935 C CA . ASP B 1 176 ? -4.824 -33.906 -15.031 1 96.94 176 ASP B CA 1
ATOM 2936 C C . ASP B 1 176 ? -3.965 -34.562 -13.953 1 96.94 176 ASP B C 1
ATOM 2938 O O . ASP B 1 176 ? -3.979 -34.156 -12.797 1 96.94 176 ASP B O 1
ATOM 2942 N N . SER B 1 177 ? -3.258 -35.656 -14.305 1 97.19 177 SER B N 1
ATOM 2943 C CA . SER B 1 177 ? -2.402 -36.344 -13.344 1 97.19 177 SER B CA 1
ATOM 2944 C C . SER B 1 177 ? -1.203 -35.469 -12.953 1 97.19 177 SER B C 1
ATOM 2946 O O . SER B 1 177 ? -0.769 -34.625 -13.727 1 97.19 177 SER B O 1
ATOM 2948 N N . ILE B 1 178 ? -0.7 -35.688 -11.773 1 97.75 178 ILE B N 1
ATOM 2949 C CA . ILE B 1 178 ? 0.461 -34.969 -11.258 1 97.75 178 ILE B CA 1
ATOM 2950 C C . ILE B 1 178 ? 1.623 -35.094 -12.242 1 97.75 178 ILE B C 1
ATOM 2952 O O . ILE B 1 178 ? 2.299 -34.094 -12.539 1 97.75 178 ILE B O 1
ATOM 2956 N N . GLU B 1 179 ? 1.778 -36.281 -12.812 1 97.81 179 GLU B N 1
ATOM 2957 C CA . GLU B 1 179 ? 2.889 -36.562 -13.711 1 97.81 179 GLU B CA 1
ATOM 2958 C C . GLU B 1 179 ? 2.74 -35.781 -15.023 1 97.81 179 GLU B C 1
ATOM 2960 O O . GLU B 1 179 ? 3.709 -35.219 -15.531 1 97.81 179 GLU B O 1
ATOM 2965 N N . ASN B 1 180 ? 1.562 -35.781 -15.539 1 98.25 180 ASN B N 1
ATOM 2966 C CA . ASN B 1 180 ? 1.31 -35.094 -16.797 1 98.25 180 ASN B CA 1
ATOM 2967 C C . ASN B 1 180 ? 1.511 -33.594 -16.625 1 98.25 180 ASN B C 1
ATOM 2969 O O . ASN B 1 180 ? 2.094 -32.938 -17.5 1 98.25 180 ASN B O 1
ATOM 2973 N N . ILE B 1 181 ? 1.024 -33.062 -15.555 1 98.5 181 ILE B N 1
ATOM 2974 C CA . ILE B 1 181 ? 1.179 -31.641 -15.273 1 98.5 181 ILE B CA 1
ATOM 2975 C C . ILE B 1 181 ? 2.662 -31.297 -15.141 1 98.5 181 ILE B C 1
ATOM 2977 O O . ILE B 1 181 ? 3.131 -30.312 -15.719 1 98.5 181 ILE B O 1
ATOM 2981 N N . HIS B 1 182 ? 3.361 -32.125 -14.445 1 98.25 182 HIS B N 1
ATOM 2982 C CA . HIS B 1 182 ? 4.781 -31.891 -14.227 1 98.25 182 HIS B CA 1
ATOM 2983 C C . HIS B 1 182 ? 5.547 -31.875 -15.547 1 98.25 182 HIS B C 1
ATOM 2985 O O . HIS B 1 182 ? 6.395 -31 -15.758 1 98.25 182 HIS B O 1
ATOM 2991 N N . GLN B 1 183 ? 5.262 -32.812 -16.422 1 97.75 183 GLN B N 1
ATOM 2992 C CA . GLN B 1 183 ? 5.926 -32.875 -17.719 1 97.75 183 GLN B CA 1
ATOM 2993 C C . GLN B 1 183 ? 5.625 -31.641 -18.562 1 97.75 183 GLN B C 1
ATOM 2995 O O . GLN B 1 183 ? 6.504 -31.125 -19.25 1 97.75 183 GLN B O 1
ATOM 3000 N N . SER B 1 184 ? 4.375 -31.172 -18.531 1 98.19 184 SER B N 1
ATOM 3001 C CA . SER B 1 184 ? 3.984 -29.969 -19.25 1 98.19 184 SER B CA 1
ATOM 3002 C C . SER B 1 184 ? 4.773 -28.75 -18.766 1 98.19 184 SER B C 1
ATOM 3004 O O . SER B 1 184 ? 5.195 -27.922 -19.578 1 98.19 184 SER B O 1
ATOM 3006 N N . ILE B 1 185 ? 4.988 -28.656 -17.469 1 98.25 185 ILE B N 1
ATOM 3007 C CA . ILE B 1 185 ? 5.707 -27.531 -16.859 1 98.25 185 ILE B CA 1
ATOM 3008 C C . ILE B 1 185 ? 7.176 -27.578 -17.281 1 98.25 185 ILE B C 1
ATOM 3010 O O . ILE B 1 185 ? 7.742 -26.562 -17.688 1 98.25 185 ILE B O 1
ATOM 3014 N N . LEU B 1 186 ? 7.801 -28.766 -17.234 1 96.94 186 LEU B N 1
ATOM 3015 C CA . LEU B 1 186 ? 9.203 -28.906 -17.609 1 96.94 186 LEU B CA 1
ATOM 3016 C C . LEU B 1 186 ? 9.414 -28.516 -19.062 1 96.94 186 LEU B C 1
ATOM 3018 O O . LEU B 1 186 ? 10.383 -27.828 -19.391 1 96.94 186 LEU B O 1
ATOM 3022 N N . THR B 1 187 ? 8.555 -29 -19.875 1 97.38 187 THR B N 1
ATOM 3023 C CA . THR B 1 187 ? 8.641 -28.703 -21.297 1 97.38 187 THR B CA 1
ATOM 3024 C C . THR B 1 187 ? 8.523 -27.203 -21.547 1 97.38 187 THR B C 1
ATOM 3026 O O . THR B 1 187 ? 9.297 -26.641 -22.328 1 97.38 187 THR B O 1
ATOM 3029 N N . TYR B 1 188 ? 7.574 -26.562 -20.828 1 97.69 188 TYR B N 1
ATOM 3030 C CA . TYR B 1 188 ? 7.32 -25.141 -21.016 1 97.69 188 TYR B CA 1
ATOM 3031 C C . TYR B 1 188 ? 8.5 -24.312 -20.531 1 97.69 188 TYR B C 1
ATOM 3033 O O . TYR B 1 188 ? 8.883 -23.328 -21.172 1 97.69 188 TYR B O 1
ATOM 3041 N N . LEU B 1 189 ? 9.094 -24.688 -19.422 1 96.06 189 LEU B N 1
ATOM 3042 C CA . LEU B 1 189 ? 10.172 -23.922 -18.812 1 96.06 189 LEU B CA 1
ATOM 3043 C C . LEU B 1 189 ? 11.516 -24.297 -19.438 1 96.06 189 LEU B C 1
ATOM 3045 O O . LEU B 1 189 ? 12.523 -23.625 -19.203 1 96.06 189 LEU B O 1
ATOM 3049 N N . LYS B 1 190 ? 11.562 -25.359 -20.266 1 92.12 190 LYS B N 1
ATOM 3050 C CA . LYS B 1 190 ? 12.773 -25.859 -20.906 1 92.12 190 LYS B CA 1
ATOM 3051 C C . LYS B 1 190 ? 13.844 -26.203 -19.875 1 92.12 190 LYS B C 1
ATOM 3053 O O . LYS B 1 190 ? 14.992 -25.766 -19.984 1 92.12 190 LYS B O 1
ATOM 3058 N N . VAL B 1 191 ? 13.453 -26.781 -18.891 1 84.5 191 VAL B N 1
ATOM 3059 C CA . VAL B 1 191 ? 14.359 -27.234 -17.844 1 84.5 191 VAL B CA 1
ATOM 3060 C C . VAL B 1 191 ? 14.227 -28.75 -17.656 1 84.5 191 VAL B C 1
ATOM 3062 O O . VAL B 1 191 ? 13.195 -29.328 -18.016 1 84.5 191 VAL B O 1
#

Sequence (382 aa):
MYILFEGIDTCGKSTQMELLTQKHPGIITTHEPGGTAFGQQAREILLSDSLRSKRAELLLFLADRAEHYEEVVEPNHDKIVVSDRGFVSGIGYALANGDFDFDELVALNRFALKDHFPDRIILFMTDMETLKQRISEKELDGIELRGLEYLLRVQEHMKESILKLGIPHLFIDATDSIENIHQSILTYLKVMYILFEGIDTCGKSTQMELLTQKHPGIITTHEPGGTAFGQQAREILLSDSLRSKRAELLLFLADRAEHYEEVVEPNHDKIVVSDRGFVSGIGYALANGDFDFDELVALNRFALKDHFPDRIILFMTDMETLKQRISEKELDGIELRGLEYLLRVQEHMKESILKLGIPHLFIDATDSIENIHQSILTYLKV

pLDDT: mean 95.2, std 6.58, range [60.06, 98.94]

Solvent-accessible surface area (backbone atoms only — not comparable to full-atom values): 20541 Å² total; per-residue (Å²): 71,39,33,32,41,34,60,56,88,91,38,53,60,68,60,48,51,50,54,50,34,71,76,36,72,80,48,43,75,50,37,49,76,37,61,37,78,65,14,41,56,49,37,53,53,62,72,61,67,74,69,87,26,68,61,15,52,52,27,38,54,41,14,33,47,12,32,37,35,56,69,54,48,60,79,38,58,90,37,46,34,40,23,45,31,51,68,54,52,51,47,10,48,43,54,68,73,44,96,58,53,69,68,59,50,50,51,52,50,33,62,38,42,74,68,57,71,62,62,34,37,37,38,33,40,78,51,70,69,60,54,47,64,74,36,70,87,58,85,70,49,74,68,54,46,54,51,51,53,48,48,51,49,23,47,49,40,29,54,51,50,42,60,75,68,64,54,54,67,43,82,40,63,41,80,52,55,73,66,58,49,47,52,53,49,33,62,72,69,70,101,70,39,33,32,41,33,61,54,88,91,38,52,61,70,61,48,51,50,54,50,34,70,77,37,72,80,47,44,77,50,36,49,76,36,61,38,76,66,14,42,56,50,37,54,52,61,72,60,65,72,70,86,26,68,61,15,51,53,28,38,53,41,15,31,47,11,32,36,35,56,70,54,47,61,79,38,58,91,35,46,34,40,22,45,32,51,67,55,51,51,47,9,48,42,54,68,74,44,97,60,54,70,68,59,51,50,52,53,50,33,60,37,42,73,68,58,71,62,64,34,36,38,38,33,41,78,52,70,68,60,56,48,65,73,36,70,90,57,84,71,50,74,68,55,46,53,51,52,52,48,48,52,50,23,45,48,41,29,53,51,50,43,61,75,67,64,54,54,68,44,82,39,64,41,80,53,54,73,66,59,51,46,52,54,51,31,63,72,70,70,100

Radius of gyration: 24.42 Å; Cα contacts (8 Å, |Δi|>4): 611; chains: 2; bounding box: 53×71×46 Å

Nearest PDB structures (foldseek):
  3hjn-assembly1_B  TM=8.803E-01  e=1.548E-12  Thermotoga maritima MSB8
  3hjn-assembly1_A  TM=8.334E-01  e=6.560E-13  Thermotoga maritima MSB8
  4mqb-assembly1_A  TM=8.291E-01  e=3.867E-12  Staphylococcus aureus subsp. aureus Mu50
  2cck-assembly1_A  TM=8.138E-01  e=1.813E-11  Staphylococcus aureus
  4e5u-assembly1_A  TM=8.184E-01  e=5.950E-10  Pseudomonas aeruginosa PAO1